Protein AF-0000000075735817 (afdb_homodimer)

Radius of gyration: 25.86 Å; Cα contacts (8 Å, |Δi|>4): 443; chains: 2; bounding box: 89×82×57 Å

Secondary structure (DSSP, 8-state):
--------HHHHHHHHHHHHHHHHHHHHHHHHHH--HHHHHHHHT--HHHHHHH-SSHHHHHHHHHHHHHHHHHTTSPP----SS-HHHHHHHHHHHHHHHHTSHHHHHHHHHHHHHHTT-GGGHHHHHHHHHHHHGGGHHHHHHTT--HHHHHHHHIIIIIHHHHHHHHTTSS-SS--HHHHHHHHHHHHHHHHHH----------/--------HHHHHHHHHHHHHHHHHHHHHHHHHH--HHHHHHHHT--HHHHHHH-SSHHHHHHHHHHHHHHHHHTTSPP----SS-HHHHHHHHHHHHHHHHTSHHHHHHHHHHHHHHTT-GGGHHHHHHHHHHHHGGGHHHHHHTT--HHHHHHHHIIIIIHHHHHHHHTTSS-SS--HHHHHHHHHHHHHHHHHH----------

pLDDT: mean 85.73, std 13.61, range [28.73, 97.06]

Foldseek 3Di:
DPPPPDDDPVRLVVLLVVLLVLLLVVCLVPNLVPDDLVVSCVVSVHDSVSVCVVPVDSLSSLLSSLVVVLCVQLVPDDQQADDDDDLLVSQLVLLQSVQQVLLAPSNLSSVLRCVVCCVVPVSCVVSVVVSVVVSLCSCVNSCVVVPHDSVPLSVQLCVQQRVVVSVCVNVPNDHSHCDPVSSVSSSVSSVVSVVVVPPDPDDPPPD/DPPPPDDDPVRLVVLLVVLLVLLLVVCLVPNLVPDDLVVSCVVSVHDSVSVCVVPVDSLSSLLSSLVVVLCVQLVPDDQQADDDDPLLVSQLVLLQSVQQVLLAPSNLSSVLRCVVCCVVPVSCVVSVVVSVLVNLCSCVNSCVVVPHDSVPLSVQLCVQQRVVVSVCVNVPNDHSHCDPVSSVSSSVSSVVSVVVVPPDPDDPPPD

InterPro domains:
  IPR001647 DNA-binding HTH domain, TetR-type [PF00440] (19-65)
  IPR001647 DNA-binding HTH domain, TetR-type [PR00455] (19-32)
  IPR001647 DNA-binding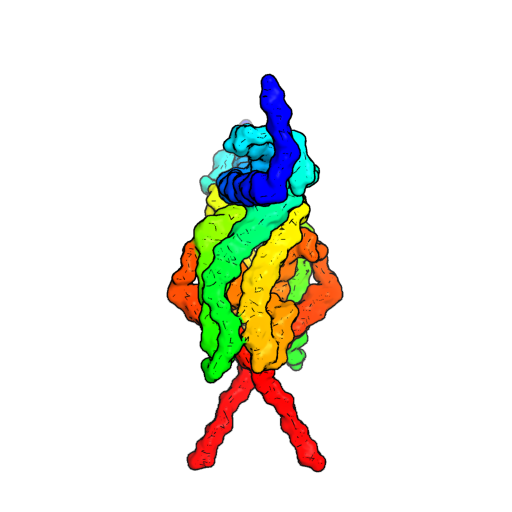 HTH domain, TetR-type [PR00455] (40-63)
  IPR001647 DNA-binding HTH domain, TetR-type [PS50977] (13-73)
  IPR009057 Homedomain-like superfamily [SSF46689] (6-91)
  IPR023772 DNA-binding HTH domain, TetR-type, conserved site [PS01081] (31-61)
  IPR036271 Tetracyclin repressor-like, C-terminal domain superfamily [SSF48498] (82-179)
  IPR050109 HTH-type, TetR-like transcriptional regulator [PTHR30055] (1-193)

Structure (mmCIF, N/CA/C/O backbone):
data_AF-0000000075735817-model_v1
#
loop_
_entity.id
_entity.type
_entity.pdbx_description
1 polymer 'Helix-turn-helix domain containing protein'
#
loop_
_atom_site.group_PDB
_atom_site.id
_atom_site.type_symbol
_atom_site.label_atom_id
_atom_site.label_alt_id
_atom_site.label_comp_id
_atom_site.label_asym_id
_atom_site.label_entity_id
_atom_site.label_seq_id
_atom_site.pdbx_PDB_ins_code
_atom_site.Cartn_x
_atom_site.Cartn_y
_atom_site.Cartn_z
_atom_site.occupancy
_atom_site.B_iso_or_equiv
_atom_site.auth_seq_id
_atom_site.auth_comp_id
_atom_site.auth_asym_id
_atom_site.auth_atom_id
_atom_site.pdbx_PDB_model_num
ATOM 1 N N . MET A 1 1 ? 49.344 31.344 1.354 1 37.69 1 MET A N 1
ATOM 2 C CA . MET A 1 1 ? 48 30.875 1.068 1 37.69 1 MET A CA 1
ATOM 3 C C . MET A 1 1 ? 48.031 29.641 0.171 1 37.69 1 MET A C 1
ATOM 5 O O . MET A 1 1 ? 48.281 29.75 -1.031 1 37.69 1 MET A O 1
ATOM 9 N N . SER A 1 2 ? 48.438 28.438 0.574 1 43.25 2 SER A N 1
ATOM 10 C CA . SER A 1 2 ? 48.625 27.234 -0.229 1 43.25 2 SER A CA 1
ATOM 11 C C . SER A 1 2 ? 47.438 26.953 -1.113 1 43.25 2 SER A C 1
ATOM 13 O O . SER A 1 2 ? 46.281 27 -0.646 1 43.25 2 SER A O 1
ATOM 15 N N . ARG A 1 3 ? 47.438 27.359 -2.334 1 47.19 3 ARG A N 1
ATOM 16 C CA . ARG A 1 3 ? 46.406 27.094 -3.33 1 47.19 3 ARG A CA 1
ATOM 17 C C . ARG A 1 3 ? 45.844 25.688 -3.186 1 47.19 3 ARG A C 1
ATOM 19 O O . ARG A 1 3 ? 46.594 24.703 -3.301 1 47.19 3 ARG A O 1
ATOM 26 N N . ARG A 1 4 ? 44.906 25.406 -2.256 1 54.38 4 ARG A N 1
ATOM 27 C CA . ARG A 1 4 ? 44.375 24.062 -2.111 1 54.38 4 ARG A CA 1
ATOM 28 C C . ARG A 1 4 ? 44.156 23.406 -3.475 1 54.38 4 ARG A C 1
ATOM 30 O O . ARG A 1 4 ? 43.438 23.922 -4.312 1 54.38 4 ARG A O 1
ATOM 37 N N . GLY A 1 5 ? 45.094 22.828 -4.051 1 55.31 5 GLY A N 1
ATOM 38 C CA . GLY A 1 5 ? 45.094 22.141 -5.332 1 55.31 5 GLY A CA 1
ATOM 39 C C . GLY A 1 5 ? 43.812 21.375 -5.598 1 55.31 5 GLY A C 1
ATOM 40 O O . GLY A 1 5 ? 43 21.203 -4.695 1 55.31 5 GLY A O 1
ATOM 41 N N . ARG A 1 6 ? 43.5 21.312 -6.969 1 64.88 6 ARG A N 1
ATOM 42 C CA . ARG A 1 6 ? 42.312 20.547 -7.414 1 64.88 6 ARG A CA 1
ATOM 43 C C . ARG A 1 6 ? 42.25 19.219 -6.691 1 64.88 6 ARG A C 1
ATOM 45 O O . ARG A 1 6 ? 43.25 18.484 -6.602 1 64.88 6 ARG A O 1
ATOM 52 N N . PRO A 1 7 ? 41.219 19.109 -5.852 1 71.19 7 PRO A N 1
ATOM 53 C CA . PRO A 1 7 ? 41.094 17.812 -5.172 1 71.19 7 PRO A CA 1
ATOM 54 C C . PRO A 1 7 ? 41.375 16.625 -6.094 1 71.19 7 PRO A C 1
ATOM 56 O O . PRO A 1 7 ? 41.094 16.688 -7.293 1 71.19 7 PRO A O 1
ATOM 59 N N . THR A 1 8 ? 42.156 15.664 -5.672 1 78.19 8 THR A N 1
ATOM 60 C CA . THR A 1 8 ? 42.406 14.422 -6.391 1 78.19 8 THR A CA 1
ATOM 61 C C . THR A 1 8 ? 41.094 13.641 -6.574 1 78.19 8 THR A C 1
ATOM 63 O O . THR A 1 8 ? 40.094 13.953 -5.938 1 78.19 8 THR A O 1
ATOM 66 N N . LEU A 1 9 ? 41.062 12.828 -7.613 1 78.44 9 LEU A N 1
ATOM 67 C CA . LEU A 1 9 ? 39.875 11.984 -7.863 1 78.44 9 LEU A CA 1
ATOM 68 C C . LEU A 1 9 ? 39.469 11.25 -6.598 1 78.44 9 LEU A C 1
ATOM 70 O O . LEU A 1 9 ? 38.281 11.133 -6.312 1 78.44 9 LEU A O 1
ATOM 74 N N . GLU A 1 10 ? 40.438 10.82 -5.852 1 81.12 10 GLU A N 1
ATOM 75 C CA . GLU A 1 10 ? 40.156 10.102 -4.609 1 81.12 10 GLU A CA 1
ATOM 76 C C . GLU A 1 10 ? 39.5 11.008 -3.578 1 81.12 10 GLU A C 1
ATOM 78 O O . GLU A 1 10 ? 38.562 10.594 -2.891 1 81.12 10 GLU A O 1
ATOM 83 N N . GLN A 1 11 ? 40.031 12.18 -3.457 1 79.19 11 GLN A N 1
ATOM 84 C CA . GLN A 1 11 ? 39.469 13.148 -2.514 1 79.19 11 GLN A CA 1
ATOM 85 C C . GLN A 1 11 ? 38.031 13.523 -2.893 1 79.19 11 GLN A C 1
ATOM 87 O O . GLN A 1 11 ? 37.188 13.695 -2.02 1 79.19 11 GLN A O 1
ATOM 92 N N . SER A 1 12 ? 37.844 13.609 -4.168 1 82.94 12 SER A N 1
ATOM 93 C CA . SER A 1 12 ? 36.531 13.938 -4.676 1 82.94 12 SER A CA 1
ATOM 94 C C . SER A 1 12 ? 35.531 12.828 -4.367 1 82.94 12 SER A C 1
ATOM 96 O O . SER A 1 12 ? 34.406 13.094 -3.938 1 82.94 12 SER A O 1
ATOM 98 N N . GLU A 1 13 ? 36 11.609 -4.57 1 86.31 13 GLU A N 1
ATOM 99 C CA . GLU A 1 13 ? 35.125 10.461 -4.301 1 86.31 13 GLU A CA 1
ATOM 100 C C . GLU A 1 13 ? 34.812 10.344 -2.811 1 86.31 13 GLU A C 1
ATOM 102 O O . GLU A 1 13 ? 33.688 10.023 -2.428 1 86.31 13 GLU A O 1
ATOM 107 N N . GLU A 1 14 ? 35.781 10.586 -2.068 1 88.19 14 GLU A N 1
ATOM 108 C CA . GLU A 1 14 ? 35.594 10.539 -0.622 1 88.19 14 GLU A CA 1
ATOM 109 C C . GLU A 1 14 ? 34.594 11.594 -0.163 1 88.19 14 GLU A C 1
ATOM 111 O O . GLU A 1 14 ? 33.75 11.328 0.72 1 88.19 14 GLU A O 1
ATOM 116 N N . LEU A 1 15 ? 34.75 12.734 -0.727 1 88.75 15 LEU A N 1
ATOM 117 C CA .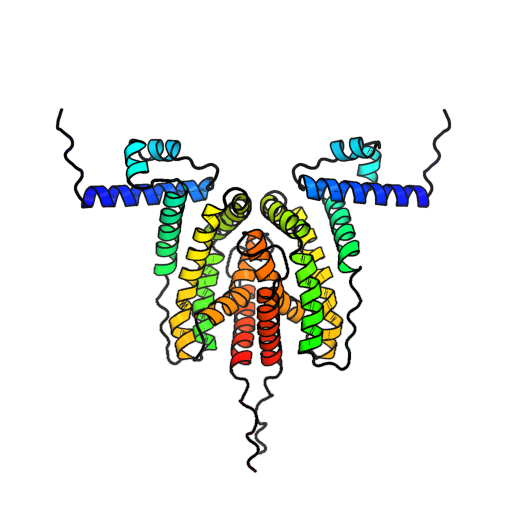 LEU A 1 15 ? 33.812 13.797 -0.377 1 88.75 15 LEU A CA 1
ATOM 118 C C . LEU A 1 15 ? 32.375 13.43 -0.802 1 88.75 15 LEU A C 1
ATOM 120 O O . LEU A 1 15 ? 31.438 13.656 -0.057 1 88.75 15 LEU A O 1
ATOM 124 N N . THR A 1 16 ? 32.281 12.891 -1.985 1 92 16 THR A N 1
ATOM 125 C CA . THR A 1 16 ? 30.984 12.461 -2.471 1 92 16 THR A CA 1
ATOM 126 C C . THR A 1 16 ? 30.359 11.438 -1.518 1 92 16 THR A C 1
ATOM 128 O O . THR A 1 16 ? 29.172 11.539 -1.182 1 92 16 THR A O 1
ATOM 131 N N . GLU A 1 17 ? 31.141 10.531 -1.057 1 92.62 17 GLU A N 1
ATOM 132 C CA . GLU A 1 17 ? 30.656 9.508 -0.133 1 92.62 17 GLU A CA 1
ATOM 133 C C . GLU A 1 17 ? 30.234 10.117 1.2 1 92.62 17 GLU A C 1
ATOM 135 O O . GLU A 1 17 ? 29.234 9.703 1.791 1 92.62 17 GLU A O 1
ATOM 140 N N . ARG A 1 18 ? 30.969 11.016 1.621 1 93.06 18 ARG A N 1
ATOM 141 C CA . ARG A 1 18 ? 30.656 11.695 2.871 1 93.06 18 ARG A CA 1
ATOM 142 C C . ARG A 1 18 ? 29.359 12.477 2.754 1 93.06 18 ARG A C 1
ATOM 144 O O . ARG A 1 18 ? 28.531 12.469 3.676 1 93.06 18 ARG A O 1
ATOM 151 N N . ILE A 1 19 ? 29.203 13.102 1.662 1 94.19 19 ILE A N 1
ATOM 152 C CA . ILE A 1 19 ? 27.984 13.859 1.408 1 94.19 19 ILE A CA 1
ATOM 153 C C . ILE A 1 19 ? 26.781 12.922 1.43 1 94.19 19 ILE A C 1
ATOM 155 O O . ILE A 1 19 ? 25.781 13.203 2.086 1 94.19 19 ILE A O 1
ATOM 159 N N . ILE A 1 20 ? 26.922 11.836 0.76 1 94.12 20 ILE A N 1
ATOM 160 C CA . ILE A 1 20 ? 25.828 10.867 0.66 1 94.12 20 ILE A CA 1
ATOM 161 C C . ILE A 1 20 ? 25.516 10.312 2.045 1 94.12 20 ILE A C 1
ATOM 163 O O . ILE A 1 20 ? 24.344 10.219 2.422 1 94.12 20 ILE A O 1
ATOM 167 N N . ALA A 1 21 ? 26.5 10.023 2.812 1 93.81 21 ALA A N 1
ATOM 168 C CA . ALA A 1 21 ? 26.312 9.461 4.145 1 93.81 21 ALA A CA 1
ATOM 169 C C . ALA A 1 21 ? 25.547 10.438 5.047 1 93.81 21 ALA A C 1
ATOM 171 O O . ALA A 1 21 ? 24.609 10.055 5.73 1 93.81 21 ALA A O 1
ATOM 172 N N . VAL A 1 22 ? 25.938 11.625 4.984 1 94.62 22 VAL A N 1
ATOM 173 C CA . VAL A 1 22 ? 25.297 12.648 5.809 1 94.62 22 VAL A CA 1
ATOM 174 C C . VAL A 1 22 ? 23.875 12.906 5.301 1 94.62 22 VAL A C 1
ATOM 176 O O . VAL A 1 22 ? 22.953 13.094 6.094 1 94.62 22 VAL A O 1
ATOM 179 N N . ALA A 1 23 ? 23.766 12.969 3.986 1 94.06 23 ALA A N 1
ATOM 180 C CA . ALA A 1 23 ? 22.438 13.156 3.391 1 94.06 23 ALA A CA 1
ATOM 181 C C . ALA A 1 23 ? 21.484 12.055 3.828 1 94.06 23 ALA A C 1
ATOM 183 O O . ALA A 1 23 ? 20.328 12.32 4.16 1 94.06 23 ALA A O 1
ATOM 184 N N . ILE A 1 24 ? 21.938 10.805 3.812 1 90.5 24 ILE A N 1
ATOM 185 C CA . ILE A 1 24 ? 21.125 9.664 4.238 1 90.5 24 ILE A CA 1
ATOM 186 C C . ILE A 1 24 ? 20.625 9.891 5.664 1 90.5 24 ILE A C 1
ATOM 188 O O . ILE A 1 24 ? 19.438 9.75 5.938 1 90.5 24 ILE A O 1
ATOM 192 N N . GLU A 1 25 ? 21.469 10.289 6.512 1 91.06 25 GLU A N 1
ATOM 193 C CA . GLU A 1 25 ? 21.125 10.547 7.906 1 91.06 25 GLU A CA 1
ATOM 194 C C . GLU A 1 25 ? 20.062 11.641 8.008 1 91.06 25 GLU A C 1
ATOM 196 O O . GLU A 1 25 ? 19.078 11.5 8.75 1 91.06 25 GLU A O 1
ATOM 201 N N . MET A 1 26 ? 20.281 12.68 7.289 1 91.88 26 MET A N 1
ATOM 202 C CA . MET A 1 26 ? 19.375 13.82 7.352 1 91.88 26 MET A CA 1
ATOM 203 C C . MET A 1 26 ? 18.016 13.469 6.777 1 91.88 26 MET A C 1
ATOM 205 O O . MET A 1 26 ? 16.984 13.797 7.367 1 91.88 26 MET A O 1
ATOM 209 N N . PHE A 1 27 ? 17.969 12.781 5.645 1 88.44 27 PHE A N 1
ATOM 210 C CA . PHE A 1 27 ? 16.719 12.406 5.023 1 88.44 27 PHE A CA 1
ATOM 211 C C . PHE A 1 27 ? 15.945 11.43 5.898 1 88.44 27 PHE A C 1
ATOM 213 O O . PHE A 1 27 ? 14.711 11.469 5.961 1 88.44 27 PHE A O 1
ATOM 220 N N . LEU A 1 28 ? 16.672 10.562 6.562 1 84 28 LEU A N 1
ATOM 221 C CA . LEU A 1 28 ? 16.031 9.617 7.465 1 84 28 LEU A CA 1
ATOM 222 C C . LEU A 1 28 ? 15.484 10.32 8.703 1 84 28 LEU A C 1
ATOM 224 O O . LEU A 1 28 ? 14.422 9.953 9.219 1 84 28 LEU A O 1
ATOM 228 N N . GLU A 1 29 ? 16.156 11.328 9.148 1 84.94 29 GLU A N 1
ATOM 229 C CA . GLU A 1 29 ? 15.812 12.016 10.391 1 84.94 29 GLU A CA 1
ATOM 230 C C . GLU A 1 29 ? 14.672 13.008 10.172 1 84.94 29 GLU A C 1
ATOM 232 O O . GLU A 1 29 ? 13.727 13.055 10.961 1 84.94 29 GLU A O 1
ATOM 237 N N . LYS A 1 30 ? 14.766 13.75 9.008 1 86.5 30 LYS A N 1
ATOM 238 C CA . LYS A 1 30 ? 13.812 14.859 8.938 1 86.5 30 LYS A CA 1
ATOM 239 C C . LYS A 1 30 ? 12.984 14.789 7.66 1 86.5 30 LYS A C 1
ATOM 241 O O . LYS A 1 30 ? 12.023 15.547 7.496 1 86.5 30 LYS A O 1
ATOM 246 N N . GLY A 1 31 ? 13.391 13.875 6.785 1 86.88 31 GLY A N 1
ATOM 247 C CA . GLY A 1 31 ? 12.625 13.758 5.551 1 86.88 31 GLY A CA 1
ATOM 248 C C . GLY A 1 31 ? 13.172 14.625 4.43 1 86.88 31 GLY A C 1
ATOM 249 O O . GLY A 1 31 ? 14.172 15.328 4.609 1 86.88 31 GLY A O 1
ATOM 250 N N . PHE A 1 32 ? 12.586 14.492 3.25 1 89.44 32 PHE A N 1
ATOM 251 C CA . PHE A 1 32 ? 13.008 15.227 2.061 1 89.44 32 PHE A CA 1
ATOM 252 C C . PHE A 1 32 ? 12.656 16.703 2.184 1 89.44 32 PHE A C 1
ATOM 254 O O . PHE A 1 32 ? 13.484 17.562 1.877 1 89.44 32 PHE A O 1
ATOM 261 N N . ALA A 1 33 ? 11.484 16.984 2.6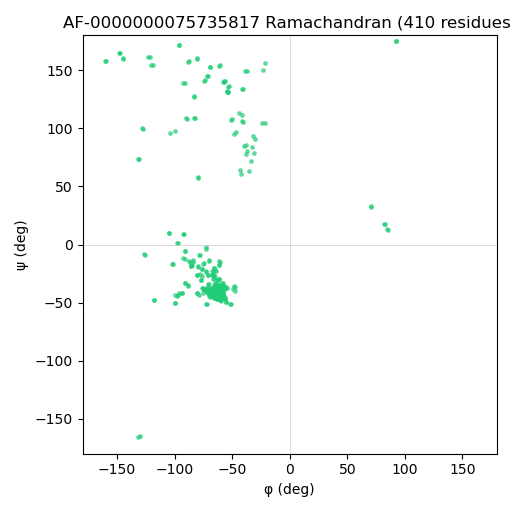33 1 87.69 33 ALA A N 1
ATOM 262 C CA . ALA A 1 33 ? 10.969 18.344 2.678 1 87.69 33 ALA A CA 1
ATOM 263 C C . ALA A 1 33 ? 11.805 19.219 3.619 1 87.69 33 ALA A C 1
ATOM 265 O O . ALA A 1 33 ? 12.203 20.328 3.26 1 87.69 33 ALA A O 1
ATOM 266 N N . GLU A 1 34 ? 12.172 18.703 4.688 1 89.88 34 GLU A N 1
ATOM 267 C CA . GLU A 1 34 ? 12.781 19.516 5.742 1 89.88 34 GLU A CA 1
ATOM 268 C C . GLU A 1 34 ? 14.305 19.531 5.609 1 89.88 34 GLU A C 1
ATOM 270 O O . GLU A 1 34 ? 14.977 20.344 6.258 1 89.88 34 GLU A O 1
ATOM 275 N N . THR A 1 35 ? 14.773 18.656 4.777 1 92.38 35 THR A N 1
ATOM 276 C CA . THR A 1 35 ? 16.203 18.672 4.52 1 92.38 35 THR A CA 1
ATOM 277 C C . THR A 1 35 ? 16.562 19.703 3.459 1 92.38 35 THR A C 1
ATOM 279 O O . THR A 1 35 ? 15.914 19.766 2.408 1 92.38 35 THR A O 1
ATOM 282 N N . THR A 1 36 ? 17.547 20.578 3.82 1 91.81 36 THR A N 1
ATOM 283 C CA . THR A 1 36 ? 17.953 21.578 2.846 1 91.81 36 THR A CA 1
ATOM 284 C C . THR A 1 36 ? 19.438 21.438 2.518 1 91.81 36 THR A C 1
ATOM 286 O O . THR A 1 36 ? 20.219 20.938 3.336 1 91.81 36 THR A O 1
ATOM 289 N N . ILE A 1 37 ? 19.719 21.906 1.338 1 90.69 37 ILE A N 1
ATOM 290 C CA . ILE A 1 37 ? 21.109 21.859 0.887 1 90.69 37 ILE A CA 1
ATOM 291 C C . ILE A 1 37 ? 21.969 22.75 1.78 1 90.69 37 ILE A C 1
ATOM 293 O O . ILE A 1 37 ? 23.109 22.406 2.096 1 90.69 37 ILE A O 1
ATOM 297 N N . ASP A 1 38 ? 21.422 23.828 2.232 1 91.19 38 ASP A N 1
ATOM 298 C CA . ASP A 1 38 ? 22.156 24.734 3.113 1 91.19 38 ASP A CA 1
ATOM 299 C C . ASP A 1 38 ? 22.531 24.062 4.426 1 91.19 38 ASP A C 1
ATOM 301 O O . ASP A 1 38 ? 23.672 24.141 4.871 1 91.19 38 ASP A O 1
ATOM 305 N N . GLU A 1 39 ? 21.625 23.422 4.969 1 92.94 39 GLU A N 1
ATOM 306 C CA . GLU A 1 39 ? 21.875 22.703 6.211 1 92.94 39 GLU A CA 1
ATOM 307 C C . GLU A 1 39 ? 22.922 21.609 6.008 1 92.94 39 GLU A C 1
ATOM 309 O O . GLU A 1 39 ? 23.75 21.359 6.883 1 92.94 39 GLU A O 1
ATOM 314 N N . LEU A 1 40 ? 22.781 20.922 4.91 1 93.5 40 LEU A N 1
ATOM 315 C CA . LEU A 1 40 ? 23.734 19.859 4.586 1 93.5 40 LEU A CA 1
ATOM 316 C C . LEU A 1 40 ? 25.141 20.422 4.441 1 93.5 40 LEU A C 1
ATOM 318 O O . LEU A 1 40 ? 26.109 19.828 4.941 1 93.5 40 LEU A O 1
ATOM 322 N N . ALA A 1 41 ? 25.297 21.547 3.795 1 93.69 41 ALA A N 1
ATOM 323 C CA . ALA A 1 41 ? 26.578 22.203 3.617 1 93.69 41 ALA A CA 1
ATOM 324 C C . ALA A 1 41 ? 27.203 22.578 4.965 1 93.69 41 ALA A C 1
ATOM 326 O O . ALA A 1 41 ? 28.391 22.328 5.195 1 93.69 41 ALA A O 1
ATOM 327 N N . VAL A 1 42 ? 26.422 23.047 5.82 1 93.62 42 VAL A N 1
ATOM 328 C CA . VAL A 1 42 ? 26.859 23.453 7.148 1 93.62 42 VAL A CA 1
ATOM 329 C C . VAL A 1 42 ? 27.328 22.234 7.938 1 93.62 42 VAL A C 1
ATOM 331 O O . VAL A 1 42 ? 28.406 22.266 8.547 1 93.62 42 VAL A O 1
ATOM 334 N N . ARG A 1 43 ? 26.578 21.203 7.852 1 92.56 43 ARG A N 1
ATOM 335 C CA . ARG A 1 43 ? 26.906 19.984 8.586 1 92.56 43 ARG A CA 1
ATOM 336 C C . ARG A 1 43 ? 28.203 19.359 8.078 1 92.56 43 ARG A C 1
ATOM 338 O O . ARG A 1 43 ? 28.969 18.781 8.852 1 92.56 43 ARG A O 1
ATOM 345 N N . LEU A 1 44 ? 28.391 19.469 6.82 1 92 44 LEU A N 1
ATOM 346 C CA . LEU A 1 44 ? 29.562 18.875 6.184 1 92 44 LEU A CA 1
ATOM 347 C C . LEU A 1 44 ? 30.766 19.797 6.262 1 92 44 LEU A C 1
ATOM 349 O O . LEU A 1 44 ? 31.906 19.359 6.047 1 92 44 LEU A O 1
ATOM 353 N N . GLY A 1 45 ? 30.516 21.062 6.535 1 92.12 45 GLY A N 1
ATOM 354 C CA . GLY A 1 45 ? 31.594 22.047 6.535 1 92.12 45 GLY A CA 1
ATOM 355 C C . GLY A 1 45 ? 32.125 22.344 5.148 1 92.12 45 GLY A C 1
ATOM 356 O O . GLY A 1 45 ? 33.344 22.469 4.965 1 92.12 45 GLY A O 1
ATOM 357 N N . VAL A 1 46 ? 31.297 22.281 4.191 1 89.69 46 VAL A N 1
ATOM 358 C CA . VAL A 1 46 ? 31.703 22.547 2.816 1 89.69 46 VAL A CA 1
ATOM 359 C C . VAL A 1 46 ? 30.891 23.703 2.246 1 89.69 46 VAL A C 1
ATOM 361 O O . VAL A 1 46 ? 29.844 24.062 2.799 1 89.69 46 VAL A O 1
ATOM 364 N N . ALA A 1 47 ? 31.453 24.297 1.126 1 88.88 47 ALA A N 1
ATOM 365 C CA . ALA A 1 47 ? 30.719 25.344 0.43 1 88.88 47 ALA A CA 1
ATOM 366 C C . ALA A 1 47 ? 29.516 24.781 -0.317 1 88.88 47 ALA A C 1
ATOM 368 O O . ALA A 1 47 ? 29.562 23.656 -0.826 1 88.88 47 ALA A O 1
ATOM 369 N N . LYS A 1 48 ? 28.422 25.547 -0.381 1 89.31 48 LYS A N 1
ATOM 370 C CA . LYS A 1 48 ? 27.219 25.172 -1.122 1 89.31 48 LYS A CA 1
ATOM 371 C C . LYS A 1 48 ? 27.547 24.859 -2.578 1 89.31 48 LYS A C 1
ATOM 373 O O . LYS A 1 48 ? 26.984 23.922 -3.154 1 89.31 48 LYS A O 1
ATOM 378 N N . ARG A 1 49 ? 28.469 25.594 -3.104 1 87.81 49 ARG A N 1
ATOM 379 C CA . ARG A 1 49 ? 28.859 25.422 -4.5 1 87.81 49 ARG A CA 1
ATOM 380 C C . ARG A 1 49 ? 29.438 24.031 -4.738 1 87.81 49 ARG A C 1
ATOM 382 O O . ARG A 1 49 ? 29.203 23.422 -5.785 1 87.81 49 ARG A O 1
ATOM 389 N N . SER A 1 50 ? 30.188 23.547 -3.752 1 87.31 50 SER A N 1
ATOM 390 C CA . SER A 1 50 ? 30.781 22.219 -3.85 1 87.31 50 SER A CA 1
ATOM 391 C C . SER A 1 50 ? 29.703 21.141 -3.875 1 87.31 50 SER A C 1
ATOM 393 O O . SER A 1 50 ? 29.844 20.125 -4.574 1 87.31 50 SER A O 1
ATOM 395 N N . LEU A 1 51 ? 28.578 21.328 -3.189 1 89.75 51 LEU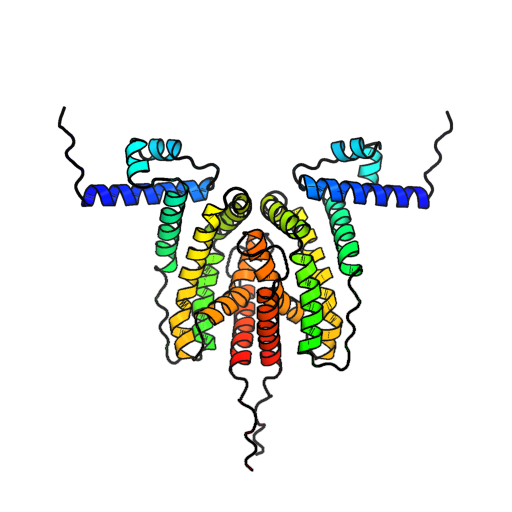 A N 1
ATOM 396 C CA . LEU A 1 51 ? 27.469 20.375 -3.158 1 89.75 51 LEU A CA 1
ATOM 397 C C . LEU A 1 51 ? 26.703 20.391 -4.473 1 89.75 51 LEU A C 1
ATOM 399 O O . LEU A 1 51 ? 26.391 19.344 -5.039 1 89.75 51 LEU A O 1
ATOM 403 N N . TYR A 1 52 ? 26.562 21.609 -4.992 1 88.5 52 TYR A N 1
ATOM 404 C CA . TYR A 1 52 ? 25.734 21.766 -6.191 1 88.5 52 TYR A CA 1
ATOM 405 C C . TYR A 1 52 ? 26.5 21.281 -7.43 1 88.5 52 TYR A C 1
ATOM 407 O O . TYR A 1 52 ? 25.891 20.828 -8.398 1 88.5 52 TYR A O 1
ATOM 415 N N . SER A 1 53 ? 27.812 21.375 -7.328 1 89.12 53 SER A N 1
ATOM 416 C CA . SER A 1 53 ? 28.609 20.859 -8.438 1 89.12 53 SER A CA 1
ATOM 417 C C . SER A 1 53 ? 28.469 19.344 -8.562 1 89.12 53 SER A C 1
ATOM 419 O O . SER A 1 53 ? 28.516 18.797 -9.664 1 89.12 53 SER A O 1
ATOM 421 N N . ARG A 1 54 ? 28.234 18.703 -7.5 1 90.62 54 ARG A N 1
ATOM 422 C CA . ARG A 1 54 ? 28.109 17.25 -7.457 1 90.62 54 ARG A CA 1
ATOM 423 C C . ARG A 1 54 ? 26.656 16.797 -7.598 1 90.62 54 ARG A C 1
ATOM 425 O O . ARG A 1 54 ? 26.375 15.805 -8.258 1 90.62 54 ARG A O 1
ATOM 432 N N . PHE A 1 55 ? 25.781 17.531 -6.902 1 93.94 55 PHE A N 1
ATOM 433 C CA . PHE A 1 55 ? 24.359 17.25 -6.918 1 93.94 55 PHE A CA 1
ATOM 434 C C . PHE A 1 55 ? 23.562 18.5 -7.266 1 93.94 55 PHE A C 1
ATOM 436 O O . PHE A 1 55 ? 23.203 19.281 -6.383 1 93.94 55 PHE A O 1
ATOM 443 N N . PRO A 1 56 ? 23.156 18.609 -8.5 1 91.44 56 PRO A N 1
ATOM 444 C CA . PRO A 1 56 ? 22.562 19.844 -9.023 1 91.44 56 PRO A CA 1
ATOM 445 C C . PRO A 1 56 ? 21.219 20.172 -8.367 1 91.44 56 PRO A C 1
ATOM 447 O O . PRO A 1 56 ? 20.75 21.312 -8.477 1 91.44 56 PRO A O 1
ATOM 450 N N . SER A 1 57 ? 20.625 19.141 -7.781 1 90.81 57 SER A N 1
ATOM 451 C CA . SER A 1 57 ? 19.359 19.391 -7.094 1 90.81 57 SER A CA 1
ATOM 452 C C . SER A 1 57 ? 19.234 18.516 -5.852 1 90.81 57 SER A C 1
ATOM 454 O O . SER A 1 57 ? 19.906 17.484 -5.73 1 90.81 57 SER A O 1
ATOM 456 N N . LYS A 1 58 ? 18.406 18.922 -5.016 1 91.31 58 LYS A N 1
ATOM 457 C CA . LYS A 1 58 ? 18.109 18.125 -3.838 1 91.31 58 LYS A CA 1
ATOM 458 C C . LYS A 1 58 ? 17.562 16.75 -4.234 1 91.31 58 LYS A C 1
ATOM 460 O O . LYS A 1 58 ? 17.891 15.742 -3.594 1 91.31 58 LYS A O 1
ATOM 465 N N . ALA A 1 59 ? 16.797 16.766 -5.293 1 90.12 59 ALA A N 1
ATOM 466 C CA . ALA A 1 59 ? 16.219 15.508 -5.777 1 90.12 59 ALA A CA 1
ATOM 467 C C . ALA A 1 59 ? 17.312 14.539 -6.227 1 90.12 59 ALA A C 1
ATOM 469 O O . ALA A 1 59 ? 17.234 13.336 -5.965 1 90.12 59 ALA A O 1
ATOM 470 N N . GLU A 1 60 ? 18.25 15.086 -6.824 1 92.25 60 GLU A N 1
ATOM 471 C CA . GLU A 1 60 ? 19.359 14.25 -7.273 1 92.25 60 GLU A CA 1
ATOM 472 C C . GLU A 1 60 ? 20.188 13.734 -6.09 1 92.25 60 GLU A C 1
ATOM 474 O O . GLU A 1 60 ? 20.656 12.594 -6.102 1 92.25 60 GLU A O 1
ATOM 479 N N . LEU A 1 61 ? 20.359 14.602 -5.184 1 93.5 61 LEU A N 1
ATOM 480 C CA . LEU A 1 61 ? 21.031 14.164 -3.963 1 93.5 61 LEU A CA 1
ATOM 481 C C . LEU A 1 61 ? 20.219 13.086 -3.252 1 93.5 61 LEU A C 1
ATOM 483 O O . LEU A 1 61 ? 20.781 12.094 -2.777 1 93.5 61 LEU A O 1
ATOM 487 N N . PHE A 1 62 ? 18.984 13.266 -3.217 1 92.44 62 PHE A N 1
ATOM 488 C CA . PHE A 1 62 ? 18.094 12.281 -2.6 1 92.44 62 PHE A CA 1
ATOM 489 C C . PHE A 1 62 ? 18.203 10.938 -3.309 1 92.44 62 PHE A C 1
ATOM 491 O O . PHE A 1 62 ? 18.297 9.891 -2.658 1 92.44 62 PHE A O 1
ATOM 498 N N . ARG A 1 63 ? 18.156 10.984 -4.574 1 91.06 63 ARG A N 1
ATOM 499 C CA . ARG A 1 63 ? 18.281 9.766 -5.367 1 91.06 63 ARG A CA 1
ATOM 500 C C . ARG A 1 63 ? 19.578 9.039 -5.07 1 91.06 63 ARG A C 1
ATOM 502 O O . ARG A 1 63 ? 19.594 7.828 -4.84 1 91.06 63 ARG A O 1
ATOM 509 N N . ALA A 1 64 ? 20.641 9.75 -5.031 1 92.25 64 ALA A N 1
ATOM 510 C CA . ALA A 1 64 ? 21.953 9.164 -4.758 1 92.25 64 ALA A CA 1
ATOM 511 C C . ALA A 1 64 ? 22.016 8.578 -3.35 1 92.25 64 ALA A C 1
ATOM 513 O O . ALA A 1 64 ? 22.516 7.473 -3.15 1 92.25 64 ALA A O 1
ATOM 514 N N . ALA A 1 65 ? 21.5 9.312 -2.428 1 91.94 65 ALA A N 1
ATOM 515 C CA . ALA A 1 65 ? 21.484 8.859 -1.037 1 91.94 65 ALA A CA 1
ATOM 516 C C . ALA A 1 65 ? 20.625 7.605 -0.88 1 91.94 65 ALA A C 1
ATOM 518 O O . ALA A 1 65 ? 21.047 6.633 -0.25 1 91.94 65 ALA A O 1
ATOM 519 N N . ALA A 1 66 ? 19.484 7.578 -1.481 1 88.81 66 ALA A N 1
ATOM 520 C CA . ALA A 1 66 ? 18.562 6.449 -1.401 1 88.81 66 ALA A CA 1
ATOM 521 C C . ALA A 1 66 ? 19.156 5.199 -2.035 1 88.81 66 ALA A C 1
ATOM 523 O O . ALA A 1 66 ? 19.078 4.109 -1.465 1 88.81 66 ALA A O 1
ATOM 524 N N . ASN A 1 67 ? 19.719 5.406 -3.152 1 87.81 67 ASN A N 1
ATOM 525 C CA . ASN A 1 67 ? 20.328 4.285 -3.846 1 87.81 67 ASN A CA 1
ATOM 526 C C . ASN A 1 67 ? 21.5 3.717 -3.053 1 87.81 67 ASN A C 1
ATOM 528 O O . ASN A 1 67 ? 21.672 2.498 -2.971 1 87.81 67 ASN A O 1
ATOM 532 N N . SER A 1 68 ? 22.25 4.621 -2.545 1 89.5 68 SER A N 1
ATOM 533 C CA . SER A 1 68 ? 23.391 4.18 -1.739 1 89.5 68 SER A CA 1
ATOM 534 C C . SER A 1 68 ? 22.922 3.428 -0.496 1 89.5 68 SER A C 1
ATOM 536 O O . SER A 1 68 ? 23.484 2.385 -0.151 1 89.5 68 SER A O 1
ATOM 538 N N . TYR A 1 69 ? 21.938 3.936 0.101 1 86.56 69 TYR A N 1
ATOM 539 C CA . TYR A 1 69 ? 21.375 3.293 1.283 1 86.56 69 TYR A CA 1
ATOM 540 C C . TYR A 1 69 ? 20.844 1.907 0.947 1 86.56 69 TYR A C 1
ATOM 542 O O . TYR A 1 69 ? 21.141 0.933 1.64 1 86.56 69 TYR A O 1
ATOM 550 N N . ALA A 1 70 ? 20.109 1.823 -0.115 1 83.69 70 ALA A N 1
ATOM 551 C CA . ALA A 1 70 ? 19.516 0.561 -0.555 1 83.69 70 ALA A CA 1
ATOM 552 C C . ALA A 1 70 ? 20.609 -0.446 -0.935 1 83.69 70 ALA A C 1
ATOM 554 O O . ALA A 1 70 ? 20.516 -1.626 -0.588 1 83.69 70 ALA A O 1
ATOM 555 N N . ALA A 1 71 ? 21.578 0.058 -1.605 1 82.5 71 ALA A N 1
ATOM 556 C CA . ALA A 1 71 ? 22.656 -0.815 -2.043 1 82.5 71 ALA A CA 1
ATOM 557 C C . ALA A 1 71 ? 23.391 -1.42 -0.85 1 82.5 71 ALA A C 1
ATOM 559 O O . ALA A 1 71 ? 23.688 -2.617 -0.836 1 82.5 71 ALA A O 1
ATOM 560 N N . SER A 1 72 ? 23.625 -0.593 0.083 1 82.38 72 SER A N 1
ATOM 561 C CA . SER A 1 72 ? 24.359 -1.061 1.258 1 82.38 72 SER A CA 1
ATOM 562 C C . SER A 1 72 ? 23.562 -2.109 2.023 1 82.38 72 SER A C 1
ATOM 564 O O . SER A 1 72 ? 24.125 -3.029 2.609 1 82.38 72 SER A O 1
ATOM 566 N N . ARG A 1 73 ? 22.328 -2.094 1.96 1 81.25 73 ARG A N 1
ATOM 567 C CA . ARG A 1 73 ? 21.484 -3.016 2.715 1 81.25 73 ARG A CA 1
ATOM 568 C C . ARG A 1 73 ? 21.094 -4.219 1.864 1 81.25 73 ARG A C 1
ATOM 570 O O . ARG A 1 73 ? 21.172 -5.359 2.326 1 81.25 73 ARG A O 1
ATOM 577 N N . ILE A 1 74 ? 20.766 -3.941 0.635 1 80.5 74 ILE A N 1
ATOM 578 C CA . ILE A 1 74 ? 20.297 -4.996 -0.259 1 80.5 74 ILE A CA 1
ATOM 579 C C . ILE A 1 74 ? 21.469 -5.848 -0.714 1 80.5 74 ILE A C 1
ATOM 581 O O . ILE A 1 74 ? 21.375 -7.078 -0.776 1 80.5 74 ILE A O 1
ATOM 585 N N . ASP A 1 75 ? 22.516 -5.145 -0.997 1 74.25 75 ASP A N 1
ATOM 586 C CA . ASP A 1 75 ? 23.672 -5.867 -1.521 1 74.25 75 ASP A CA 1
ATOM 587 C C . ASP A 1 75 ? 24.391 -6.641 -0.416 1 74.25 75 ASP A C 1
ATOM 589 O O . ASP A 1 75 ? 25.188 -7.535 -0.694 1 74.25 75 ASP A O 1
ATOM 593 N N . ALA A 1 76 ? 24.062 -6.254 0.791 1 73.31 76 ALA A N 1
ATOM 594 C CA . ALA A 1 76 ? 24.656 -6.965 1.922 1 73.31 76 ALA A CA 1
ATOM 595 C C . ALA A 1 76 ? 23.938 -8.289 2.17 1 73.31 76 ALA A C 1
ATOM 597 O O . ALA A 1 76 ? 24.438 -9.133 2.92 1 73.31 76 ALA A O 1
ATOM 598 N N . LEU A 1 77 ? 22.859 -8.43 1.465 1 72.56 77 LEU A N 1
ATOM 599 C CA . LEU A 1 77 ? 22.109 -9.672 1.61 1 72.56 77 LEU A CA 1
ATOM 600 C C . LEU A 1 77 ? 22.828 -10.82 0.907 1 72.56 77 LEU A C 1
ATOM 602 O O . LEU A 1 77 ? 23.5 -10.617 -0.109 1 72.56 77 LEU A O 1
ATOM 606 N N . PRO A 1 78 ? 22.797 -11.961 1.546 1 70.69 78 PRO A N 1
ATOM 607 C CA . PRO A 1 78 ? 23.438 -13.102 0.889 1 70.69 78 PRO A CA 1
ATOM 608 C C . PRO A 1 78 ? 22.906 -13.352 -0.52 1 70.69 78 PRO A C 1
ATOM 610 O O . PRO A 1 78 ? 21.703 -13.18 -0.77 1 70.69 78 PRO A O 1
ATOM 613 N N . PRO A 1 79 ? 23.891 -13.516 -1.414 1 69.44 79 PRO A N 1
ATOM 614 C CA . PRO A 1 79 ? 23.438 -13.875 -2.762 1 69.44 79 PRO A CA 1
ATOM 615 C C . PRO A 1 79 ? 22.531 -15.094 -2.775 1 69.44 79 PRO A C 1
ATOM 617 O O . PRO A 1 79 ? 22.734 -16.031 -1.994 1 69.44 79 PRO A O 1
ATOM 620 N N . VAL A 1 80 ? 21.391 -14.961 -3.479 1 72.94 80 VAL A N 1
ATOM 621 C CA . VAL A 1 80 ? 20.5 -16.109 -3.631 1 72.94 80 VAL A CA 1
ATOM 622 C C . VAL A 1 80 ? 20.641 -16.703 -5.035 1 72.94 80 VAL A C 1
ATOM 624 O O . VAL A 1 80 ? 20.328 -16.031 -6.023 1 72.94 80 VAL A O 1
ATOM 627 N N . GLU A 1 81 ? 21.438 -17.703 -5.156 1 78.88 81 GLU A N 1
ATOM 628 C CA . GLU A 1 81 ? 21.562 -18.438 -6.414 1 78.88 81 GLU A CA 1
ATOM 629 C C . GLU A 1 81 ? 20.625 -19.625 -6.461 1 78.88 81 GLU A C 1
ATOM 631 O O . GLU A 1 81 ? 20.375 -20.281 -5.438 1 78.88 81 GLU A O 1
ATOM 636 N N . PRO A 1 82 ? 20.047 -19.75 -7.707 1 88.44 82 PRO A N 1
ATOM 637 C CA . PRO A 1 82 ? 19.219 -20.953 -7.82 1 88.44 82 PRO A CA 1
ATOM 638 C C . PRO A 1 82 ? 19.953 -22.234 -7.414 1 88.44 82 PRO A C 1
ATOM 640 O O . PRO A 1 82 ? 21.156 -22.344 -7.645 1 88.44 82 PRO A O 1
ATOM 643 N N . ASP A 1 83 ? 19.328 -23.016 -6.707 1 88.44 83 ASP A N 1
ATOM 644 C CA . ASP A 1 83 ? 19.922 -24.281 -6.281 1 88.44 83 ASP A CA 1
ATOM 645 C C . ASP A 1 83 ? 18.953 -25.438 -6.531 1 88.44 83 ASP A C 1
ATOM 647 O O . ASP A 1 83 ? 18.062 -25.344 -7.367 1 88.44 83 ASP A O 1
ATOM 651 N N . ASP A 1 84 ? 19.234 -26.625 -5.914 1 90.62 84 ASP A N 1
ATOM 652 C CA . ASP A 1 84 ? 18.5 -27.828 -6.25 1 90.62 84 ASP A CA 1
ATOM 653 C C . ASP A 1 84 ? 17.297 -28.016 -5.328 1 90.62 84 ASP A C 1
ATOM 655 O O . ASP A 1 84 ? 16.594 -29.031 -5.395 1 90.62 84 ASP A O 1
ATOM 659 N N . ARG A 1 85 ? 17.016 -27.047 -4.559 1 91.69 85 ARG A N 1
ATOM 660 C CA . ARG A 1 85 ? 15.852 -27.125 -3.678 1 91.69 85 ARG A CA 1
ATOM 661 C C . ARG A 1 85 ? 14.57 -26.797 -4.434 1 91.69 85 ARG A C 1
ATOM 663 O O . ARG A 1 85 ? 14.617 -26.203 -5.516 1 91.69 85 ARG A O 1
ATOM 670 N N . PRO A 1 86 ? 13.461 -27.219 -3.865 1 94 86 PRO A N 1
ATOM 671 C CA . PRO A 1 86 ? 12.195 -26.859 -4.496 1 94 86 PRO A CA 1
ATOM 672 C C . PRO A 1 86 ? 12.031 -25.344 -4.641 1 94 86 PRO A C 1
ATOM 674 O O . PRO A 1 86 ? 12.445 -24.594 -3.76 1 94 86 PRO A O 1
ATOM 677 N N . PRO A 1 87 ? 11.484 -24.906 -5.727 1 93.56 87 PRO A N 1
ATOM 678 C CA . PRO A 1 87 ? 11.281 -23.484 -5.973 1 93.56 87 PRO A CA 1
ATOM 679 C C . PRO A 1 87 ? 10.633 -22.766 -4.793 1 93.56 87 PRO A C 1
ATOM 681 O O . PRO A 1 87 ? 10.977 -21.609 -4.5 1 93.56 87 PRO A O 1
ATOM 684 N N . ALA A 1 88 ? 9.711 -23.484 -4.113 1 94.81 88 ALA A N 1
ATOM 685 C CA . ALA A 1 88 ? 9.016 -22.875 -2.98 1 94.81 88 ALA A CA 1
ATOM 686 C C . ALA A 1 88 ? 10 -22.469 -1.888 1 94.81 88 ALA A C 1
ATOM 688 O O . ALA A 1 88 ? 9.883 -21.391 -1.306 1 94.81 88 ALA A O 1
ATOM 689 N N . GLU A 1 89 ? 10.93 -23.312 -1.665 1 95 89 GLU A N 1
ATOM 690 C CA . GLU A 1 89 ? 11.922 -23.047 -0.624 1 95 89 GLU A CA 1
ATOM 691 C C . GLU A 1 89 ? 12.867 -21.922 -1.032 1 95 89 GLU A C 1
ATOM 693 O O . GLU A 1 89 ? 13.227 -21.078 -0.208 1 95 89 GLU A O 1
ATOM 698 N N . GLN A 1 90 ? 13.258 -21.891 -2.277 1 94.19 90 GLN A N 1
ATOM 699 C CA . GLN A 1 90 ? 14.156 -20.859 -2.775 1 94.19 90 GLN A CA 1
ATOM 700 C C . GLN A 1 90 ? 13.484 -19.484 -2.721 1 94.19 90 GLN A C 1
ATOM 702 O O . GLN A 1 90 ? 14.078 -18.516 -2.236 1 94.19 90 GLN A O 1
ATOM 707 N N . LEU A 1 91 ? 12.266 -19.484 -3.18 1 95.12 91 LEU A N 1
ATOM 708 C CA . LEU A 1 91 ? 11.516 -18.219 -3.164 1 95.12 91 LEU A CA 1
ATOM 709 C C . LEU A 1 91 ? 11.266 -17.766 -1.735 1 95.12 91 LEU A C 1
ATOM 711 O O . LEU A 1 91 ? 11.336 -16.562 -1.444 1 95.12 91 LEU A O 1
ATOM 715 N N . PHE A 1 92 ? 10.969 -18.719 -0.878 1 95.31 92 PHE A N 1
ATOM 716 C CA . PHE A 1 92 ? 10.719 -18.391 0.518 1 95.31 92 PHE A CA 1
ATOM 717 C C . PHE A 1 92 ? 11.938 -17.719 1.146 1 95.31 92 PHE A C 1
ATOM 719 O O . PHE A 1 92 ? 11.812 -16.672 1.792 1 95.31 92 PHE A O 1
ATOM 726 N N . ASP A 1 93 ? 13.062 -18.25 0.943 1 92.81 93 ASP A N 1
ATOM 727 C CA . ASP A 1 93 ? 14.289 -17.703 1.523 1 92.81 93 ASP A CA 1
ATOM 728 C C . ASP A 1 93 ? 14.531 -16.281 1.052 1 92.81 93 ASP A C 1
ATOM 730 O O . ASP A 1 93 ? 14.891 -15.406 1.85 1 92.81 93 ASP A O 1
ATOM 734 N N . ILE A 1 94 ? 14.375 -16.047 -0.199 1 92.62 94 ILE A N 1
ATOM 735 C CA . ILE A 1 94 ? 14.594 -14.719 -0.752 1 92.62 94 ILE A CA 1
ATOM 736 C C . ILE A 1 94 ? 13.539 -13.758 -0.217 1 92.62 94 ILE A C 1
ATOM 738 O O . ILE A 1 94 ? 13.852 -12.625 0.156 1 92.62 94 ILE A O 1
ATOM 742 N N . CYS A 1 95 ? 12.273 -14.203 -0.115 1 94.56 95 CYS A N 1
ATOM 743 C CA . CYS A 1 95 ? 11.195 -13.359 0.384 1 94.56 95 CYS A CA 1
ATOM 744 C C . CYS A 1 95 ? 11.422 -12.992 1.848 1 94.56 95 CYS A C 1
ATOM 746 O O . CYS A 1 95 ? 11.094 -11.891 2.275 1 94.56 95 CYS A O 1
ATOM 748 N N . VAL A 1 96 ? 11.969 -13.914 2.6 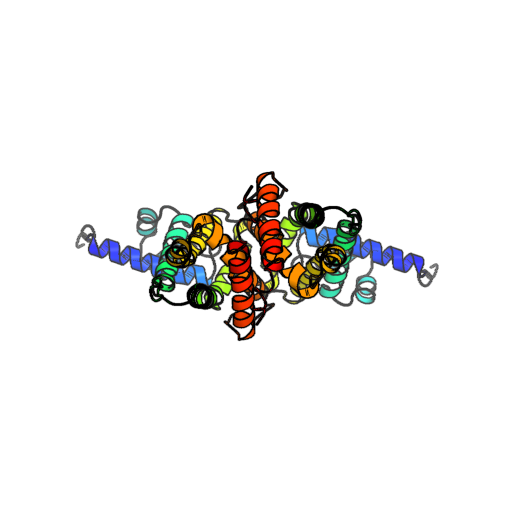1 92.94 96 VAL A N 1
ATOM 749 C CA . VAL A 1 96 ? 12.273 -13.641 4 1 92.94 96 VAL A CA 1
ATOM 750 C C . VAL A 1 96 ? 13.312 -12.531 4.094 1 92.94 96 VAL A C 1
ATOM 752 O O . VAL A 1 96 ? 13.195 -11.625 4.926 1 92.94 96 VAL A O 1
ATOM 755 N N . VAL A 1 97 ? 14.273 -12.57 3.232 1 90.81 97 VAL A N 1
ATOM 756 C CA . VAL A 1 97 ? 15.305 -11.539 3.178 1 90.81 97 VAL A CA 1
ATOM 757 C C . VAL A 1 97 ? 14.664 -10.195 2.846 1 90.81 97 VAL A C 1
ATOM 759 O O . VAL A 1 97 ? 14.961 -9.18 3.48 1 90.81 97 VAL A O 1
ATOM 762 N N . LEU A 1 98 ? 13.828 -10.203 1.917 1 92.88 98 LEU A N 1
ATOM 763 C CA . LEU A 1 98 ? 13.156 -8.984 1.49 1 92.88 98 LEU A CA 1
ATOM 764 C C . LEU A 1 98 ? 12.242 -8.453 2.59 1 92.88 98 LEU A C 1
ATOM 766 O O . LEU A 1 98 ? 12.203 -7.246 2.838 1 92.88 98 LEU A O 1
ATOM 770 N N . LEU A 1 99 ? 11.539 -9.352 3.227 1 94.75 99 LEU A N 1
ATOM 771 C CA . LEU A 1 99 ? 10.688 -8.961 4.34 1 94.75 99 LEU A CA 1
ATOM 772 C C . LEU A 1 99 ? 11.508 -8.32 5.461 1 94.75 99 LEU A C 1
ATOM 774 O O . LEU A 1 99 ? 11.109 -7.293 6.012 1 94.75 99 LEU A O 1
ATOM 778 N N . ASN A 1 100 ? 12.625 -8.914 5.777 1 92 100 ASN A N 1
ATOM 779 C CA . ASN A 1 100 ? 13.477 -8.359 6.824 1 92 100 ASN A CA 1
ATOM 780 C C . ASN A 1 100 ? 13.969 -6.961 6.469 1 92 100 ASN A C 1
ATOM 782 O O . ASN A 1 100 ? 14.094 -6.102 7.344 1 92 100 ASN A O 1
ATOM 786 N N . TYR A 1 101 ? 14.195 -6.785 5.27 1 89.81 101 TYR A N 1
ATOM 787 C CA . TYR A 1 101 ? 14.641 -5.473 4.816 1 89.81 101 TYR A CA 1
ATOM 788 C C . TYR A 1 101 ? 13.508 -4.457 4.863 1 89.81 101 TYR A C 1
ATOM 790 O O . TYR A 1 101 ? 13.633 -3.398 5.48 1 89.81 101 TYR A O 1
ATOM 798 N N . PHE A 1 102 ? 12.391 -4.762 4.297 1 93.19 102 PHE A N 1
ATOM 799 C CA . PHE A 1 102 ? 11.328 -3.787 4.074 1 93.19 102 PHE A CA 1
ATOM 800 C C . PHE A 1 102 ? 10.523 -3.561 5.348 1 93.19 102 PHE A C 1
ATOM 802 O O . PHE A 1 102 ? 9.844 -2.541 5.484 1 93.19 102 PHE A O 1
ATOM 809 N N . LEU A 1 103 ? 10.641 -4.504 6.262 1 94.12 103 LEU A N 1
ATOM 810 C CA . LEU A 1 103 ? 9.898 -4.336 7.508 1 94.12 103 LEU A CA 1
ATOM 811 C C . LEU A 1 103 ? 10.797 -3.768 8.602 1 94.12 103 LEU A C 1
ATOM 813 O O . LEU A 1 103 ? 10.352 -3.568 9.734 1 94.12 103 LEU A O 1
ATOM 817 N N . HIS A 1 104 ? 11.992 -3.523 8.219 1 89.75 104 HIS A N 1
ATOM 818 C CA . HIS A 1 104 ? 12.859 -2.857 9.18 1 89.75 104 HIS A CA 1
ATOM 819 C C . HIS A 1 104 ? 12.266 -1.525 9.633 1 89.75 104 HIS A C 1
ATOM 821 O O . HIS A 1 104 ? 11.75 -0.765 8.805 1 89.75 104 HIS A O 1
ATOM 827 N N . PRO A 1 105 ? 12.391 -1.223 10.898 1 88.25 105 PRO A N 1
ATOM 828 C CA . PRO A 1 105 ? 11.766 -0.007 11.43 1 88.25 105 PRO A CA 1
ATOM 829 C C . PRO A 1 105 ? 12.227 1.256 10.703 1 88.25 105 PRO A C 1
ATOM 831 O O . PRO A 1 105 ? 11.422 2.156 10.453 1 88.25 105 PRO A O 1
ATOM 834 N N . ASP A 1 106 ? 13.477 1.299 10.305 1 83.06 106 ASP A N 1
ATOM 835 C CA . ASP A 1 106 ? 13.992 2.475 9.617 1 83.06 106 ASP A CA 1
ATOM 836 C C . ASP A 1 106 ? 13.359 2.629 8.234 1 83.06 106 ASP A C 1
ATOM 838 O O . ASP A 1 106 ? 13.109 3.746 7.785 1 83.06 106 ASP A O 1
ATOM 842 N N . ILE A 1 107 ? 13.164 1.494 7.629 1 86.56 107 ILE A N 1
ATOM 843 C CA . ILE A 1 107 ? 12.586 1.515 6.289 1 86.56 107 ILE A CA 1
ATOM 844 C C . ILE A 1 107 ? 11.109 1.892 6.371 1 86.56 107 ILE A C 1
ATOM 846 O O . ILE A 1 107 ? 10.617 2.668 5.547 1 86.56 107 ILE A O 1
ATOM 850 N N . ILE A 1 108 ? 10.43 1.365 7.34 1 88.44 108 ILE A N 1
ATOM 851 C CA . ILE A 1 108 ? 9.016 1.693 7.535 1 88.44 108 ILE A CA 1
ATOM 852 C C . ILE A 1 108 ? 8.875 3.178 7.867 1 88.44 108 ILE A C 1
ATOM 854 O O . ILE A 1 108 ? 7.973 3.848 7.363 1 88.44 108 ILE A O 1
ATOM 858 N N . ALA A 1 109 ? 9.742 3.686 8.695 1 82.88 109 ALA A N 1
ATOM 859 C CA . ALA A 1 109 ? 9.719 5.113 9.008 1 82.88 109 ALA A CA 1
ATOM 860 C C . ALA A 1 109 ? 9.906 5.953 7.746 1 82.88 109 ALA A C 1
ATOM 862 O O . ALA A 1 109 ? 9.234 6.965 7.562 1 82.88 109 ALA A O 1
ATOM 863 N N . MET A 1 110 ? 10.828 5.48 6.926 1 82.19 110 MET A N 1
ATOM 864 C CA . MET A 1 110 ? 11.062 6.168 5.66 1 82.19 110 MET A CA 1
ATOM 865 C C . MET A 1 110 ? 9.828 6.094 4.766 1 82.19 110 MET A C 1
ATOM 867 O O . MET A 1 110 ? 9.43 7.09 4.16 1 82.19 110 MET A O 1
ATOM 871 N N . GLU A 1 111 ? 9.258 4.91 4.695 1 83.06 111 GLU A N 1
ATOM 872 C CA . GLU A 1 111 ? 8.047 4.711 3.91 1 83.06 111 GLU A CA 1
ATOM 873 C C . GLU A 1 111 ? 6.938 5.656 4.359 1 83.06 111 GLU A C 1
ATOM 875 O O . GLU A 1 111 ? 6.285 6.293 3.527 1 83.06 111 GLU A O 1
ATOM 880 N N . ARG A 1 112 ? 6.707 5.801 5.605 1 81.25 112 ARG A N 1
ATOM 881 C CA . ARG A 1 112 ? 5.695 6.688 6.172 1 81.25 112 ARG A CA 1
ATOM 882 C C . ARG A 1 112 ? 5.957 8.133 5.777 1 81.25 112 ARG A C 1
ATOM 884 O O . ARG A 1 112 ? 5.047 8.844 5.336 1 81.25 112 ARG A O 1
ATOM 891 N N . ARG A 1 113 ? 7.121 8.484 5.953 1 79.19 113 ARG A N 1
ATOM 892 C CA . ARG A 1 113 ? 7.492 9.867 5.668 1 79.19 113 ARG A CA 1
ATOM 893 C C . ARG A 1 113 ? 7.363 10.164 4.18 1 79.19 113 ARG A C 1
ATOM 895 O O . ARG A 1 113 ? 6.832 11.211 3.797 1 79.19 113 ARG A O 1
ATOM 902 N N . PHE A 1 114 ? 7.746 9.273 3.404 1 78.31 114 PHE A N 1
ATOM 903 C CA . PHE A 1 114 ? 7.789 9.531 1.969 1 78.31 114 PHE A CA 1
ATOM 904 C C . PHE A 1 114 ? 6.387 9.492 1.373 1 78.31 114 PHE A C 1
ATOM 906 O O . PHE A 1 114 ? 6.074 10.258 0.455 1 78.31 114 PHE A O 1
ATOM 913 N N . LEU A 1 115 ? 5.586 8.609 1.853 1 77.19 115 LEU A N 1
ATOM 914 C CA . LEU A 1 115 ? 4.199 8.594 1.4 1 77.19 115 LEU A CA 1
ATOM 915 C C . LEU A 1 115 ? 3.523 9.93 1.672 1 77.19 115 LEU A C 1
ATOM 917 O O . LEU A 1 115 ? 2.775 10.438 0.831 1 77.19 115 LEU A O 1
ATOM 921 N N . ALA A 1 116 ? 3.848 10.516 2.717 1 74.25 116 ALA A N 1
ATOM 922 C CA . ALA A 1 116 ? 3.281 11.805 3.104 1 74.25 116 ALA A CA 1
ATOM 923 C C . ALA A 1 116 ? 3.803 12.922 2.207 1 74.25 116 ALA A C 1
ATOM 925 O O . ALA A 1 116 ? 3.105 13.914 1.97 1 74.25 116 ALA A O 1
ATOM 926 N N . GLU A 1 117 ? 4.965 12.727 1.669 1 81.19 117 GLU A N 1
ATOM 927 C CA . GLU A 1 117 ? 5.633 13.797 0.931 1 81.19 117 GLU A CA 1
ATOM 928 C C . GLU A 1 117 ? 5.496 13.594 -0.576 1 81.19 117 GLU A C 1
ATOM 930 O O . GLU A 1 117 ? 5.715 14.523 -1.354 1 81.19 117 GLU A O 1
ATOM 935 N N . ALA A 1 118 ? 5.148 12.438 -0.978 1 80 118 ALA A N 1
ATOM 936 C CA . ALA A 1 118 ? 5.176 12.062 -2.389 1 80 118 ALA A CA 1
ATOM 937 C C . ALA A 1 118 ? 4.285 12.984 -3.221 1 80 118 ALA A C 1
ATOM 939 O O . ALA A 1 118 ? 4.621 13.32 -4.355 1 80 118 ALA A O 1
ATOM 940 N N . VAL A 1 119 ? 3.209 13.398 -2.707 1 73.88 119 VAL A N 1
ATOM 941 C CA . VAL A 1 119 ? 2.27 14.25 -3.438 1 73.88 119 VAL A CA 1
ATOM 942 C C . VAL A 1 119 ? 2.879 15.633 -3.652 1 73.88 119 VAL A C 1
ATOM 944 O O . VAL A 1 119 ? 2.758 16.203 -4.734 1 73.88 119 VAL A O 1
ATOM 947 N N . ARG A 1 120 ? 3.535 16.078 -2.629 1 80.31 120 ARG A N 1
ATOM 948 C CA . ARG A 1 120 ? 4.133 17.406 -2.682 1 80.31 120 ARG A CA 1
ATOM 949 C C . ARG A 1 120 ? 5.457 17.391 -3.434 1 80.31 120 ARG A C 1
ATOM 951 O O . ARG A 1 120 ? 5.855 18.391 -4.035 1 80.31 120 ARG A O 1
ATOM 958 N N . PHE A 1 121 ? 6.094 16.234 -3.418 1 87.25 121 PHE A N 1
ATOM 959 C CA . PHE A 1 121 ? 7.402 16.094 -4.047 1 87.25 121 PHE A CA 1
ATOM 960 C C . PHE A 1 121 ? 7.441 14.852 -4.938 1 87.25 121 PHE A C 1
ATOM 962 O O . PHE A 1 121 ? 8.156 13.891 -4.645 1 87.25 121 PHE A O 1
ATOM 969 N N . PRO A 1 122 ? 6.809 14.93 -6.031 1 86.19 122 PRO A N 1
ATOM 970 C CA . PRO A 1 122 ? 6.684 13.758 -6.898 1 86.19 122 PRO A CA 1
ATOM 971 C C . PRO A 1 122 ? 8.031 13.242 -7.395 1 86.19 122 PRO A C 1
ATOM 973 O O . PRO A 1 122 ? 8.141 12.086 -7.801 1 86.19 122 PRO A O 1
ATOM 976 N N . GLN A 1 123 ? 9.016 14.023 -7.32 1 87.31 123 GLN A N 1
ATOM 977 C CA . GLN A 1 123 ? 10.328 13.641 -7.832 1 87.31 123 GLN A CA 1
ATOM 978 C C . GLN A 1 123 ? 10.961 12.547 -6.973 1 87.31 123 GLN A C 1
ATOM 980 O O . GLN A 1 123 ? 11.945 11.93 -7.375 1 87.31 123 GLN A O 1
ATOM 985 N N . ILE A 1 124 ? 10.438 12.289 -5.805 1 87.5 124 ILE A N 1
ATOM 986 C CA . ILE A 1 124 ? 11.023 11.281 -4.93 1 87.5 124 ILE A CA 1
ATOM 987 C C . ILE A 1 124 ? 10.469 9.898 -5.277 1 87.5 124 ILE A C 1
ATOM 989 O O . ILE A 1 124 ? 11.055 8.875 -4.926 1 87.5 124 ILE A O 1
ATOM 993 N N . VAL A 1 125 ? 9.359 9.844 -5.961 1 88.38 125 VAL A N 1
ATOM 994 C CA . VAL A 1 125 ? 8.602 8.617 -6.18 1 88.38 125 VAL A CA 1
ATOM 995 C C . VAL A 1 125 ? 9.414 7.656 -7.039 1 88.38 125 VAL A C 1
ATOM 997 O O . VAL A 1 125 ? 9.57 6.484 -6.695 1 88.38 125 VAL A O 1
ATOM 1000 N N . PRO A 1 126 ? 10.055 8.156 -8.078 1 86.88 126 PRO A N 1
ATOM 1001 C CA . PRO A 1 126 ? 10.867 7.23 -8.883 1 86.88 126 PRO A CA 1
ATOM 1002 C C . PRO A 1 126 ? 12.016 6.617 -8.086 1 86.88 126 PRO A C 1
ATOM 1004 O O . PRO A 1 126 ? 12.414 5.477 -8.352 1 86.88 126 PRO A O 1
ATOM 1007 N N . VAL A 1 127 ? 12.477 7.359 -7.168 1 84.75 127 VAL A N 1
ATOM 1008 C CA . VAL A 1 127 ? 13.594 6.879 -6.352 1 84.75 127 VAL A CA 1
ATOM 1009 C C . VAL A 1 127 ? 13.133 5.707 -5.488 1 84.75 127 VAL A C 1
ATOM 1011 O O . VAL A 1 127 ? 13.82 4.691 -5.387 1 84.75 127 VAL A O 1
ATOM 1014 N N . LEU A 1 128 ? 11.992 5.82 -4.91 1 85.06 128 LEU A N 1
ATOM 1015 C CA . LEU A 1 128 ? 11.422 4.754 -4.094 1 85.06 128 LEU A CA 1
ATOM 1016 C C . LEU A 1 128 ? 11.148 3.51 -4.934 1 85.06 128 LEU A C 1
ATOM 1018 O O . LEU A 1 128 ? 11.398 2.387 -4.488 1 85.06 128 LEU A O 1
ATOM 1022 N N . GLU A 1 129 ? 10.719 3.73 -6.098 1 88.5 129 GLU A N 1
ATOM 1023 C CA . GLU A 1 129 ? 10.445 2.625 -7.008 1 88.5 129 GLU A CA 1
ATOM 1024 C C . GLU A 1 129 ? 11.734 1.931 -7.438 1 88.5 129 GLU A C 1
ATOM 1026 O O . GLU A 1 129 ? 11.773 0.706 -7.562 1 88.5 129 GLU A O 1
ATOM 1031 N N . ASP A 1 130 ? 12.719 2.727 -7.637 1 86.88 130 ASP A N 1
ATOM 1032 C CA . ASP A 1 130 ? 14.016 2.162 -8.008 1 86.88 130 ASP A CA 1
ATOM 1033 C C . ASP A 1 130 ? 14.547 1.237 -6.914 1 86.88 130 ASP A C 1
ATOM 1035 O O . ASP A 1 130 ? 15.102 0.175 -7.207 1 86.88 130 ASP A O 1
ATOM 1039 N N . VAL A 1 131 ? 14.375 1.681 -5.734 1 86.19 131 VAL A N 1
ATOM 1040 C CA . VAL A 1 131 ? 14.828 0.886 -4.598 1 86.19 131 VAL A CA 1
ATOM 1041 C C . VAL A 1 131 ? 14.047 -0.426 -4.543 1 86.19 131 VAL A C 1
ATOM 1043 O O . VAL A 1 131 ? 14.633 -1.494 -4.352 1 86.19 131 VAL A O 1
ATOM 1046 N N . ARG A 1 132 ? 12.789 -0.377 -4.695 1 89.56 132 ARG A N 1
ATOM 1047 C CA . ARG A 1 132 ? 11.945 -1.565 -4.695 1 89.56 132 ARG A CA 1
ATOM 1048 C C . ARG A 1 132 ? 12.367 -2.535 -5.797 1 89.56 132 ARG A C 1
ATOM 1050 O O . ARG A 1 132 ? 12.523 -3.732 -5.551 1 89.56 132 ARG A O 1
ATOM 1057 N N . LEU A 1 133 ? 12.578 -2 -6.977 1 89.19 133 LEU A N 1
ATOM 1058 C CA . LEU A 1 133 ? 12.953 -2.828 -8.117 1 89.19 133 LEU A CA 1
ATOM 1059 C C . LEU A 1 133 ? 14.312 -3.473 -7.902 1 89.19 133 LEU A C 1
ATOM 1061 O O . LEU A 1 133 ? 14.516 -4.637 -8.25 1 89.19 133 LEU A O 1
ATOM 1065 N N . ARG A 1 134 ? 15.164 -2.705 -7.352 1 87.88 134 ARG A N 1
ATOM 1066 C CA . ARG A 1 134 ? 16.484 -3.24 -7.043 1 87.88 134 ARG A CA 1
ATOM 1067 C C . ARG A 1 134 ? 16.391 -4.406 -6.062 1 87.88 134 ARG A C 1
ATOM 1069 O O . ARG A 1 134 ? 17.047 -5.43 -6.246 1 87.88 134 ARG A O 1
ATOM 1076 N N . ALA A 1 135 ? 15.609 -4.262 -5.066 1 90 135 ALA A N 1
ATOM 1077 C CA . ALA A 1 135 ? 15.445 -5.324 -4.078 1 90 135 ALA A CA 1
ATOM 1078 C C . ALA A 1 135 ? 14.812 -6.562 -4.711 1 90 135 ALA A C 1
ATOM 1080 O O . ALA A 1 135 ? 15.281 -7.684 -4.496 1 90 135 ALA A O 1
ATOM 1081 N N . MET A 1 136 ? 13.883 -6.352 -5.559 1 90.94 136 MET A N 1
ATOM 1082 C CA . MET A 1 136 ? 13.125 -7.465 -6.129 1 90.94 136 MET A CA 1
ATOM 1083 C C . MET A 1 136 ? 13.953 -8.188 -7.188 1 90.94 136 MET A C 1
ATOM 1085 O O . MET A 1 136 ? 13.672 -9.344 -7.52 1 90.94 136 MET A O 1
ATOM 1089 N N . SER A 1 137 ? 14.93 -7.516 -7.719 1 90.69 137 SER A N 1
ATOM 1090 C CA . SER A 1 137 ? 15.797 -8.148 -8.711 1 90.69 137 SER A CA 1
ATOM 1091 C C . SER A 1 137 ? 16.516 -9.359 -8.125 1 90.69 137 SER A C 1
ATOM 1093 O O . SER A 1 137 ? 17.047 -10.188 -8.859 1 90.69 137 SER A O 1
ATOM 1095 N N . ARG A 1 138 ? 16.516 -9.477 -6.828 1 89.62 138 ARG A N 1
ATOM 1096 C CA . ARG A 1 138 ? 17.094 -10.625 -6.152 1 89.62 138 ARG A CA 1
ATOM 1097 C C . ARG A 1 138 ? 16.328 -11.906 -6.504 1 89.62 138 ARG A C 1
ATOM 1099 O O . ARG A 1 138 ? 16.875 -13.008 -6.367 1 89.62 138 ARG A O 1
ATOM 1106 N N . LEU A 1 139 ? 15.172 -11.766 -6.895 1 92.38 139 LEU A N 1
ATOM 1107 C CA . LEU A 1 139 ? 14.336 -12.914 -7.234 1 92.38 139 LEU A CA 1
ATOM 1108 C C . LEU A 1 139 ? 14.602 -13.375 -8.664 1 92.38 139 LEU A C 1
ATOM 1110 O O . LEU A 1 139 ? 14.211 -14.484 -9.047 1 92.38 139 LEU A O 1
ATOM 1114 N N . ASP A 1 140 ? 15.289 -12.57 -9.477 1 92.62 140 ASP A N 1
ATOM 1115 C CA . ASP A 1 140 ? 15.312 -12.742 -10.93 1 92.62 140 ASP A CA 1
ATOM 1116 C C . ASP A 1 140 ? 15.906 -14.102 -11.312 1 92.62 140 ASP A C 1
ATOM 1118 O O . ASP A 1 140 ? 15.336 -14.82 -12.141 1 92.62 140 ASP A O 1
ATOM 1122 N N . ALA A 1 141 ? 16.984 -14.43 -10.719 1 91.62 141 ALA A N 1
ATOM 1123 C CA . ALA A 1 141 ? 17.672 -15.672 -11.086 1 91.62 141 ALA A CA 1
ATOM 1124 C C . ALA A 1 141 ? 16.797 -16.875 -10.766 1 91.62 141 ALA A C 1
ATOM 1126 O O . ALA A 1 141 ? 16.688 -17.812 -11.578 1 91.62 141 ALA A O 1
ATOM 1127 N N . VAL A 1 142 ? 16.203 -16.891 -9.625 1 92.5 142 VAL A N 1
ATOM 1128 C CA . VAL A 1 142 ? 15.367 -18.016 -9.211 1 92.5 142 VAL A CA 1
ATOM 1129 C C . VAL A 1 142 ? 14.109 -18.078 -10.078 1 92.5 142 VAL A C 1
ATOM 1131 O O . VAL A 1 142 ? 13.719 -19.141 -10.547 1 92.5 142 VAL A O 1
ATOM 1134 N N . LEU A 1 143 ? 13.5 -16.938 -10.328 1 94.5 143 LEU A N 1
ATOM 1135 C CA . LEU A 1 143 ? 12.312 -16.891 -11.172 1 94.5 143 LEU A CA 1
ATOM 1136 C C . LEU A 1 143 ? 12.617 -17.391 -12.578 1 94.5 143 LEU A C 1
ATOM 1138 O O . LEU A 1 143 ? 11.852 -18.188 -13.141 1 94.5 143 LEU A O 1
ATOM 1142 N N . SER A 1 144 ? 13.742 -17.016 -13.078 1 94.19 144 SER A N 1
ATOM 1143 C CA . SER A 1 144 ? 14.148 -17.469 -14.398 1 94.19 144 SER A CA 1
ATOM 1144 C C . SER A 1 144 ? 14.383 -18.969 -14.422 1 94.19 144 SER A C 1
ATOM 1146 O O . SER A 1 144 ? 14.016 -19.656 -15.383 1 94.19 144 SER A O 1
ATOM 1148 N N . SER A 1 145 ? 14.93 -19.469 -13.391 1 92.56 145 SER A N 1
ATOM 1149 C CA . SER A 1 145 ? 15.266 -20.891 -13.32 1 92.56 145 SER A CA 1
ATOM 1150 C C . SER A 1 145 ? 14.016 -21.75 -13.305 1 92.56 145 SER A C 1
ATOM 1152 O O . SER A 1 145 ? 14.062 -22.922 -13.672 1 92.56 145 SER A O 1
ATOM 1154 N N . ILE A 1 146 ? 12.914 -21.203 -12.898 1 90.5 146 ILE A N 1
ATOM 1155 C CA . ILE A 1 146 ? 11.695 -22 -12.828 1 90.5 146 ILE A CA 1
ATOM 1156 C C . ILE A 1 146 ? 10.773 -21.641 -13.992 1 90.5 146 ILE A C 1
ATOM 1158 O O . ILE A 1 146 ? 9.578 -21.953 -13.969 1 90.5 146 ILE A O 1
ATOM 1162 N N . GLY A 1 147 ? 11.312 -20.875 -14.898 1 92.12 147 GLY A N 1
ATOM 1163 C CA . GLY A 1 147 ? 10.586 -20.562 -16.125 1 92.12 147 GLY A CA 1
ATOM 1164 C C . GLY A 1 147 ? 9.633 -19.391 -15.969 1 92.12 147 GLY A C 1
ATOM 1165 O O . GLY A 1 147 ? 8.75 -19.188 -16.812 1 92.12 147 GLY A O 1
ATOM 1166 N N . ALA A 1 148 ? 9.781 -18.672 -14.906 1 92.19 148 ALA A N 1
ATOM 1167 C CA . ALA A 1 148 ? 8.953 -17.484 -14.688 1 92.19 148 ALA A CA 1
ATOM 1168 C C . ALA A 1 148 ? 9.586 -16.25 -15.32 1 92.19 148 ALA A C 1
ATOM 1170 O O . ALA A 1 148 ? 10.781 -16.25 -15.633 1 92.19 148 ALA A O 1
ATOM 1171 N N . ASP A 1 149 ? 8.742 -15.336 -15.57 1 93.25 149 ASP A N 1
ATOM 1172 C CA . ASP A 1 149 ? 9.188 -14.039 -16.078 1 93.25 149 ASP A CA 1
ATOM 1173 C C . ASP A 1 149 ? 9.492 -13.078 -14.93 1 93.25 149 ASP A C 1
ATOM 1175 O O . ASP A 1 149 ? 8.57 -12.555 -14.297 1 93.25 149 ASP A O 1
ATOM 1179 N N . PRO A 1 150 ? 10.742 -12.82 -14.719 1 93.94 150 PRO A N 1
ATOM 1180 C CA . PRO A 1 150 ? 11.086 -11.969 -13.578 1 93.94 150 PRO A CA 1
ATOM 1181 C C . PRO A 1 150 ? 10.391 -10.609 -13.625 1 93.94 150 PRO A C 1
ATOM 1183 O O . PRO A 1 150 ? 10.016 -10.07 -12.578 1 93.94 150 PRO A O 1
ATOM 1186 N N . GLU A 1 151 ? 10.219 -9.969 -14.75 1 88.44 151 GLU A N 1
ATOM 1187 C CA . GLU A 1 151 ? 9.602 -8.656 -14.883 1 88.44 151 GLU A CA 1
ATOM 1188 C C . GLU A 1 151 ? 8.172 -8.656 -14.352 1 88.44 151 GLU A C 1
ATOM 1190 O O . GLU A 1 151 ? 7.762 -7.715 -13.664 1 88.44 151 GLU A O 1
ATOM 1195 N N . VAL A 1 152 ? 7.508 -9.727 -14.578 1 89.12 152 VAL A N 1
ATOM 1196 C CA . VAL A 1 152 ? 6.102 -9.805 -14.195 1 89.12 152 VAL A CA 1
ATOM 1197 C C . VAL A 1 152 ? 5.973 -10.516 -12.852 1 89.12 152 VAL A C 1
ATOM 1199 O O . VAL A 1 152 ? 5.273 -10.039 -11.961 1 89.12 152 VAL A O 1
ATOM 1202 N N . ASP A 1 153 ? 6.688 -11.57 -12.711 1 94.12 153 ASP A N 1
ATOM 1203 C CA . ASP A 1 153 ? 6.465 -12.461 -11.586 1 94.12 153 ASP A CA 1
ATOM 1204 C C . ASP A 1 153 ? 7.062 -11.883 -10.305 1 94.12 153 ASP A C 1
ATOM 1206 O O . ASP A 1 153 ? 6.551 -12.133 -9.203 1 94.12 153 ASP A O 1
ATOM 1210 N N . ALA A 1 154 ? 8.148 -11.109 -10.445 1 95 154 ALA A N 1
ATOM 1211 C CA . ALA A 1 154 ? 8.68 -10.438 -9.266 1 95 154 ALA A CA 1
ATOM 1212 C C . ALA A 1 154 ? 7.66 -9.461 -8.688 1 95 154 ALA A C 1
ATOM 1214 O O . ALA A 1 154 ? 7.535 -9.336 -7.465 1 95 154 ALA A O 1
ATOM 1215 N N . GLN A 1 155 ? 6.922 -8.773 -9.562 1 92.75 155 GLN A N 1
ATOM 1216 C CA . GLN A 1 155 ? 5.891 -7.844 -9.117 1 92.75 155 GLN A CA 1
ATOM 1217 C C . GLN A 1 155 ? 4.746 -8.578 -8.422 1 92.75 155 GLN A C 1
ATOM 1219 O O . GLN A 1 155 ? 4.223 -8.109 -7.414 1 92.75 155 GLN A O 1
ATOM 1224 N N . ILE A 1 156 ? 4.398 -9.656 -8.961 1 93.19 156 ILE A N 1
ATOM 1225 C CA . ILE A 1 156 ? 3.338 -10.453 -8.359 1 93.19 156 ILE A CA 1
ATOM 1226 C C . ILE A 1 156 ? 3.748 -10.883 -6.953 1 93.19 156 ILE A C 1
ATOM 1228 O O . ILE A 1 156 ? 2.967 -10.766 -6.008 1 93.19 156 ILE A O 1
ATOM 1232 N N . LEU A 1 157 ? 4.949 -11.336 -6.805 1 95 157 LEU A N 1
ATOM 1233 C CA . LEU A 1 157 ? 5.422 -11.781 -5.5 1 95 157 LEU A CA 1
ATOM 1234 C C . LEU A 1 157 ? 5.52 -10.609 -4.531 1 95 157 LEU A C 1
ATOM 1236 O O . LEU A 1 157 ? 5.234 -10.758 -3.34 1 95 157 LEU A O 1
ATOM 1240 N N . TRP A 1 158 ? 5.945 -9.461 -5.02 1 94.94 158 TRP A N 1
ATOM 1241 C CA . TRP A 1 158 ? 5.91 -8.25 -4.195 1 94.94 158 TRP A CA 1
ATOM 1242 C C . TRP A 1 158 ? 4.5 -7.992 -3.674 1 94.94 158 TRP A C 1
ATOM 1244 O O . TRP A 1 158 ? 4.305 -7.805 -2.471 1 94.94 158 TRP A O 1
ATOM 1254 N N . ASP A 1 159 ? 3.564 -8.023 -4.543 1 93.44 159 ASP A N 1
ATOM 1255 C CA . ASP A 1 159 ? 2.182 -7.684 -4.223 1 93.44 159 ASP A CA 1
ATOM 1256 C C . ASP A 1 159 ? 1.568 -8.711 -3.275 1 93.44 159 ASP A C 1
ATOM 1258 O O . ASP A 1 159 ? 0.697 -8.383 -2.469 1 93.44 159 ASP A O 1
ATOM 1262 N N . LEU A 1 160 ? 2.072 -9.914 -3.312 1 93.44 160 LEU A N 1
ATOM 1263 C CA . LEU A 1 160 ? 1.501 -10.992 -2.514 1 93.44 160 LEU A CA 1
ATOM 1264 C C . LEU A 1 160 ? 2.184 -11.078 -1.153 1 93.44 160 LEU A C 1
ATOM 1266 O O . LEU A 1 160 ? 1.548 -11.43 -0.156 1 93.44 160 LEU A O 1
ATOM 1270 N N . VAL A 1 161 ? 3.426 -10.773 -1.122 1 95.88 161 VAL A N 1
ATOM 1271 C CA . VAL A 1 161 ? 4.188 -11.227 0.037 1 95.88 161 VAL A CA 1
ATOM 1272 C C . VAL A 1 161 ? 4.723 -10.023 0.808 1 95.88 161 VAL A C 1
ATOM 1274 O O . VAL A 1 161 ? 4.535 -9.922 2.023 1 95.88 161 VAL A O 1
ATOM 1277 N N . VAL A 1 162 ? 5.312 -9.086 0.118 1 95.69 162 VAL A N 1
ATOM 1278 C CA . VAL A 1 162 ? 6.07 -8.047 0.805 1 95.69 162 VAL A CA 1
ATOM 1279 C C . VAL A 1 162 ? 5.219 -6.781 0.917 1 95.69 162 VAL A C 1
ATOM 1281 O O . VAL A 1 162 ? 5.078 -6.215 2.004 1 95.69 162 VAL A O 1
ATOM 1284 N N . GLY A 1 163 ? 4.676 -6.375 -0.168 1 94.06 163 GLY A N 1
ATOM 1285 C CA . GLY A 1 163 ? 3.939 -5.125 -0.267 1 94.06 163 GLY A CA 1
ATOM 1286 C C . GLY A 1 163 ? 2.871 -4.977 0.8 1 94.06 163 GLY A C 1
ATOM 1287 O O . GLY A 1 163 ? 2.848 -3.979 1.525 1 94.06 163 GLY A O 1
ATOM 1288 N N . PRO A 1 164 ? 2.033 -6.016 0.904 1 92.69 164 PRO A N 1
ATOM 1289 C CA . PRO A 1 164 ? 0.955 -5.918 1.891 1 92.69 164 PRO A CA 1
ATOM 1290 C C . PRO A 1 164 ? 1.475 -5.797 3.322 1 92.69 164 PRO A C 1
ATOM 1292 O O . PRO A 1 164 ? 0.894 -5.074 4.137 1 92.69 164 PRO A O 1
ATOM 1295 N N . ARG A 1 165 ? 2.523 -6.457 3.664 1 94.5 165 ARG A N 1
ATOM 1296 C CA . ARG A 1 165 ? 3.088 -6.391 5.008 1 94.5 165 ARG A CA 1
ATOM 1297 C C . ARG A 1 165 ? 3.709 -5.023 5.273 1 94.5 165 ARG A C 1
ATOM 1299 O O . ARG A 1 165 ? 3.604 -4.492 6.383 1 94.5 165 ARG A O 1
ATOM 1306 N N . MET A 1 166 ? 4.336 -4.551 4.258 1 92.94 166 MET A N 1
ATOM 1307 C CA . MET A 1 166 ? 4.938 -3.227 4.391 1 92.94 166 MET A CA 1
ATOM 1308 C C . MET A 1 166 ? 3.865 -2.168 4.633 1 92.94 166 MET A C 1
ATOM 1310 O O . MET A 1 166 ? 4.023 -1.305 5.496 1 92.94 166 MET A O 1
ATOM 1314 N N . ARG A 1 167 ? 2.834 -2.211 3.871 1 88.38 167 ARG A N 1
ATOM 1315 C CA . ARG A 1 167 ? 1.73 -1.272 4.055 1 88.38 167 ARG A CA 1
ATOM 1316 C C . ARG A 1 167 ? 1.126 -1.403 5.449 1 88.38 167 ARG A C 1
ATOM 1318 O O . ARG A 1 167 ? 0.868 -0.399 6.117 1 88.38 167 ARG A O 1
ATOM 1325 N N . ALA A 1 168 ? 0.877 -2.643 5.883 1 89.69 168 ALA A N 1
ATOM 1326 C CA . ALA A 1 168 ? 0.307 -2.883 7.207 1 89.69 168 ALA A CA 1
ATOM 1327 C C . ALA A 1 168 ? 1.206 -2.318 8.305 1 89.69 168 ALA A C 1
ATOM 1329 O O . ALA A 1 168 ? 0.724 -1.701 9.258 1 89.69 168 ALA A O 1
ATOM 1330 N N . ALA A 1 169 ? 2.477 -2.494 8.172 1 91.94 169 ALA A N 1
ATOM 1331 C CA . ALA A 1 169 ? 3.426 -1.976 9.156 1 91.94 169 ALA A CA 1
ATOM 1332 C C . ALA A 1 169 ? 3.447 -0.45 9.148 1 91.94 169 ALA A C 1
ATOM 1334 O O . ALA A 1 169 ? 3.496 0.183 10.203 1 91.94 169 ALA A O 1
ATOM 1335 N N . ALA A 1 170 ? 3.412 0.123 7.945 1 87.62 170 ALA A N 1
ATOM 1336 C CA . ALA A 1 170 ? 3.406 1.578 7.816 1 87.62 170 ALA A CA 1
ATOM 1337 C C . ALA A 1 170 ? 2.174 2.182 8.484 1 87.62 170 ALA A C 1
ATOM 1339 O O . ALA A 1 170 ? 2.23 3.293 9.016 1 87.62 170 ALA A O 1
ATOM 1340 N N . LEU A 1 171 ? 1.112 1.404 8.492 1 85.69 171 LEU A N 1
ATOM 1341 C CA . LEU A 1 171 ? -0.129 1.867 9.102 1 85.69 171 LEU A CA 1
ATOM 1342 C C . LEU A 1 171 ? -0.192 1.476 10.57 1 85.69 171 LEU A C 1
ATOM 1344 O O . LEU A 1 171 ? -1.173 1.773 11.258 1 85.69 171 LEU A O 1
ATOM 1348 N N . GLY A 1 172 ? 0.772 0.721 10.984 1 86.94 172 GLY A N 1
ATOM 1349 C CA . GLY A 1 172 ? 0.803 0.306 12.375 1 86.94 172 GLY A CA 1
ATOM 1350 C C . GLY A 1 172 ? -0.079 -0.896 12.656 1 86.94 172 GLY A C 1
ATOM 1351 O O . GLY A 1 172 ? -0.435 -1.152 13.812 1 86.94 172 GLY A O 1
ATOM 1352 N N . LEU A 1 173 ? -0.462 -1.626 11.625 1 88.19 173 LEU A N 1
ATOM 1353 C CA . LEU A 1 173 ? -1.375 -2.754 11.773 1 88.19 173 LEU A CA 1
ATOM 1354 C C . LEU A 1 173 ? -0.61 -4.031 12.102 1 88.19 173 LEU A C 1
ATOM 1356 O O . LEU A 1 173 ? -1.208 -5.031 12.516 1 88.19 173 LEU A O 1
ATOM 1360 N N . CYS A 1 174 ? 0.63 -4.035 11.938 1 90.5 174 CYS A N 1
ATOM 1361 C CA . CYS A 1 174 ? 1.503 -5.141 12.312 1 90.5 174 CYS A CA 1
ATOM 1362 C C . CYS A 1 174 ? 2.879 -4.633 12.734 1 90.5 174 CYS A C 1
ATOM 1364 O O . CYS A 1 174 ? 3.215 -3.473 12.492 1 90.5 174 CYS A O 1
ATOM 1366 N N . PRO A 1 175 ? 3.635 -5.445 13.359 1 93.56 175 PRO A N 1
ATOM 1367 C CA . PRO A 1 175 ? 4.957 -5.004 13.805 1 93.56 175 PRO A CA 1
ATOM 1368 C C . PRO A 1 175 ? 5.93 -4.781 12.648 1 93.56 175 PRO A C 1
ATOM 1370 O O . PRO A 1 175 ? 5.766 -5.375 11.578 1 93.56 175 PRO A O 1
ATOM 1373 N N . CYS A 1 176 ? 6.84 -3.902 12.93 1 93.62 176 CYS A N 1
ATOM 1374 C CA . CYS A 1 176 ? 7.945 -3.695 12 1 93.62 176 CYS A CA 1
ATOM 1375 C C . CYS A 1 176 ? 9 -4.781 12.156 1 93.62 176 CYS A C 1
ATOM 1377 O O . CYS A 1 176 ? 10.148 -4.492 12.508 1 93.62 176 CYS A O 1
ATOM 1379 N N . ALA A 1 177 ? 8.641 -5.957 12 1 95.31 177 ALA A N 1
ATOM 1380 C CA . ALA A 1 177 ? 9.492 -7.137 12.141 1 95.31 177 ALA A CA 1
ATOM 1381 C C . ALA A 1 177 ? 8.883 -8.336 11.422 1 95.31 177 ALA A C 1
ATOM 1383 O O . ALA A 1 177 ? 7.684 -8.359 11.148 1 95.31 177 ALA A O 1
ATOM 1384 N N . VAL A 1 178 ? 9.734 -9.227 11.125 1 95.88 178 VAL A N 1
ATOM 1385 C CA . VAL A 1 178 ? 9.25 -10.477 10.539 1 95.88 178 VAL A CA 1
ATOM 1386 C C . VAL A 1 178 ? 8.781 -11.414 11.648 1 95.88 178 VAL A C 1
ATOM 1388 O O . VAL A 1 178 ? 9.602 -11.953 12.398 1 95.88 178 VAL A O 1
ATOM 1391 N N . THR A 1 179 ? 7.527 -11.609 11.75 1 96.75 179 THR A N 1
ATOM 1392 C CA . THR A 1 179 ? 6.93 -12.484 12.75 1 96.75 179 THR A CA 1
ATOM 1393 C C . THR A 1 179 ? 6.656 -13.867 12.164 1 96.75 179 THR A C 1
ATOM 1395 O O . THR A 1 179 ? 6.781 -14.07 10.961 1 96.75 179 THR A O 1
ATOM 1398 N N . ASP A 1 180 ? 6.285 -14.75 13.023 1 96.56 180 ASP A N 1
ATOM 1399 C CA . ASP A 1 180 ? 5.887 -16.078 12.57 1 96.56 180 ASP A CA 1
ATOM 1400 C C . ASP A 1 180 ? 4.664 -16 11.656 1 96.56 180 ASP A C 1
ATOM 1402 O O . ASP A 1 180 ? 4.555 -16.766 10.688 1 96.56 180 ASP A O 1
ATOM 1406 N N . GLU A 1 181 ? 3.85 -15.102 11.969 1 94.38 181 GLU A N 1
ATOM 1407 C CA . GLU A 1 181 ? 2.666 -14.898 11.133 1 94.38 181 GLU A CA 1
ATOM 1408 C C . GLU A 1 181 ? 3.051 -14.438 9.734 1 94.38 181 GLU A C 1
ATOM 1410 O O . GLU A 1 181 ? 2.498 -14.922 8.742 1 94.38 181 GLU A O 1
ATOM 1415 N N . ALA A 1 182 ? 3.979 -13.508 9.695 1 96.06 182 ALA A N 1
ATOM 1416 C CA . ALA A 1 182 ? 4.441 -13.008 8.398 1 96.06 182 ALA A CA 1
ATOM 1417 C C . ALA A 1 182 ? 5.055 -14.133 7.57 1 96.06 182 ALA A C 1
ATOM 1419 O O . ALA A 1 182 ? 4.836 -14.211 6.359 1 96.06 182 ALA A O 1
ATOM 1420 N N . LEU A 1 183 ? 5.777 -15.008 8.25 1 97 183 LEU A N 1
ATOM 1421 C CA . LEU A 1 183 ? 6.422 -16.125 7.566 1 97 183 LEU A CA 1
ATOM 1422 C C . LEU A 1 183 ? 5.387 -17.109 7.059 1 97 183 LEU A C 1
ATOM 1424 O O . LEU A 1 183 ? 5.5 -17.625 5.938 1 97 183 LEU A O 1
ATOM 1428 N N . ALA A 1 184 ? 4.391 -17.375 7.887 1 96 184 ALA A N 1
ATOM 1429 C CA . ALA A 1 184 ? 3.326 -18.297 7.48 1 96 184 ALA A CA 1
ATOM 1430 C C . ALA A 1 184 ? 2.562 -17.75 6.277 1 96 184 ALA A C 1
ATOM 1432 O O . ALA A 1 184 ? 2.24 -18.5 5.352 1 96 184 ALA A O 1
ATOM 1433 N N . LEU A 1 185 ? 2.311 -16.516 6.289 1 94.12 185 LEU A N 1
ATOM 1434 C CA . LEU A 1 185 ? 1.611 -15.875 5.18 1 94.12 185 LEU A CA 1
ATOM 1435 C C . LEU A 1 185 ? 2.459 -15.906 3.914 1 94.12 185 LEU A C 1
ATOM 1437 O O . LEU A 1 185 ? 1.941 -16.156 2.822 1 94.12 185 LEU A O 1
ATOM 1441 N N . ALA A 1 186 ? 3.73 -15.641 4.09 1 96.75 186 ALA A N 1
ATOM 1442 C CA . ALA A 1 186 ? 4.629 -15.695 2.938 1 96.75 186 ALA A CA 1
ATOM 1443 C C . ALA A 1 186 ? 4.602 -17.078 2.291 1 96.75 186 ALA A C 1
ATOM 1445 O O . ALA A 1 186 ? 4.523 -17.203 1.066 1 96.75 186 ALA A O 1
ATOM 1446 N N . ARG A 1 187 ? 4.664 -18.109 3.084 1 96.5 187 ARG A N 1
ATOM 1447 C CA . ARG A 1 187 ? 4.621 -19.484 2.568 1 96.5 187 ARG A CA 1
ATOM 1448 C C . ARG A 1 187 ? 3.324 -19.734 1.806 1 96.5 187 ARG A C 1
ATOM 1450 O O . ARG A 1 187 ? 3.342 -20.312 0.718 1 96.5 187 ARG A O 1
ATOM 1457 N N . GLN A 1 188 ? 2.293 -19.312 2.408 1 92.69 188 GLN A N 1
ATOM 1458 C CA . GLN A 1 188 ? 0.987 -19.5 1.784 1 92.69 188 GLN A CA 1
ATOM 1459 C C . GLN A 1 188 ? 0.917 -18.797 0.434 1 92.69 188 GLN A C 1
ATOM 1461 O O . GLN A 1 188 ? 0.418 -19.359 -0.542 1 92.69 188 GLN A O 1
ATOM 1466 N N . ARG A 1 189 ? 1.383 -17.594 0.372 1 94.19 189 ARG A N 1
ATOM 1467 C CA . ARG A 1 189 ? 1.293 -16.781 -0.838 1 94.19 189 ARG A CA 1
ATOM 1468 C C . ARG A 1 189 ? 2.24 -17.297 -1.916 1 94.19 189 ARG A C 1
ATOM 1470 O O . ARG A 1 189 ? 1.917 -17.25 -3.105 1 94.19 189 ARG A O 1
ATOM 1477 N N . ILE A 1 190 ? 3.357 -17.734 -1.498 1 95.12 190 ILE A N 1
ATOM 1478 C CA . ILE A 1 190 ? 4.289 -18.328 -2.453 1 95.12 190 ILE A CA 1
ATOM 1479 C C . ILE A 1 190 ? 3.682 -19.594 -3.051 1 95.12 190 ILE A C 1
ATOM 1481 O O . ILE A 1 190 ? 3.783 -19.828 -4.258 1 95.12 190 ILE A O 1
ATOM 1485 N N . ALA A 1 191 ? 3.055 -20.422 -2.217 1 92.5 191 ALA A N 1
ATOM 1486 C CA . ALA A 1 191 ? 2.375 -21.609 -2.707 1 92.5 191 ALA A CA 1
ATOM 1487 C C . ALA A 1 191 ? 1.295 -21.25 -3.723 1 92.5 191 ALA A C 1
ATOM 1489 O O . ALA A 1 191 ? 1.149 -21.922 -4.746 1 92.5 191 ALA A O 1
ATOM 1490 N N . LEU A 1 192 ? 0.623 -20.219 -3.436 1 90.12 192 LEU A N 1
ATOM 1491 C CA . LEU A 1 192 ? -0.406 -19.734 -4.352 1 90.12 192 LEU A CA 1
ATOM 1492 C C . LEU A 1 192 ? 0.206 -19.312 -5.68 1 90.12 192 LEU A C 1
ATOM 1494 O O . LEU A 1 192 ? -0.305 -19.672 -6.746 1 90.12 192 LEU A O 1
ATOM 1498 N N . PHE A 1 193 ? 1.259 -18.594 -5.66 1 93.12 193 PHE A N 1
ATOM 1499 C CA . PHE A 1 193 ? 1.973 -18.125 -6.84 1 93.12 193 PHE A CA 1
ATOM 1500 C C . PHE A 1 193 ? 2.432 -19.297 -7.699 1 93.12 193 PHE A C 1
ATOM 1502 O O . PHE A 1 193 ? 2.236 -19.297 -8.914 1 93.12 193 PHE A O 1
ATOM 1509 N N . LEU A 1 194 ? 2.955 -20.297 -7.004 1 93.19 194 LEU A N 1
ATOM 1510 C CA . LEU A 1 194 ? 3.504 -21.438 -7.73 1 93.19 194 LEU A CA 1
ATOM 1511 C C . LEU A 1 194 ? 2.387 -22.312 -8.289 1 93.19 194 LEU A C 1
ATOM 1513 O O . LEU A 1 194 ? 2.525 -22.891 -9.367 1 93.19 194 LEU A O 1
ATOM 1517 N N . ALA A 1 195 ? 1.314 -22.5 -7.535 1 87.44 195 ALA A N 1
ATOM 1518 C CA . ALA A 1 195 ? 0.175 -23.281 -7.996 1 87.44 195 ALA A CA 1
ATOM 1519 C C . ALA A 1 195 ? -0.404 -22.719 -9.289 1 87.44 195 ALA A C 1
ATOM 1521 O O . ALA A 1 195 ? -0.856 -23.453 -10.156 1 87.44 195 ALA A O 1
ATOM 1522 N N . ALA A 1 196 ? -0.336 -21.453 -9.414 1 83.62 196 ALA A N 1
ATOM 1523 C CA . ALA A 1 196 ? -0.873 -20.781 -10.594 1 83.62 196 ALA A CA 1
ATOM 1524 C C . ALA A 1 196 ? 0.016 -21.031 -11.812 1 83.62 196 ALA A C 1
ATOM 1526 O O . ALA A 1 196 ? -0.418 -20.844 -12.953 1 83.62 196 ALA A O 1
ATOM 1527 N N . ARG A 1 197 ? 1.158 -21.312 -11.633 1 79.38 197 ARG A N 1
ATOM 1528 C CA . ARG A 1 197 ? 2.092 -21.531 -12.734 1 79.38 197 ARG A CA 1
ATOM 1529 C C . ARG A 1 197 ? 2.076 -22.984 -13.195 1 79.38 197 ARG A C 1
ATOM 1531 O O . ARG A 1 197 ? 2.43 -23.281 -14.344 1 79.38 197 ARG A O 1
ATOM 1538 N N . HIS A 1 198 ? 1.887 -24.031 -12.258 1 66.56 198 HIS A N 1
ATOM 1539 C CA . HIS A 1 198 ? 1.871 -25.438 -12.617 1 66.56 198 HIS A CA 1
ATOM 1540 C C . HIS A 1 198 ? 0.584 -25.812 -13.352 1 66.56 198 HIS A C 1
ATOM 1542 O O . HIS A 1 198 ? 0.347 -26.984 -13.641 1 66.56 198 HIS A O 1
ATOM 1548 N N . GLU A 1 199 ? -0.408 -25.047 -13.609 1 53.44 199 GLU A N 1
ATOM 1549 C CA . GLU A 1 199 ? -1.574 -25.625 -14.273 1 53.44 199 GLU A CA 1
ATOM 1550 C C . GLU A 1 199 ? -1.167 -26.422 -15.516 1 53.44 199 GLU A C 1
ATOM 1552 O O . GLU A 1 199 ? -0.468 -25.906 -16.391 1 53.44 199 GLU A O 1
ATOM 1557 N N . PRO A 1 200 ? -1.248 -27.672 -15.445 1 44.25 200 PRO A N 1
ATOM 1558 C CA . PRO A 1 200 ? -1.11 -28.641 -16.531 1 44.25 200 PRO A CA 1
ATOM 1559 C C . PRO A 1 200 ? -1.81 -28.203 -17.812 1 44.25 200 PRO A C 1
ATOM 1561 O O . PRO A 1 200 ? -2.805 -27.469 -17.766 1 44.25 200 PRO A O 1
ATOM 1564 N N . SER A 1 201 ? -1.073 -27.781 -18.844 1 39.16 201 SER A N 1
ATOM 1565 C CA . SER A 1 201 ? -1.649 -27.906 -20.172 1 39.16 201 SER A CA 1
ATOM 1566 C C . SER A 1 201 ? -2.707 -29.016 -20.203 1 39.16 201 SER A C 1
ATOM 1568 O O . SER A 1 201 ? -2.469 -30.125 -19.75 1 39.16 201 SER A O 1
ATOM 1570 N N . SER A 1 202 ? -4.027 -28.781 -20.219 1 38.75 202 SER A N 1
ATOM 1571 C CA . SER A 1 202 ? -5.027 -29.781 -20.594 1 38.75 202 SER A CA 1
ATOM 1572 C C . SER A 1 202 ? -4.418 -30.875 -21.469 1 38.75 202 SER A C 1
ATOM 1574 O O . SER A 1 202 ? -3.412 -30.656 -22.141 1 38.75 202 SER A O 1
ATOM 1576 N N . CYS A 1 203 ? -4.98 -32.188 -21.391 1 36.84 203 CYS A N 1
ATOM 1577 C CA . CYS A 1 203 ? -5.18 -33.469 -22.078 1 36.84 203 CYS A CA 1
ATOM 1578 C C . CYS A 1 203 ? -5.34 -33.25 -23.578 1 36.84 203 CYS A C 1
ATOM 1580 O O . CYS A 1 203 ? -6.352 -32.719 -24.031 1 36.84 203 CYS A O 1
ATOM 1582 N N . SER A 1 204 ? -4.285 -32.906 -24.328 1 34.34 204 SER A N 1
ATOM 1583 C CA . SER A 1 204 ? -4.375 -33.25 -25.734 1 34.34 204 SER A CA 1
ATOM 1584 C C . SER A 1 204 ? -5.203 -34.5 -25.953 1 34.34 204 SER A C 1
ATOM 1586 O O . SER A 1 204 ? -4.922 -35.562 -25.359 1 34.34 204 SER A O 1
ATOM 1588 N N . ASN A 1 205 ? -6.551 -34.438 -26.172 1 31.66 205 ASN A N 1
ATOM 1589 C CA . ASN A 1 205 ? -7.312 -35.469 -26.875 1 31.66 205 ASN A CA 1
ATOM 1590 C C . ASN A 1 205 ? -6.473 -36.125 -27.953 1 31.66 205 ASN A C 1
ATOM 1592 O O . ASN A 1 205 ? -6.078 -35.5 -28.938 1 31.66 205 ASN A O 1
ATOM 1596 N N . SER A 1 206 ? -5.688 -37.094 -27.609 1 29.5 206 SER A N 1
ATOM 1597 C CA . SER A 1 206 ? -5.402 -38.188 -28.547 1 29.5 206 SER A CA 1
ATOM 1598 C C . SER A 1 206 ? -6.664 -38.625 -29.281 1 29.5 206 SER A C 1
ATOM 1600 O O . SER A 1 206 ? -7.578 -39.188 -28.656 1 29.5 206 SER A O 1
ATOM 1602 N N . ARG A 1 207 ? -7.41 -37.719 -30.125 1 29.45 207 ARG A N 1
ATOM 1603 C CA . ARG A 1 207 ? -7.727 -38.469 -31.328 1 29.45 207 ARG A CA 1
ATOM 1604 C C . ARG A 1 207 ? -6.504 -38.594 -32.25 1 29.45 207 ARG A C 1
ATOM 1606 O O . ARG A 1 207 ? -5.703 -37.656 -32.344 1 29.45 207 ARG A O 1
ATOM 1613 N N . MET B 1 1 ? -39.656 33.031 25.672 1 38 1 MET B N 1
ATOM 1614 C CA . MET B 1 1 ? -38.5 32.156 25.422 1 38 1 MET B CA 1
ATOM 1615 C C . MET B 1 1 ? -38.906 30.719 25.188 1 38 1 MET B C 1
ATOM 1617 O O . MET B 1 1 ? -39.25 30.016 26.125 1 38 1 MET B O 1
ATOM 1621 N N . SER B 1 2 ? -39.594 30.312 24.141 1 44 2 SER B N 1
ATOM 1622 C CA . SER B 1 2 ? -40.188 29 23.875 1 44 2 SER B CA 1
ATOM 1623 C C . SER B 1 2 ? -39.188 27.875 24.172 1 44 2 SER B C 1
ATOM 1625 O O . SER B 1 2 ? -38.031 27.953 23.781 1 44 2 SER B O 1
ATOM 1627 N N . ARG B 1 3 ? -39.25 27.297 25.312 1 48.53 3 ARG B N 1
ATOM 1628 C CA . ARG B 1 3 ? -38.438 26.156 25.734 1 48.53 3 ARG B CA 1
ATOM 1629 C C . ARG B 1 3 ? -38.219 25.172 24.594 1 48.53 3 ARG B C 1
ATOM 1631 O O . ARG B 1 3 ? -39.188 24.578 24.094 1 48.53 3 ARG B O 1
ATOM 1638 N N . ARG B 1 4 ? -37.312 25.422 23.641 1 55.16 4 ARG B N 1
ATOM 1639 C CA . ARG B 1 4 ? -37.094 24.484 22.547 1 55.16 4 ARG B CA 1
ATOM 1640 C C . ARG B 1 4 ? -37.188 23.047 23.031 1 55.16 4 ARG B C 1
ATOM 1642 O O . ARG B 1 4 ? -36.406 22.641 23.906 1 55.16 4 ARG B O 1
ATOM 1649 N N . GLY B 1 5 ? -38.281 22.453 23.109 1 56.25 5 GLY B N 1
ATOM 1650 C CA . GLY B 1 5 ? -38.531 21.078 23.547 1 56.25 5 GLY B CA 1
ATOM 1651 C C . GLY B 1 5 ? -37.5 20.094 23.078 1 56.25 5 GLY B C 1
ATOM 1652 O O . GLY B 1 5 ? -36.656 20.406 22.219 1 56.25 5 GLY B O 1
ATOM 1653 N N . ARG B 1 6 ? -37.312 19.016 23.984 1 65.5 6 ARG B N 1
ATOM 1654 C CA . ARG B 1 6 ? -36.406 17.922 23.641 1 65.5 6 ARG B CA 1
ATOM 1655 C C . ARG B 1 6 ? -36.562 17.516 22.188 1 65.5 6 ARG B C 1
ATOM 1657 O O . ARG B 1 6 ? -37.688 17.297 21.719 1 65.5 6 ARG B O 1
ATOM 1664 N N . PRO B 1 7 ? -35.531 17.797 21.391 1 70.75 7 PRO B N 1
ATOM 1665 C CA . PRO B 1 7 ? -35.656 17.375 20 1 70.75 7 PRO B CA 1
ATOM 1666 C C . PRO B 1 7 ? -36.281 15.992 19.859 1 70.75 7 PRO B C 1
ATOM 1668 O O . PRO B 1 7 ? -36.094 15.133 20.719 1 70.75 7 PRO B O 1
ATOM 1671 N N . THR B 1 8 ? -37.219 15.812 18.984 1 78.69 8 THR B N 1
ATOM 1672 C CA . THR B 1 8 ? -37.812 14.523 18.641 1 78.69 8 THR B CA 1
ATOM 1673 C C . THR B 1 8 ? -36.719 13.578 18.094 1 78.69 8 THR B C 1
ATOM 1675 O O . THR B 1 8 ? -35.625 14.008 17.75 1 78.69 8 THR B O 1
ATOM 1678 N N . LEU B 1 9 ? -36.938 12.289 18.234 1 78.81 9 LEU B N 1
ATOM 1679 C CA . LEU B 1 9 ? -36.031 11.281 17.703 1 78.81 9 LEU B CA 1
ATOM 1680 C C . LEU B 1 9 ? -35.656 11.586 16.25 1 78.81 9 LEU B C 1
ATOM 1682 O O . LEU B 1 9 ? -34.5 11.438 15.852 1 78.81 9 LEU B O 1
ATOM 1686 N N . GLU B 1 10 ? -36.656 12.039 15.523 1 81.19 10 GLU B N 1
ATOM 1687 C CA . GLU B 1 10 ? -36.438 12.367 14.117 1 81.19 10 GLU B CA 1
ATOM 1688 C C . GLU B 1 10 ? -35.5 13.555 13.953 1 81.19 10 GLU B C 1
ATOM 1690 O O . GLU B 1 10 ? -34.625 13.555 13.086 1 81.19 10 GLU B O 1
ATOM 1695 N N . GLN B 1 11 ? -35.719 14.547 14.75 1 79.25 11 GLN B N 1
ATOM 1696 C CA . GLN B 1 11 ? -34.875 15.734 14.703 1 79.25 11 GLN B CA 1
ATOM 1697 C C . GLN B 1 11 ? -33.438 15.406 15.094 1 79.25 11 GLN B C 1
ATOM 1699 O O . GLN B 1 11 ? -32.5 15.953 14.516 1 79.25 11 GLN B O 1
ATOM 1704 N N . SER B 1 12 ? -33.375 14.531 16.031 1 83 12 SER B N 1
ATOM 1705 C CA . SER B 1 12 ? -32.062 14.109 16.5 1 83 12 SER B CA 1
ATOM 1706 C C . SER B 1 12 ? -31.312 13.352 15.398 1 83 12 SER B C 1
ATOM 1708 O O . SER B 1 12 ? -30.125 13.586 15.172 1 83 12 SER B O 1
ATOM 1710 N N . GLU B 1 13 ? -32.062 12.484 14.734 1 86.38 13 GLU B N 1
ATOM 1711 C CA . GLU B 1 13 ? -31.453 11.711 13.656 1 86.38 13 GLU B CA 1
ATOM 1712 C C . GLU B 1 13 ? -31.047 12.602 12.484 1 86.38 13 GLU B C 1
ATOM 1714 O O . GLU B 1 13 ? -30 12.406 11.883 1 86.38 13 GLU B O 1
ATOM 1719 N N . GLU B 1 14 ? -31.859 13.508 12.227 1 88.25 14 GLU B N 1
ATOM 1720 C CA . GLU B 1 14 ? -31.547 14.453 11.148 1 88.25 14 GLU B CA 1
ATOM 1721 C C . GLU B 1 14 ? -30.297 15.258 11.461 1 88.25 14 GLU B C 1
ATOM 1723 O O . GLU B 1 14 ? -29.484 15.523 10.57 1 88.25 14 GLU B O 1
ATOM 1728 N N . LEU B 1 15 ? -30.25 15.672 12.68 1 88.69 15 LEU B N 1
ATOM 1729 C CA . LEU B 1 15 ? -29.062 16.422 13.086 1 88.69 15 LEU B CA 1
ATOM 1730 C C . LEU B 1 15 ? -27.812 15.562 12.984 1 88.69 15 LEU B C 1
ATOM 1732 O O . LEU B 1 15 ? -26.766 16.031 12.523 1 88.69 15 LEU B O 1
ATOM 1736 N N . THR B 1 16 ? -27.953 14.344 13.43 1 92 16 THR B N 1
ATOM 1737 C CA . THR B 1 16 ? -26.812 13.43 13.336 1 92 16 THR B CA 1
ATOM 1738 C C . THR B 1 16 ? -26.359 13.273 11.891 1 92 16 THR B C 1
ATOM 1740 O O . THR B 1 16 ? -25.172 13.32 11.602 1 92 16 THR B O 1
ATOM 1743 N N . GLU B 1 17 ? -27.281 13.156 11 1 92.56 17 GLU B N 1
ATOM 1744 C CA . GLU B 1 17 ? -26.969 13.008 9.586 1 92.56 17 GLU B CA 1
ATOM 1745 C C . GLU B 1 17 ? -26.297 14.266 9.031 1 92.56 17 GLU B C 1
ATOM 1747 O O . GLU B 1 17 ? -25.375 14.188 8.219 1 92.56 17 GLU B O 1
ATOM 1752 N N . ARG B 1 18 ? -26.781 15.32 9.445 1 92.88 18 ARG B N 1
ATOM 1753 C CA . ARG B 1 18 ? -26.219 16.594 9.008 1 92.88 18 ARG B CA 1
ATOM 1754 C C . ARG B 1 18 ? -24.781 16.75 9.508 1 92.88 18 ARG B C 1
ATOM 1756 O O . ARG B 1 18 ? -23.906 17.219 8.773 1 92.88 18 ARG B O 1
ATOM 1763 N N . ILE B 1 19 ? -24.594 16.375 10.695 1 94.12 19 ILE B N 1
ATOM 1764 C CA . ILE B 1 19 ? -23.266 16.453 11.281 1 94.12 19 ILE B CA 1
ATOM 1765 C C . ILE B 1 19 ? -22.297 15.562 10.492 1 94.12 19 ILE B C 1
ATOM 1767 O O . ILE B 1 19 ? -21.203 16 10.125 1 94.12 19 ILE B O 1
ATOM 1771 N N . ILE B 1 20 ? -22.75 14.383 10.219 1 94.12 20 ILE B N 1
ATOM 1772 C CA . ILE B 1 20 ? -21.922 13.422 9.5 1 94.12 20 ILE B CA 1
ATOM 1773 C C . ILE B 1 20 ? -21.609 13.945 8.102 1 94.12 20 ILE B C 1
ATOM 1775 O O . ILE B 1 20 ? -20.453 13.891 7.648 1 94.12 20 ILE B O 1
ATOM 1779 N N . ALA B 1 21 ? -22.578 14.516 7.465 1 93.69 21 ALA B N 1
ATOM 1780 C CA . ALA B 1 21 ? -22.391 15.031 6.109 1 93.69 21 ALA B CA 1
ATOM 1781 C C . ALA B 1 21 ? -21.359 16.156 6.082 1 93.69 21 ALA B C 1
ATOM 1783 O O . ALA B 1 21 ? -20.469 16.172 5.23 1 93.69 21 ALA B O 1
ATOM 1784 N N . VAL B 1 22 ? -21.453 17 7 1 94.5 22 VAL B N 1
ATOM 1785 C CA . VAL B 1 22 ? -20.531 18.125 7.07 1 94.5 22 VAL B CA 1
ATOM 1786 C C . VAL B 1 22 ? -19.141 17.641 7.465 1 94.5 22 VAL B C 1
ATOM 1788 O O . VAL B 1 22 ? -18.141 18.109 6.941 1 94.5 22 VAL B O 1
ATOM 1791 N N . ALA B 1 23 ? -19.141 16.719 8.422 1 94.06 23 ALA B N 1
ATOM 1792 C CA . ALA B 1 23 ? -17.859 16.141 8.836 1 94.06 23 ALA B CA 1
ATOM 1793 C C . ALA B 1 23 ? -17.141 15.492 7.656 1 94.06 23 ALA B C 1
ATOM 1795 O O . ALA B 1 23 ? -15.93 15.656 7.492 1 94.06 23 ALA B O 1
ATOM 1796 N N . ILE B 1 24 ? -17.875 14.742 6.84 1 90.5 24 ILE B N 1
ATOM 1797 C CA . ILE B 1 24 ? -17.312 14.094 5.66 1 90.5 24 ILE B CA 1
ATOM 1798 C C . ILE B 1 24 ? -16.656 15.133 4.762 1 90.5 24 ILE B C 1
ATOM 1800 O O . ILE B 1 24 ? -15.5 14.969 4.348 1 90.5 24 ILE B O 1
ATOM 1804 N N . GLU B 1 25 ? -17.312 16.188 4.531 1 91 25 GLU B N 1
ATOM 1805 C CA . GLU B 1 25 ? -16.797 17.266 3.691 1 91 25 GLU B CA 1
ATOM 1806 C C . GLU B 1 25 ? -15.516 17.844 4.277 1 91 25 GLU B C 1
ATOM 1808 O O . GLU B 1 25 ? -14.531 18.047 3.559 1 91 25 GLU B O 1
ATOM 1813 N N . MET B 1 26 ? -15.555 18.094 5.531 1 91.81 26 MET B N 1
ATOM 1814 C CA . MET B 1 26 ? -14.414 18.703 6.191 1 91.81 26 MET B CA 1
ATOM 1815 C C . MET B 1 26 ? -13.219 17.766 6.207 1 91.81 26 MET B C 1
ATOM 1817 O O . MET B 1 26 ? -12.094 18.172 5.918 1 91.81 26 MET B O 1
ATOM 1821 N N . PHE B 1 27 ? -13.43 16.5 6.539 1 88.62 27 PHE B N 1
ATOM 1822 C CA . PHE B 1 27 ? -12.344 15.523 6.586 1 88.62 27 PHE B CA 1
ATOM 1823 C C . PHE B 1 27 ? -11.75 15.312 5.203 1 88.62 27 PHE B C 1
ATOM 1825 O O . PHE B 1 27 ? -10.539 15.109 5.066 1 88.62 27 PHE B O 1
ATOM 1832 N N . LEU B 1 28 ? -12.586 15.359 4.203 1 84.12 28 LEU B N 1
ATOM 1833 C CA . LEU B 1 28 ? -12.102 15.211 2.832 1 84.12 28 LEU B CA 1
ATOM 1834 C C . LEU B 1 28 ? -11.312 16.438 2.395 1 84.12 28 LEU B C 1
ATOM 1836 O O . LEU B 1 28 ? -10.328 16.312 1.659 1 84.12 28 LEU B O 1
ATOM 1840 N N . GLU B 1 29 ? -11.695 17.578 2.854 1 85.12 29 GLU B N 1
ATOM 1841 C CA . GLU B 1 29 ? -11.094 18.844 2.428 1 85.12 29 GLU B CA 1
ATOM 1842 C C . GLU B 1 29 ? -9.781 19.109 3.154 1 85.12 29 GLU B C 1
ATOM 1844 O O . GLU B 1 29 ? -8.789 19.484 2.531 1 85.12 29 GLU B O 1
ATOM 1849 N N . LYS B 1 30 ? -9.789 18.812 4.5 1 86.81 30 LYS B N 1
ATOM 1850 C CA . LYS B 1 30 ? -8.617 19.297 5.219 1 86.81 30 LYS B CA 1
ATOM 1851 C C . LYS B 1 30 ? -7.949 18.172 6.004 1 86.81 30 LYS B C 1
ATOM 1853 O O . LYS B 1 30 ? -6.859 18.359 6.551 1 86.81 30 LYS B O 1
ATOM 1858 N N . GLY B 1 31 ? -8.633 17.031 6.039 1 87.19 31 GLY B N 1
ATOM 1859 C CA . GLY B 1 31 ? -8.023 15.914 6.75 1 87.19 31 GLY B CA 1
ATOM 1860 C C . GLY B 1 31 ? -8.453 15.836 8.203 1 87.19 31 GLY B C 1
ATOM 1861 O O . GLY B 1 31 ? -9.234 16.672 8.672 1 87.19 31 GLY B O 1
ATOM 1862 N N . PHE B 1 32 ? -8.031 14.789 8.898 1 89.75 32 PHE B N 1
ATOM 1863 C CA . PHE B 1 32 ? -8.375 14.539 10.289 1 89.75 32 PHE B CA 1
ATOM 1864 C C . PHE B 1 32 ? -7.703 15.555 11.203 1 89.75 32 PHE B C 1
ATOM 1866 O O . PHE B 1 32 ? -8.344 16.109 12.102 1 89.75 32 PHE B O 1
ATOM 1873 N N . ALA B 1 33 ? -6.465 15.812 10.977 1 87.88 33 ALA B N 1
ATOM 1874 C CA . ALA B 1 33 ? -5.664 16.656 11.859 1 87.88 33 ALA B CA 1
ATOM 1875 C C . ALA B 1 33 ? -6.195 18.078 11.875 1 87.88 33 ALA B C 1
ATOM 1877 O O . ALA B 1 33 ? -6.367 18.672 12.945 1 87.88 33 ALA B O 1
ATOM 1878 N N . GLU B 1 34 ? -6.562 18.578 10.797 1 90 34 GLU B N 1
ATOM 1879 C CA . GLU B 1 34 ? -6.883 19.984 10.672 1 90 34 GLU B CA 1
ATOM 1880 C C . GLU B 1 34 ? -8.367 20.25 10.93 1 90 34 GLU B C 1
ATOM 1882 O O . GLU B 1 34 ? -8.781 21.406 11.102 1 90 34 GLU B O 1
ATOM 1887 N N . THR B 1 35 ? -9.086 19.172 10.953 1 92.44 35 THR B N 1
ATOM 1888 C CA . THR B 1 35 ? -10.5 19.312 11.289 1 92.44 35 THR B CA 1
ATOM 1889 C C . THR B 1 35 ? -10.695 19.359 12.797 1 92.44 35 THR B C 1
ATOM 1891 O O . THR B 1 35 ? -10.156 18.516 13.523 1 92.44 35 THR B O 1
ATOM 1894 N N . THR B 1 36 ? -11.406 20.422 13.242 1 91.81 36 THR B N 1
ATOM 1895 C CA . THR B 1 36 ? -11.672 20.516 14.672 1 91.81 36 THR B CA 1
ATOM 1896 C C . THR B 1 36 ? -13.172 20.5 14.945 1 91.81 36 THR B C 1
ATOM 1898 O O . THR B 1 36 ? -13.969 20.906 14.102 1 91.81 36 THR B O 1
ATOM 1901 N N . ILE B 1 37 ? -13.43 20.047 16.141 1 90.44 37 ILE B N 1
ATOM 1902 C CA . ILE B 1 37 ? -14.82 20 16.562 1 90.44 37 ILE B CA 1
ATOM 1903 C C . ILE B 1 37 ? -15.383 21.422 16.641 1 90.44 37 ILE B C 1
ATOM 1905 O O . ILE B 1 37 ? -16.547 21.656 16.297 1 90.44 37 ILE B O 1
ATOM 1909 N N . ASP B 1 38 ? -14.578 22.344 17.031 1 91 38 ASP B N 1
ATOM 1910 C CA . ASP B 1 38 ? -15.008 23.734 17.125 1 91 38 ASP B CA 1
ATOM 1911 C C . ASP B 1 38 ? -15.414 24.281 15.75 1 91 38 ASP B C 1
ATOM 1913 O O . ASP B 1 38 ? -16.469 24.891 15.609 1 91 38 ASP B O 1
ATOM 1917 N N . GLU B 1 39 ? -14.641 24.047 14.828 1 92.81 39 GLU B N 1
ATOM 1918 C CA . GLU B 1 39 ? -14.945 24.484 13.469 1 92.81 39 GLU B CA 1
ATOM 1919 C C . GLU B 1 39 ? -16.219 23.828 12.945 1 92.81 39 GLU B C 1
ATOM 1921 O O . GLU B 1 39 ? -17 24.453 12.242 1 92.81 39 GLU B O 1
ATOM 1926 N N . LEU B 1 40 ? -16.328 22.562 13.234 1 93.44 40 LEU B N 1
ATOM 1927 C CA . LEU B 1 40 ? -17.516 21.812 12.812 1 93.44 40 LEU B CA 1
ATOM 1928 C C . LEU B 1 40 ? -18.766 22.391 13.453 1 93.44 40 LEU B C 1
ATOM 1930 O O . LEU B 1 40 ? -19.797 22.547 12.781 1 93.44 40 LEU B O 1
ATOM 1934 N N . ALA B 1 41 ? -18.719 22.734 14.703 1 93.5 41 ALA B N 1
ATOM 1935 C CA . ALA B 1 41 ? -19.844 23.328 15.422 1 93.5 41 ALA B CA 1
ATOM 1936 C C . ALA B 1 41 ? -20.25 24.672 14.789 1 93.5 41 ALA B C 1
ATOM 1938 O O . ALA B 1 41 ? -21.438 24.922 14.578 1 93.5 41 ALA B O 1
ATOM 1939 N N . VAL B 1 42 ? -19.297 25.422 14.438 1 93.44 42 VAL B N 1
ATOM 1940 C CA . VAL B 1 42 ? -19.531 26.734 13.836 1 93.44 42 VAL B CA 1
ATOM 1941 C C . VAL B 1 42 ? -20.203 26.562 12.469 1 93.44 42 VAL B C 1
ATOM 1943 O O . VAL B 1 42 ? -21.188 27.234 12.164 1 93.44 42 VAL B O 1
ATOM 1946 N N . ARG B 1 43 ? -19.719 25.641 11.727 1 92.38 43 ARG B N 1
ATOM 1947 C CA . ARG B 1 43 ? -20.234 25.391 10.383 1 92.38 43 ARG B CA 1
ATOM 1948 C C . ARG B 1 43 ? -21.672 24.891 10.438 1 92.38 43 ARG B C 1
ATOM 1950 O O . ARG B 1 43 ? -22.484 25.219 9.562 1 92.38 43 ARG B O 1
ATOM 1957 N N . LEU B 1 44 ? -21.938 24.125 11.43 1 91.69 44 LEU B N 1
ATOM 1958 C CA . LEU B 1 44 ? -23.266 23.516 11.578 1 91.69 44 LEU B CA 1
ATOM 1959 C C . LEU B 1 44 ? -24.219 24.469 12.289 1 91.69 44 LEU B C 1
ATOM 1961 O O . LEU B 1 44 ? -25.438 24.266 12.258 1 91.69 44 LEU B O 1
ATOM 1965 N N . GLY B 1 45 ? -23.672 25.469 12.961 1 91.94 45 GLY B N 1
ATOM 1966 C CA . GLY B 1 45 ? -24.5 26.375 13.75 1 91.94 45 GLY B CA 1
ATOM 1967 C C . GLY B 1 45 ? -25.078 25.719 14.992 1 91.94 45 GLY B C 1
ATOM 1968 O O . GLY B 1 45 ? -26.234 25.922 15.336 1 91.94 45 GLY B O 1
ATOM 1969 N N . VAL B 1 46 ? -24.344 24.828 15.555 1 89.44 46 VAL B N 1
ATOM 1970 C CA . VAL B 1 46 ? -24.797 24.125 16.75 1 89.44 46 VAL B CA 1
ATOM 1971 C C . VAL B 1 46 ? -23.781 24.328 17.875 1 89.44 46 VAL B C 1
ATOM 1973 O O . VAL B 1 46 ? -22.641 24.734 17.641 1 89.44 46 VAL B O 1
ATOM 1976 N N . ALA B 1 47 ? -24.281 24.062 19.141 1 88.69 47 ALA B N 1
ATOM 1977 C CA . ALA B 1 47 ? -23.391 24.125 20.297 1 88.69 47 ALA B CA 1
ATOM 1978 C C . ALA B 1 47 ? -22.422 22.953 20.297 1 88.69 47 ALA B C 1
ATOM 1980 O O . ALA B 1 47 ? -22.766 21.844 19.875 1 88.69 47 ALA B O 1
ATOM 1981 N N . LYS B 1 48 ? -21.188 23.188 20.766 1 89.12 48 LYS B N 1
ATOM 1982 C CA . LYS B 1 48 ? -20.172 22.156 20.906 1 89.12 48 LYS B CA 1
ATOM 1983 C C . LYS B 1 48 ? -20.688 20.984 21.75 1 89.12 48 LYS B C 1
ATOM 1985 O O . LYS B 1 48 ? -20.406 19.828 21.438 1 89.12 48 LYS B O 1
ATOM 1990 N N . ARG B 1 49 ? -21.453 21.328 22.734 1 87.56 49 ARG B N 1
ATOM 1991 C CA . ARG B 1 49 ? -21.984 20.312 23.641 1 87.56 49 ARG B CA 1
ATOM 1992 C C . ARG B 1 49 ? -22.891 19.328 22.891 1 87.56 49 ARG B C 1
ATOM 1994 O O . ARG B 1 49 ? -22.891 18.125 23.188 1 87.56 49 ARG B O 1
ATOM 2001 N N . SER B 1 50 ? -23.641 19.859 21.953 1 87.06 50 SER B N 1
ATOM 2002 C CA . SER B 1 50 ? -24.531 19.031 21.156 1 87.06 50 SER B CA 1
ATOM 2003 C C . SER B 1 50 ? -23.734 18.031 20.297 1 87.06 50 SER B C 1
ATOM 2005 O O . SER B 1 50 ? -24.172 16.891 20.109 1 87.06 50 SER B O 1
ATOM 2007 N N . LEU B 1 51 ? -22.547 18.391 19.812 1 89.44 51 LEU B N 1
ATOM 2008 C CA . LEU B 1 51 ? -21.688 17.516 19.016 1 89.44 51 LEU B CA 1
ATOM 2009 C C . LEU B 1 51 ? -21.047 16.438 19.875 1 89.44 51 LEU B C 1
ATOM 2011 O O . LEU B 1 51 ? -21.031 15.266 19.516 1 89.44 51 LEU B O 1
ATOM 2015 N N . TYR B 1 52 ? -20.672 16.875 21.094 1 88.19 52 TYR B N 1
ATOM 2016 C CA . TYR B 1 52 ? -19.953 15.953 21.953 1 88.19 52 TYR B CA 1
ATOM 2017 C C . TYR B 1 52 ? -20.906 14.938 22.594 1 88.19 52 TYR B C 1
ATOM 2019 O O . TYR B 1 52 ? -20.5 13.82 22.906 1 88.19 52 TYR B O 1
ATOM 2027 N N . SER B 1 53 ? -22.141 15.367 22.703 1 88.88 53 SER B N 1
ATOM 2028 C CA . SER B 1 53 ? -23.125 14.414 23.203 1 88.88 53 SER B CA 1
ATOM 2029 C C . SER B 1 53 ? -23.344 13.266 22.219 1 88.88 53 SER B C 1
ATOM 2031 O O . SER B 1 53 ? -23.609 12.133 22.625 1 88.88 53 SER B O 1
ATOM 2033 N N . ARG B 1 54 ? -23.172 13.516 21 1 90.56 54 ARG B N 1
ATOM 2034 C CA . ARG B 1 54 ? -23.391 12.531 19.938 1 90.56 54 ARG B CA 1
ATOM 2035 C C . ARG B 1 54 ? -22.094 11.812 19.578 1 90.56 54 ARG B C 1
ATOM 2037 O O . ARG B 1 54 ? -22.109 10.609 19.328 1 90.56 54 ARG B O 1
ATOM 2044 N N . PHE B 1 55 ? -21.016 12.594 19.516 1 93.81 55 PHE B N 1
ATOM 2045 C CA . PHE B 1 55 ? -19.688 12.07 19.188 1 93.81 55 PHE B CA 1
ATOM 2046 C C . PHE B 1 55 ? -18.672 12.5 20.234 1 93.81 55 PHE B C 1
ATOM 2048 O O . PHE B 1 55 ? -18.062 13.562 20.109 1 93.81 55 PHE B O 1
ATOM 2055 N N . PRO B 1 56 ? -18.359 11.625 21.141 1 91.31 56 PRO B N 1
ATOM 2056 C CA . PRO B 1 56 ? -17.547 11.961 22.312 1 91.31 56 PRO B CA 1
ATOM 2057 C C . PRO B 1 56 ? -16.109 12.352 21.953 1 91.31 56 PRO B C 1
ATOM 2059 O O . PRO B 1 56 ? -15.406 12.938 22.766 1 91.31 56 PRO B O 1
ATOM 2062 N N . SER B 1 57 ? -15.727 11.922 20.75 1 90.75 57 SER B N 1
ATOM 2063 C CA . SER B 1 57 ? -14.391 12.297 20.297 1 90.75 57 SER B CA 1
ATOM 2064 C C . SER B 1 57 ? -14.352 12.547 18.797 1 90.75 57 SER B C 1
ATOM 2066 O O . SER B 1 57 ? -15.234 12.086 18.062 1 90.75 57 SER B O 1
ATOM 2068 N N . LYS B 1 58 ? -13.391 13.242 18.406 1 91.25 58 LYS B N 1
ATOM 2069 C CA . LYS B 1 58 ? -13.18 13.453 16.984 1 91.25 58 LYS B CA 1
ATOM 2070 C C . LYS B 1 58 ? -13 12.133 16.25 1 91.25 58 LYS B C 1
ATOM 2072 O O . LYS B 1 58 ? -13.484 11.969 15.125 1 91.25 58 LYS B O 1
ATOM 2077 N N . ALA B 1 59 ? -12.344 11.227 16.938 1 90.25 59 ALA B N 1
ATOM 2078 C CA . ALA B 1 59 ? -12.109 9.914 16.344 1 90.25 59 ALA B CA 1
ATOM 2079 C C . ALA B 1 59 ? -13.422 9.188 16.094 1 90.25 59 ALA B C 1
ATOM 2081 O O . ALA B 1 59 ? -13.594 8.531 15.055 1 90.25 59 ALA B O 1
ATOM 2082 N N . GLU B 1 60 ? -14.266 9.344 16.984 1 92.25 60 GLU B N 1
ATOM 2083 C CA . GLU B 1 60 ? -15.57 8.711 16.828 1 92.25 60 GLU B CA 1
ATOM 2084 C C . GLU B 1 60 ? -16.375 9.367 15.711 1 92.25 60 GLU B C 1
ATOM 2086 O O . GLU B 1 60 ? -17.094 8.688 14.969 1 92.25 60 GLU B O 1
ATOM 2091 N N . LEU B 1 61 ? -16.281 10.625 15.688 1 93.44 61 LEU B N 1
ATOM 2092 C CA . LEU B 1 61 ? -16.922 11.336 14.594 1 93.44 61 LEU B CA 1
ATOM 2093 C C . LEU B 1 61 ? -16.328 10.922 13.25 1 93.44 61 LEU B C 1
ATOM 2095 O O . LEU B 1 61 ? -17.047 10.711 12.273 1 93.44 61 LEU B O 1
ATOM 2099 N N . PHE B 1 62 ? -15.07 10.789 13.234 1 92.44 62 PHE B N 1
ATOM 2100 C CA . PHE B 1 62 ? -14.383 10.359 12.023 1 92.44 62 PHE B CA 1
ATOM 2101 C C . PHE B 1 62 ? -14.859 8.977 11.586 1 92.44 62 PHE B C 1
ATOM 2103 O O . PHE B 1 62 ? -15.133 8.75 10.406 1 92.44 62 PHE B O 1
ATOM 2110 N N . ARG B 1 63 ? -14.922 8.117 12.5 1 91.19 63 ARG B N 1
ATOM 2111 C CA . ARG B 1 63 ? -15.375 6.758 12.219 1 91.19 63 ARG B CA 1
ATOM 2112 C C . ARG B 1 63 ? -16.781 6.762 11.633 1 91.19 63 ARG B C 1
ATOM 2114 O O . ARG B 1 63 ? -17.047 6.105 10.625 1 91.19 63 ARG B O 1
ATOM 2121 N N . ALA B 1 64 ? -17.641 7.508 12.203 1 92.31 64 ALA B N 1
ATOM 2122 C CA . ALA B 1 64 ? -19.016 7.598 11.734 1 92.31 64 ALA B CA 1
ATOM 2123 C C . ALA B 1 64 ? -19.094 8.203 10.336 1 92.31 64 ALA B C 1
ATOM 2125 O O . ALA B 1 64 ? -19.812 7.707 9.469 1 92.31 64 ALA B O 1
ATOM 2126 N N . ALA B 1 65 ? -18.359 9.234 10.148 1 92.06 65 ALA B N 1
ATOM 2127 C CA . ALA B 1 65 ? -18.312 9.906 8.852 1 92.06 65 ALA B CA 1
ATOM 2128 C C . ALA B 1 65 ? -17.766 8.977 7.77 1 92.06 65 ALA B C 1
ATOM 2130 O O . ALA B 1 65 ? -18.344 8.859 6.688 1 92.06 65 ALA B O 1
ATOM 2131 N N . ALA B 1 66 ? -16.719 8.281 8.07 1 88.88 66 ALA B N 1
ATOM 2132 C CA . ALA B 1 66 ? -16.062 7.371 7.133 1 88.88 66 ALA B CA 1
ATOM 2133 C C . ALA B 1 66 ? -17 6.219 6.758 1 88.88 66 ALA B C 1
ATOM 2135 O O . ALA B 1 66 ? -17.109 5.863 5.586 1 88.88 66 ALA B O 1
ATOM 2136 N N . ASN B 1 67 ? -17.578 5.699 7.742 1 87.81 67 ASN B N 1
ATOM 2137 C CA . ASN B 1 67 ? -18.5 4.594 7.5 1 87.81 67 ASN B CA 1
ATOM 2138 C C . ASN B 1 67 ? -19.688 5.031 6.66 1 87.81 67 ASN B C 1
ATOM 2140 O O . ASN B 1 67 ? -20.125 4.305 5.762 1 87.81 67 ASN B O 1
ATOM 2144 N N . SER B 1 68 ? -20.172 6.172 7.004 1 89.44 68 SER B N 1
ATOM 2145 C CA . SER B 1 68 ? -21.297 6.699 6.234 1 89.44 68 SER B CA 1
ATOM 2146 C C . SER B 1 68 ? -20.906 6.961 4.785 1 89.44 68 SER B C 1
ATOM 2148 O O . SER B 1 68 ? -21.656 6.629 3.865 1 89.44 68 SER B O 1
ATOM 2150 N N . TYR B 1 69 ? -19.781 7.492 4.621 1 86.31 69 TYR B N 1
ATOM 2151 C CA . TYR B 1 69 ? -19.281 7.762 3.281 1 86.31 69 TYR B CA 1
ATOM 2152 C C . TYR B 1 69 ? -19.109 6.469 2.494 1 86.31 69 TYR B C 1
ATOM 2154 O O . TYR B 1 69 ? -19.547 6.371 1.347 1 86.31 69 TYR B O 1
ATOM 2162 N N . ALA B 1 70 ? -18.531 5.492 3.107 1 83.62 70 ALA B N 1
ATOM 2163 C CA . ALA B 1 70 ? -18.297 4.195 2.475 1 83.62 70 ALA B CA 1
ATOM 2164 C C . ALA B 1 70 ? -19.625 3.512 2.131 1 83.62 70 ALA B C 1
ATOM 2166 O O . ALA B 1 70 ? -19.766 2.939 1.049 1 83.62 70 ALA B O 1
ATOM 2167 N N . ALA B 1 71 ? -20.5 3.621 3.037 1 82.44 71 ALA B N 1
ATOM 2168 C CA . ALA B 1 71 ? -21.812 2.992 2.828 1 82.44 71 ALA B CA 1
ATOM 2169 C C . ALA B 1 71 ? -22.531 3.605 1.631 1 82.44 71 ALA B C 1
ATOM 2171 O O . ALA B 1 71 ? -23.094 2.885 0.805 1 82.44 71 ALA B O 1
ATOM 2172 N N . SER B 1 72 ? -22.453 4.867 1.568 1 82.25 72 SER B N 1
ATOM 2173 C CA . SER B 1 72 ? -23.141 5.559 0.482 1 82.25 72 SER B CA 1
ATOM 2174 C C . SER B 1 72 ? -22.516 5.223 -0.869 1 82.25 72 SER B C 1
ATOM 2176 O O . SER B 1 72 ? -23.219 5.184 -1.886 1 82.25 72 SER B O 1
ATOM 2178 N N . ARG B 1 73 ? -21.344 4.891 -0.931 1 81.75 73 ARG B N 1
ATOM 2179 C CA . ARG B 1 73 ? -20.656 4.645 -2.193 1 81.75 73 ARG B CA 1
ATOM 2180 C C . ARG B 1 73 ? -20.578 3.152 -2.492 1 81.75 73 ARG B C 1
ATOM 2182 O O . ARG B 1 73 ? -20.875 2.721 -3.611 1 81.75 73 ARG B O 1
ATOM 2189 N N . ILE B 1 74 ? -20.266 2.385 -1.489 1 81.06 74 ILE B N 1
ATOM 2190 C CA . ILE B 1 74 ? -20.062 0.95 -1.668 1 81.06 74 ILE B CA 1
ATOM 2191 C C . ILE B 1 74 ? -21.422 0.246 -1.759 1 81.06 74 ILE B C 1
ATOM 2193 O O . ILE B 1 74 ? -21.609 -0.624 -2.611 1 81.06 74 ILE B O 1
ATOM 2197 N N . ASP B 1 75 ? -22.234 0.667 -0.896 1 75 75 ASP B N 1
ATOM 2198 C CA . ASP B 1 75 ? -23.516 -0.025 -0.836 1 75 75 ASP B CA 1
ATOM 2199 C C . ASP B 1 75 ? -24.406 0.38 -2.004 1 75 75 ASP B C 1
ATOM 2201 O O . ASP B 1 75 ? -25.391 -0.303 -2.305 1 75 75 ASP B O 1
ATOM 2205 N N . ALA B 1 76 ? -24.016 1.476 -2.604 1 74.38 76 ALA B N 1
ATOM 2206 C CA . ALA B 1 76 ? -24.781 1.935 -3.754 1 74.38 76 ALA B CA 1
ATOM 2207 C C . ALA B 1 76 ? -24.438 1.137 -5.008 1 74.38 76 ALA B C 1
ATOM 2209 O O . ALA B 1 76 ? -25.141 1.213 -6.016 1 74.38 76 ALA B O 1
ATOM 2210 N N . LEU B 1 77 ? -23.422 0.358 -4.855 1 73.31 77 LEU B N 1
ATOM 2211 C CA . LE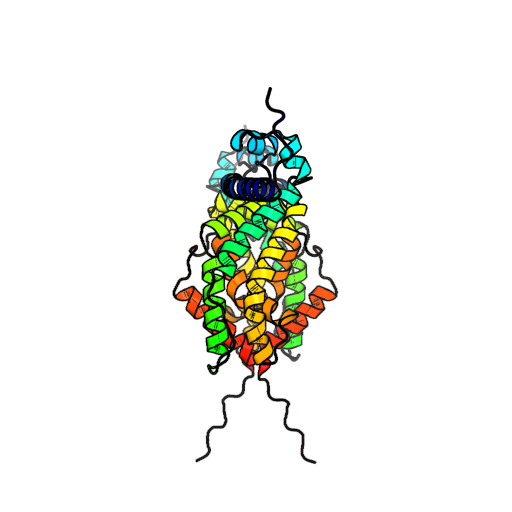U B 1 77 ? -23.031 -0.48 -5.984 1 73.31 77 LEU B CA 1
ATOM 2212 C C . LEU B 1 77 ? -24.016 -1.627 -6.176 1 73.31 77 LEU B C 1
ATOM 2214 O O . LEU B 1 77 ? -24.594 -2.119 -5.207 1 73.31 77 LEU B O 1
ATOM 2218 N N . PRO B 1 78 ? -24.281 -1.915 -7.426 1 71.12 78 PRO B N 1
ATOM 2219 C CA . PRO B 1 78 ? -25.203 -3.033 -7.656 1 71.12 78 PRO B CA 1
ATOM 2220 C C . PRO B 1 78 ? -24.75 -4.32 -6.969 1 71.12 78 PRO B C 1
ATOM 2222 O O . PRO B 1 78 ? -23.547 -4.602 -6.906 1 71.12 78 PRO B O 1
ATOM 2225 N N . PRO B 1 79 ? -25.75 -4.902 -6.262 1 69.44 79 PRO B N 1
ATOM 2226 C CA . PRO B 1 79 ? -25.391 -6.199 -5.672 1 69.44 79 PRO B CA 1
ATOM 2227 C C . PRO B 1 79 ? -24.844 -7.184 -6.695 1 69.44 79 PRO B C 1
ATOM 2229 O O . PRO B 1 79 ? -25.281 -7.195 -7.848 1 69.44 79 PRO B O 1
ATOM 2232 N N . VAL B 1 80 ? -23.703 -7.797 -6.34 1 73.12 80 VAL B N 1
ATOM 2233 C CA . VAL B 1 80 ? -23.156 -8.852 -7.199 1 73.12 80 VAL B CA 1
ATOM 2234 C C . VAL B 1 80 ? -23.531 -10.219 -6.629 1 73.12 80 VAL B C 1
ATOM 2236 O O . VAL B 1 80 ? -23.109 -10.57 -5.531 1 73.12 80 VAL B O 1
ATOM 2239 N N . GLU B 1 81 ? -24.547 -10.789 -7.152 1 79.38 81 GLU B N 1
ATOM 2240 C CA . GLU B 1 81 ? -24.938 -12.148 -6.785 1 79.38 81 GLU B CA 1
ATOM 2241 C C . GLU B 1 81 ? -24.281 -13.18 -7.703 1 79.38 81 GLU B C 1
ATOM 2243 O O . GLU B 1 81 ? -24.109 -12.93 -8.898 1 79.38 81 GLU B O 1
ATOM 2248 N N . PRO B 1 82 ? -23.859 -14.281 -6.98 1 88.88 82 PRO B N 1
ATOM 2249 C CA . PRO B 1 82 ? -23.312 -15.336 -7.844 1 88.88 82 PRO B CA 1
ATOM 2250 C C . PRO B 1 82 ? -24.281 -15.734 -8.961 1 88.88 82 PRO B C 1
ATOM 2252 O O . PRO B 1 82 ? -25.5 -15.719 -8.766 1 88.88 82 PRO B O 1
ATOM 2255 N N . ASP B 1 83 ? -23.781 -15.867 -10.07 1 88.88 83 ASP B N 1
ATOM 2256 C CA . ASP B 1 83 ? -24.594 -16.297 -11.211 1 88.88 83 ASP B CA 1
ATOM 2257 C C . ASP B 1 83 ? -23.938 -17.453 -11.953 1 88.88 83 ASP B C 1
ATOM 2259 O O . ASP B 1 83 ? -23.109 -18.172 -11.391 1 88.88 83 ASP B O 1
ATOM 2263 N N . ASP B 1 84 ? -24.422 -17.734 -13.195 1 90.81 84 ASP B N 1
ATOM 2264 C CA . ASP B 1 84 ? -24 -18.938 -13.898 1 90.81 84 ASP B CA 1
ATOM 2265 C C . ASP B 1 84 ? -22.797 -18.656 -14.781 1 90.81 84 ASP B C 1
ATOM 2267 O O . ASP B 1 84 ? -22.344 -19.547 -15.516 1 90.81 84 ASP B O 1
ATOM 2271 N N . ARG B 1 85 ? -22.25 -17.547 -14.664 1 92.19 85 ARG B N 1
ATOM 2272 C CA . ARG B 1 85 ? -21.062 -17.219 -15.438 1 92.19 85 ARG B CA 1
ATOM 2273 C C . ARG B 1 85 ? -19.812 -17.812 -14.797 1 92.19 85 ARG B C 1
ATOM 2275 O O . ARG B 1 85 ? -19.812 -18.172 -13.617 1 92.19 85 ARG B O 1
ATOM 2282 N N . PRO B 1 86 ? -18.766 -17.938 -15.625 1 94.12 86 PRO B N 1
ATOM 2283 C CA . PRO B 1 86 ? -17.5 -18.422 -15.039 1 94.12 86 PRO B CA 1
ATOM 2284 C C . PRO B 1 86 ? -17.031 -17.547 -13.883 1 94.12 86 PRO B C 1
ATOM 2286 O O . PRO B 1 86 ? -17.172 -16.328 -13.922 1 94.12 86 PRO B O 1
ATOM 2289 N N . PRO B 1 87 ? -16.516 -18.141 -12.867 1 93.69 87 PRO B N 1
ATOM 2290 C CA . PRO B 1 87 ? -16.016 -17.406 -11.703 1 93.69 87 PRO B CA 1
ATOM 2291 C C . PRO B 1 87 ? -15.125 -16.234 -12.078 1 93.69 87 PRO B C 1
ATOM 2293 O O . PRO B 1 87 ? -15.172 -15.18 -11.438 1 93.69 87 PRO B O 1
ATOM 2296 N N . ALA B 1 88 ? -14.328 -16.438 -13.148 1 94.94 88 ALA B N 1
ATOM 2297 C CA . ALA B 1 88 ? -13.414 -15.391 -13.578 1 94.94 88 ALA B CA 1
ATOM 2298 C C . ALA B 1 88 ? -14.172 -14.125 -13.953 1 94.94 88 ALA B C 1
ATOM 2300 O O . ALA B 1 88 ? -13.758 -13.016 -13.609 1 94.94 88 ALA B O 1
ATOM 2301 N N . GLU B 1 89 ? -15.25 -14.305 -14.617 1 95.19 89 GLU B N 1
ATOM 2302 C CA . GLU B 1 89 ? -16.047 -13.172 -15.062 1 95.19 89 GLU B CA 1
ATOM 2303 C C . GLU B 1 89 ? -16.75 -12.5 -13.891 1 95.19 89 GLU B C 1
ATOM 2305 O O . GLU B 1 89 ? -16.844 -11.273 -13.836 1 95.19 89 GLU B O 1
ATOM 2310 N N . GLN B 1 90 ? -17.25 -13.281 -12.969 1 94.38 90 GLN B N 1
ATOM 2311 C CA . GLN B 1 90 ? -17.938 -12.742 -11.797 1 94.38 90 GLN B CA 1
ATOM 2312 C C . GLN B 1 90 ? -16.969 -11.938 -10.93 1 94.38 90 GLN B C 1
ATOM 2314 O O . GLN B 1 90 ? -17.297 -10.812 -10.523 1 94.38 90 GLN B O 1
ATOM 2319 N N . LEU B 1 91 ? -15.828 -12.523 -10.719 1 95.25 91 LEU B N 1
ATOM 2320 C CA . LEU B 1 91 ? -14.828 -11.836 -9.914 1 95.25 91 LEU B CA 1
ATOM 2321 C C . LEU B 1 91 ? -14.344 -10.57 -10.609 1 95.25 91 LEU B C 1
ATOM 2323 O O . LEU B 1 91 ? -14.117 -9.547 -9.961 1 95.25 91 LEU B O 1
ATOM 2327 N N . PHE B 1 92 ? -14.195 -10.672 -11.914 1 95.44 92 PHE B N 1
ATOM 2328 C CA . PHE B 1 92 ? -13.742 -9.516 -12.68 1 95.44 92 PHE B CA 1
ATOM 2329 C C . PHE B 1 92 ? -14.719 -8.359 -12.531 1 95.44 92 PHE B C 1
ATOM 2331 O O . PHE B 1 92 ? -14.312 -7.227 -12.258 1 95.44 92 PHE B O 1
ATOM 2338 N N . ASP B 1 93 ? -15.953 -8.602 -12.656 1 93.06 93 ASP B N 1
ATOM 2339 C CA . ASP B 1 93 ? -16.969 -7.555 -12.562 1 93.06 93 ASP B CA 1
ATOM 2340 C C . ASP B 1 93 ? -16.938 -6.875 -11.195 1 93.06 93 ASP B C 1
ATOM 2342 O O . ASP B 1 93 ? -17.016 -5.645 -11.109 1 93.06 93 ASP B O 1
ATOM 2346 N N . ILE B 1 94 ? -16.844 -7.637 -10.172 1 92.81 94 ILE B N 1
ATOM 2347 C CA . ILE B 1 94 ? -16.812 -7.086 -8.82 1 92.81 94 ILE B CA 1
ATOM 2348 C C . ILE B 1 94 ? -15.516 -6.297 -8.617 1 92.81 94 ILE B C 1
ATOM 2350 O O . ILE B 1 94 ? -15.531 -5.203 -8.047 1 92.81 94 ILE B O 1
ATOM 2354 N N . CYS B 1 95 ? -14.383 -6.809 -9.125 1 94.69 95 CYS B N 1
ATOM 2355 C CA . CYS B 1 95 ? -13.102 -6.129 -8.984 1 94.69 95 CYS B CA 1
ATOM 2356 C C . CYS B 1 95 ? -13.102 -4.801 -9.734 1 94.69 95 CYS B C 1
ATOM 2358 O O . CYS B 1 95 ? -12.492 -3.828 -9.281 1 94.69 95 CYS B O 1
ATOM 2360 N N . VAL B 1 96 ? -13.781 -4.762 -10.852 1 93.06 96 VAL B N 1
ATOM 2361 C CA . VAL B 1 96 ? -13.883 -3.518 -11.602 1 93.06 96 VAL B CA 1
ATOM 2362 C C . VAL B 1 96 ? -14.641 -2.475 -10.781 1 93.06 96 VAL B C 1
ATOM 2364 O O . VAL B 1 96 ? -14.242 -1.307 -10.734 1 93.06 96 VAL B O 1
ATOM 2367 N N . VAL B 1 97 ? -15.656 -2.904 -10.117 1 91 97 VAL B N 1
ATOM 2368 C CA . VAL B 1 97 ? -16.422 -2.02 -9.25 1 91 97 VAL B CA 1
ATOM 2369 C C . VAL B 1 97 ? -15.523 -1.497 -8.125 1 91 97 VAL B C 1
ATOM 2371 O O . VAL B 1 97 ? -15.531 -0.301 -7.824 1 91 97 VAL B O 1
ATOM 2374 N N . LEU B 1 98 ? -14.82 -2.355 -7.562 1 93 98 LEU B N 1
ATOM 2375 C CA . LEU B 1 98 ? -13.938 -1.989 -6.465 1 93 98 LEU B CA 1
ATOM 2376 C C . LEU B 1 98 ? -12.828 -1.059 -6.945 1 93 98 LEU B C 1
ATOM 2378 O O . LEU B 1 98 ? -12.492 -0.085 -6.266 1 93 98 LEU B O 1
ATOM 2382 N N . LEU B 1 99 ? -12.281 -1.363 -8.102 1 95 99 LEU B N 1
ATOM 2383 C CA . LEU B 1 99 ? -11.258 -0.503 -8.688 1 95 99 LEU B CA 1
ATOM 2384 C C . LEU B 1 99 ? -11.805 0.897 -8.938 1 95 99 LEU B C 1
ATOM 2386 O O . LEU B 1 99 ? -11.148 1.893 -8.633 1 95 99 LEU B O 1
ATOM 2390 N N . ASN B 1 100 ? -13 0.986 -9.477 1 92.25 100 ASN B N 1
ATOM 2391 C CA . ASN B 1 100 ? -13.609 2.287 -9.734 1 92.25 100 ASN B CA 1
ATOM 2392 C C . ASN B 1 100 ? -13.805 3.082 -8.445 1 92.25 100 ASN B C 1
ATOM 2394 O O . ASN B 1 100 ? -13.656 4.305 -8.438 1 92.25 100 ASN B O 1
ATOM 2398 N N . TYR B 1 101 ? -14.094 2.4 -7.465 1 89.88 101 TYR B N 1
ATOM 2399 C CA . TYR B 1 101 ? -14.281 3.057 -6.176 1 89.88 101 TYR B CA 1
ATOM 2400 C C . TYR B 1 101 ? -12.945 3.514 -5.598 1 89.88 101 TYR B C 1
ATOM 2402 O O . TYR B 1 101 ? -12.773 4.688 -5.262 1 89.88 101 TYR B O 1
ATOM 2410 N N . PHE B 1 102 ? -11.977 2.666 -5.52 1 93.25 102 PHE B N 1
ATOM 2411 C CA . PHE B 1 102 ? -10.75 2.92 -4.773 1 93.25 102 PHE B CA 1
ATOM 2412 C C . PHE B 1 102 ? -9.805 3.801 -5.578 1 93.25 102 PHE B C 1
ATOM 2414 O O . PHE B 1 102 ? -8.898 4.426 -5.02 1 93.25 102 PHE B O 1
ATOM 2421 N N . LEU B 1 103 ? -10.039 3.834 -6.879 1 94.38 103 LEU B N 1
ATOM 2422 C CA . LEU B 1 103 ? -9.172 4.664 -7.703 1 94.38 103 LEU B CA 1
ATOM 2423 C C . LEU B 1 103 ? -9.812 6.02 -7.98 1 94.38 103 LEU B C 1
ATOM 2425 O O . LEU B 1 103 ? -9.227 6.855 -8.672 1 94.38 103 LEU B O 1
ATOM 2429 N N . HIS B 1 104 ? -10.945 6.188 -7.43 1 90 104 HIS B N 1
ATOM 2430 C CA . HIS B 1 104 ? -11.547 7.508 -7.551 1 90 104 HIS B CA 1
ATOM 2431 C C . HIS B 1 104 ? -10.641 8.586 -6.977 1 90 104 HIS B C 1
ATOM 2433 O O . HIS B 1 104 ? -10.047 8.398 -5.91 1 90 104 HIS B O 1
ATOM 2439 N N . PRO B 1 105 ? -10.57 9.719 -7.645 1 88.12 105 PRO B N 1
ATOM 2440 C CA . PRO B 1 105 ? -9.648 10.773 -7.215 1 88.12 105 PRO B CA 1
ATOM 2441 C C . PRO B 1 105 ? -9.883 11.211 -5.77 1 88.12 105 PRO B C 1
ATOM 2443 O O . PRO B 1 105 ? -8.922 11.461 -5.031 1 88.12 105 PRO B O 1
ATOM 2446 N N . ASP B 1 106 ? -11.125 11.234 -5.348 1 83.06 106 ASP B N 1
ATOM 2447 C CA . ASP B 1 106 ? -11.438 11.648 -3.984 1 83.06 106 ASP B CA 1
ATOM 2448 C C . ASP B 1 106 ? -10.914 10.633 -2.969 1 83.06 106 ASP B C 1
ATOM 2450 O O . ASP B 1 106 ? -10.469 11.008 -1.884 1 83.06 106 ASP B O 1
ATOM 2454 N N . ILE B 1 107 ? -11.039 9.398 -3.357 1 86.62 107 ILE B N 1
ATOM 2455 C CA . ILE B 1 107 ? -10.602 8.336 -2.459 1 86.62 107 ILE B CA 1
ATOM 2456 C C . ILE B 1 107 ? -9.078 8.32 -2.383 1 86.62 107 ILE B C 1
ATOM 2458 O O . ILE B 1 107 ? -8.5 8.148 -1.305 1 86.62 107 ILE B O 1
ATOM 2462 N N . ILE B 1 108 ? -8.438 8.5 -3.506 1 88.5 108 ILE B N 1
ATOM 2463 C CA . ILE B 1 108 ? -6.977 8.539 -3.537 1 88.5 108 ILE B CA 1
ATOM 2464 C C . ILE B 1 108 ? -6.48 9.734 -2.73 1 88.5 108 ILE B C 1
ATOM 2466 O O . ILE B 1 108 ? -5.504 9.625 -1.983 1 88.5 108 ILE B O 1
ATOM 2470 N N . ALA B 1 109 ? -7.113 10.859 -2.875 1 83.06 109 ALA B N 1
ATOM 2471 C CA . ALA B 1 109 ? -6.75 12.031 -2.082 1 83.06 109 ALA B CA 1
ATOM 2472 C C . ALA B 1 109 ? -6.871 11.75 -0.589 1 83.06 109 ALA B C 1
ATOM 2474 O O . ALA B 1 109 ? -6.008 12.148 0.198 1 83.06 109 ALA B O 1
ATOM 2475 N N . MET B 1 110 ? -7.957 11.055 -0.256 1 82.44 110 MET B N 1
ATOM 2476 C CA . MET B 1 110 ? -8.156 10.664 1.138 1 82.44 110 MET B CA 1
ATOM 2477 C C . MET B 1 110 ? -7.066 9.703 1.597 1 82.44 110 MET B C 1
ATOM 2479 O O . MET B 1 110 ? -6.523 9.859 2.693 1 82.44 110 MET B O 1
ATOM 2483 N N . GLU B 1 111 ? -6.773 8.75 0.755 1 83.06 111 GLU B N 1
ATOM 2484 C CA . GLU B 1 111 ? -5.715 7.789 1.053 1 83.06 111 GLU B CA 1
ATOM 2485 C C . GLU B 1 111 ? -4.387 8.492 1.313 1 83.06 111 GLU B C 1
ATOM 2487 O O . GLU B 1 111 ? -3.699 8.18 2.291 1 83.06 111 GLU B O 1
ATOM 2492 N N . ARG B 1 112 ? -4.016 9.414 0.516 1 81.44 112 ARG B N 1
ATOM 2493 C CA . ARG B 1 112 ? -2.779 10.172 0.662 1 81.44 112 ARG B CA 1
ATOM 2494 C C . ARG B 1 112 ? -2.754 10.93 1.987 1 81.44 112 ARG B C 1
ATOM 2496 O O . ARG B 1 112 ? -1.763 10.883 2.717 1 81.44 112 ARG B O 1
ATOM 2503 N N . ARG B 1 113 ? -3.785 11.555 2.221 1 79.62 113 ARG B N 1
ATOM 2504 C CA . ARG B 1 113 ? -3.867 12.359 3.436 1 79.62 113 ARG B CA 1
ATOM 2505 C C . ARG B 1 113 ? -3.824 11.484 4.68 1 79.62 113 ARG B C 1
ATOM 2507 O O . ARG B 1 113 ? -3.115 11.789 5.641 1 79.62 113 ARG B O 1
ATOM 2514 N N . PHE B 1 114 ? -4.484 10.414 4.625 1 78.62 114 PHE B N 1
ATOM 2515 C CA . PHE B 1 114 ? -4.609 9.578 5.812 1 78.62 114 PHE B CA 1
ATOM 2516 C C . PHE B 1 114 ? -3.316 8.82 6.078 1 78.62 114 PHE B C 1
ATOM 2518 O O . PHE B 1 114 ? -2.936 8.609 7.23 1 78.62 114 PHE B O 1
ATOM 2525 N N . LEU B 1 115 ? -2.684 8.406 5.043 1 77.5 115 LEU B N 1
ATOM 2526 C CA . LEU B 1 115 ? -1.39 7.754 5.223 1 77.5 115 LEU B CA 1
ATOM 2527 C C . LEU B 1 115 ? -0.403 8.688 5.91 1 77.5 115 LEU B C 1
ATOM 2529 O O . LEU B 1 115 ? 0.357 8.266 6.785 1 77.5 115 LEU B O 1
ATOM 2533 N N . ALA B 1 116 ? -0.489 9.898 5.613 1 74.38 116 ALA B N 1
ATOM 2534 C CA . ALA B 1 116 ? 0.388 10.906 6.199 1 74.38 116 ALA B CA 1
ATOM 2535 C C . ALA B 1 116 ? 0.048 11.141 7.672 1 74.38 116 ALA B C 1
ATOM 2537 O O . ALA B 1 116 ? 0.923 11.477 8.469 1 74.38 116 ALA B O 1
ATOM 2538 N N . GLU B 1 117 ? -1.181 10.883 8.008 1 81.5 117 GLU B N 1
ATOM 2539 C CA . GLU B 1 117 ? -1.664 11.219 9.344 1 81.5 117 GLU B CA 1
ATOM 2540 C C . GLU B 1 117 ? -1.705 9.984 10.242 1 81.5 117 GLU B C 1
ATOM 2542 O O . GLU B 1 117 ? -1.779 10.102 11.469 1 81.5 117 GLU B O 1
ATOM 2547 N N . ALA B 1 118 ? -1.659 8.852 9.672 1 80.31 118 ALA B N 1
ATOM 2548 C CA . ALA B 1 118 ? -1.89 7.605 10.398 1 80.31 118 ALA B CA 1
ATOM 2549 C C . ALA B 1 118 ? -0.883 7.434 11.531 1 80.31 118 ALA B C 1
ATOM 2551 O O . ALA B 1 118 ? -1.222 6.914 12.594 1 80.31 118 ALA B O 1
ATOM 2552 N N . VAL B 1 119 ? 0.297 7.855 11.352 1 73.75 119 VAL B N 1
ATOM 2553 C CA . VAL B 1 119 ? 1.34 7.699 12.359 1 73.75 119 VAL B CA 1
ATOM 2554 C C . VAL B 1 119 ? 1.038 8.594 13.555 1 73.75 119 VAL B C 1
ATOM 2556 O O . VAL B 1 119 ? 1.197 8.18 14.703 1 73.75 119 VAL B O 1
ATOM 2559 N N . ARG B 1 120 ? 0.59 9.766 13.227 1 80.31 120 ARG B N 1
ATOM 2560 C CA . ARG B 1 120 ? 0.308 10.742 14.273 1 80.31 120 ARG B CA 1
ATOM 2561 C C . ARG B 1 120 ? -1.044 10.477 14.93 1 80.31 120 ARG B C 1
ATOM 2563 O O . ARG B 1 120 ? -1.249 10.797 16.094 1 80.31 120 ARG B O 1
ATOM 2570 N N . PHE B 1 121 ? -1.926 9.852 14.156 1 87.38 121 PHE B N 1
ATOM 2571 C CA . PHE B 1 121 ? -3.277 9.586 14.633 1 87.38 121 PHE B CA 1
ATOM 2572 C C . PHE B 1 121 ? -3.666 8.133 14.383 1 87.38 121 PHE B C 1
ATOM 2574 O O . PHE B 1 121 ? -4.555 7.852 13.57 1 87.38 121 PHE B O 1
ATOM 2581 N N . PRO B 1 122 ? -3.131 7.273 15.133 1 86.38 122 PRO B N 1
ATOM 2582 C CA . PRO B 1 122 ? -3.346 5.844 14.898 1 86.38 122 PRO B CA 1
ATOM 2583 C C . PRO B 1 122 ? -4.812 5.438 15.016 1 86.38 122 PRO B C 1
ATOM 2585 O O . PRO B 1 122 ? -5.215 4.398 14.484 1 86.38 122 PRO B O 1
ATOM 2588 N N . GLN B 1 123 ? -5.59 6.223 15.609 1 87.31 123 GLN B N 1
ATOM 2589 C CA . GLN B 1 123 ? -6.992 5.891 15.828 1 87.31 123 GLN B CA 1
ATOM 2590 C C . GLN B 1 123 ? -7.77 5.906 14.516 1 87.31 123 GLN B C 1
ATOM 2592 O O . GLN B 1 123 ? -8.898 5.422 14.445 1 87.31 123 GLN B O 1
ATOM 2597 N N . ILE B 1 124 ? -7.223 6.461 13.453 1 87.75 124 ILE B N 1
ATOM 2598 C CA . ILE B 1 124 ? -7.934 6.539 12.18 1 87.75 124 ILE B CA 1
ATOM 2599 C C . ILE B 1 124 ? -7.73 5.246 11.391 1 87.75 124 ILE B C 1
ATOM 2601 O O . ILE B 1 124 ? -8.5 4.934 10.484 1 87.75 124 ILE B O 1
ATOM 2605 N N . VAL B 1 125 ? -6.727 4.48 11.727 1 88.5 125 VAL B N 1
ATOM 2606 C CA . VAL B 1 125 ? -6.285 3.336 10.938 1 88.5 125 VAL B CA 1
ATOM 2607 C C . VAL B 1 125 ? -7.367 2.258 10.938 1 88.5 125 VAL B C 1
ATOM 2609 O O . VAL B 1 125 ? -7.75 1.758 9.875 1 88.5 125 VAL B O 1
ATOM 2612 N N . PRO B 1 126 ? -7.961 1.978 12.078 1 86.81 126 PRO B N 1
ATOM 2613 C CA . PRO B 1 126 ? -9.023 0.969 12.062 1 86.81 126 PRO B CA 1
ATOM 2614 C C . PRO B 1 126 ? -10.211 1.373 11.188 1 86.81 126 PRO B C 1
ATOM 2616 O O . PRO B 1 126 ? -10.867 0.513 10.602 1 86.81 126 PRO B O 1
ATOM 2619 N N . VAL B 1 127 ? -10.414 2.621 11.117 1 84.75 127 VAL B N 1
ATOM 2620 C CA . VAL B 1 127 ? -11.531 3.121 10.32 1 84.75 127 VAL B CA 1
ATOM 2621 C C . VAL B 1 127 ? -11.273 2.861 8.844 1 84.75 127 VAL B C 1
ATOM 2623 O O . VAL B 1 127 ? -12.164 2.408 8.117 1 84.75 127 VAL B O 1
ATOM 2626 N N . LEU B 1 128 ? -10.086 3.113 8.406 1 84.94 128 LEU B N 1
ATOM 2627 C CA . LEU B 1 128 ? -9.711 2.869 7.023 1 84.94 128 LEU B CA 1
ATOM 2628 C C . LEU B 1 128 ? -9.789 1.382 6.691 1 84.94 128 LEU B C 1
ATOM 2630 O O . LEU B 1 128 ? -10.242 1.005 5.609 1 84.94 128 LEU B O 1
ATOM 2634 N N . GLU B 1 129 ? -9.422 0.599 7.613 1 88.44 129 GLU B N 1
ATOM 2635 C CA . GLU B 1 129 ? -9.477 -0.849 7.434 1 88.44 129 GLU B CA 1
ATOM 2636 C C . GLU B 1 129 ? -10.922 -1.342 7.371 1 88.44 129 GLU B C 1
ATOM 2638 O O . GLU B 1 129 ? -11.242 -2.24 6.59 1 88.44 129 GLU B O 1
ATOM 2643 N N . ASP B 1 130 ? -11.719 -0.743 8.172 1 86.75 130 ASP B N 1
ATOM 2644 C CA . ASP B 1 130 ? -13.133 -1.105 8.164 1 86.75 130 ASP B CA 1
ATOM 2645 C C . ASP B 1 130 ? -13.758 -0.828 6.797 1 86.75 130 ASP B C 1
ATOM 2647 O O . ASP B 1 130 ? -14.562 -1.626 6.301 1 86.75 130 ASP B O 1
ATOM 2651 N N . VAL B 1 131 ? -13.391 0.278 6.277 1 86.25 131 VAL B N 1
ATOM 2652 C CA . VAL B 1 131 ? -13.914 0.657 4.969 1 86.25 131 VAL B CA 1
ATOM 2653 C C . VAL B 1 131 ? -13.445 -0.343 3.916 1 86.25 131 VAL B C 1
ATOM 2655 O O . VAL B 1 131 ? -14.227 -0.788 3.078 1 86.25 131 VAL B O 1
ATOM 2658 N N . ARG B 1 132 ? -12.219 -0.696 3.932 1 89.62 132 ARG B N 1
ATOM 2659 C CA . ARG B 1 132 ? -11.664 -1.675 3.004 1 89.62 132 ARG B CA 1
ATOM 2660 C C . ARG B 1 132 ? -12.383 -3.014 3.121 1 89.62 132 ARG B C 1
ATOM 2662 O O . ARG B 1 132 ? -12.781 -3.6 2.113 1 89.62 132 ARG B O 1
ATOM 2669 N N . LEU B 1 133 ? -12.578 -3.457 4.348 1 89.38 133 LEU B N 1
ATOM 2670 C CA . LEU B 1 133 ? -13.219 -4.742 4.59 1 89.38 133 LEU B CA 1
ATOM 2671 C C . LEU B 1 133 ? -14.672 -4.723 4.113 1 89.38 133 LEU B C 1
ATOM 2673 O O . LEU B 1 133 ? -15.156 -5.703 3.543 1 89.38 133 LEU B O 1
ATOM 2677 N N . ARG B 1 134 ? -15.273 -3.635 4.371 1 88.19 134 ARG B N 1
ATOM 2678 C CA . ARG B 1 134 ? -16.656 -3.482 3.908 1 88.19 134 ARG B CA 1
ATOM 2679 C C . ARG B 1 134 ? -16.734 -3.58 2.389 1 88.19 134 ARG B C 1
ATOM 2681 O O . ARG B 1 134 ? -17.609 -4.246 1.849 1 88.19 134 ARG B O 1
ATOM 2688 N N . ALA B 1 135 ? -15.852 -2.939 1.707 1 90.31 135 ALA B N 1
ATOM 2689 C CA . ALA B 1 135 ? -15.828 -2.984 0.247 1 90.31 135 ALA B CA 1
ATOM 2690 C C . ALA B 1 135 ? -15.555 -4.398 -0.256 1 90.31 135 ALA B C 1
ATOM 2692 O O . ALA B 1 135 ? -16.25 -4.891 -1.153 1 90.31 135 ALA B O 1
ATOM 2693 N N . MET B 1 136 ? -14.68 -5.07 0.391 1 91.12 136 MET B N 1
ATOM 2694 C CA . MET B 1 136 ? -14.25 -6.383 -0.073 1 91.12 136 MET B CA 1
ATOM 2695 C C . MET B 1 136 ? -15.305 -7.441 0.228 1 91.12 136 MET B C 1
ATOM 2697 O O . MET B 1 136 ? -15.312 -8.508 -0.387 1 91.12 136 MET B O 1
ATOM 2701 N N . SER B 1 137 ? -16.156 -7.148 1.172 1 90.88 137 SER B N 1
ATOM 2702 C CA . SER B 1 137 ? -17.219 -8.086 1.497 1 90.88 137 SER B CA 1
ATOM 2703 C C . SER B 1 137 ? -18.141 -8.32 0.303 1 90.88 137 SER B C 1
ATOM 2705 O O . SER B 1 137 ? -18.906 -9.281 0.279 1 90.88 137 SER B O 1
ATOM 2707 N N . ARG B 1 138 ? -18.031 -7.477 -0.688 1 89.88 138 ARG B N 1
ATOM 2708 C CA . ARG B 1 138 ? -18.797 -7.641 -1.922 1 89.88 138 ARG B CA 1
ATOM 2709 C C . ARG B 1 138 ? -18.375 -8.914 -2.654 1 89.88 138 ARG B C 1
ATOM 2711 O O . ARG B 1 138 ? -19.141 -9.43 -3.48 1 89.88 138 ARG B O 1
ATOM 2718 N N . LEU B 1 139 ? -17.266 -9.359 -2.395 1 92.44 139 LEU B N 1
ATOM 2719 C CA . LEU B 1 139 ? -16.734 -10.555 -3.053 1 92.44 139 LEU B CA 1
ATOM 2720 C C . LEU B 1 139 ? -17.234 -11.812 -2.357 1 92.44 139 LEU B C 1
ATOM 2722 O O . LEU B 1 139 ? -17.141 -12.914 -2.91 1 92.44 139 LEU B O 1
ATOM 2726 N N . ASP B 1 140 ? -17.781 -11.711 -1.147 1 92.5 140 ASP B N 1
ATOM 2727 C CA . ASP B 1 140 ? -17.984 -12.852 -0.254 1 92.5 140 ASP B CA 1
ATOM 2728 C C . ASP B 1 140 ? -18.891 -13.898 -0.887 1 92.5 140 ASP B C 1
ATOM 2730 O O . ASP B 1 140 ? -18.594 -15.086 -0.871 1 92.5 140 ASP B O 1
ATOM 2734 N N . ALA B 1 141 ? -19.969 -13.453 -1.426 1 91.69 141 ALA B N 1
ATOM 2735 C CA . ALA B 1 141 ? -20.938 -14.391 -1.982 1 91.69 141 ALA B CA 1
ATOM 2736 C C . ALA B 1 141 ? -20.344 -15.172 -3.152 1 91.69 141 ALA B C 1
ATOM 2738 O O . ALA B 1 141 ? -20.516 -16.391 -3.248 1 91.69 141 ALA B O 1
ATOM 2739 N N . VAL B 1 142 ? -19.672 -14.508 -4.02 1 92.56 142 VAL B N 1
ATOM 2740 C CA . VAL B 1 142 ? -19.062 -15.156 -5.184 1 92.56 142 VAL B CA 1
ATOM 2741 C C . VAL B 1 142 ? -17.938 -16.078 -4.734 1 92.56 142 VAL B C 1
ATOM 2743 O O . VAL B 1 142 ? -17.844 -17.219 -5.199 1 92.56 142 VAL B O 1
ATOM 2746 N N . LEU B 1 143 ? -17.109 -15.641 -3.818 1 94.5 143 LEU B N 1
ATOM 2747 C CA . LEU B 1 143 ? -16.031 -16.469 -3.301 1 94.5 143 LEU B CA 1
ATOM 2748 C C . LEU B 1 143 ? -16.562 -17.734 -2.646 1 94.5 143 LEU B C 1
ATOM 2750 O O . LEU B 1 143 ? -16.062 -18.828 -2.887 1 94.5 143 LEU B O 1
ATOM 2754 N N . SER B 1 144 ? -17.609 -17.578 -1.911 1 94.19 144 SER B N 1
ATOM 2755 C CA . SER B 1 144 ? -18.234 -18.719 -1.264 1 94.19 144 SER B CA 1
ATOM 2756 C C . SER B 1 144 ? -18.797 -19.703 -2.291 1 94.19 144 SER B C 1
ATOM 2758 O O . SER B 1 144 ? -18.688 -20.906 -2.135 1 94.19 144 SER B O 1
ATOM 2760 N N . SER B 1 145 ? -19.344 -19.188 -3.309 1 92.75 145 SER B N 1
ATOM 2761 C CA . SER B 1 145 ? -19.984 -20.016 -4.328 1 92.75 145 SER B CA 1
ATOM 2762 C C . SER B 1 145 ? -18.953 -20.859 -5.074 1 92.75 145 SER B C 1
ATOM 2764 O O . SER B 1 145 ? -19.297 -21.906 -5.641 1 92.75 145 SER B O 1
ATOM 2766 N N . ILE B 1 146 ? -17.719 -20.453 -5.078 1 90.62 146 ILE B N 1
ATOM 2767 C CA . ILE B 1 146 ? -16.719 -21.219 -5.805 1 90.62 146 ILE B CA 1
ATOM 2768 C C . ILE B 1 146 ? -15.844 -22 -4.816 1 90.62 146 ILE B C 1
ATOM 2770 O O . ILE B 1 146 ? -14.75 -22.453 -5.164 1 90.62 146 ILE B O 1
ATOM 2774 N N . GLY B 1 147 ? -16.281 -22 -3.592 1 92.31 147 GLY B N 1
ATOM 2775 C CA . GLY B 1 147 ? -15.625 -22.828 -2.586 1 92.31 147 GLY B CA 1
ATOM 2776 C C . GLY B 1 147 ? -14.43 -22.141 -1.954 1 92.31 147 GLY B C 1
ATOM 2777 O O . GLY B 1 147 ? -13.602 -22.797 -1.311 1 92.31 147 GLY B O 1
ATOM 2778 N N . ALA B 1 148 ? -14.312 -20.875 -2.189 1 92.31 148 ALA B N 1
ATOM 2779 C CA . ALA B 1 148 ? -13.227 -20.109 -1.585 1 92.31 148 ALA B CA 1
ATOM 2780 C C . ALA B 1 148 ? -13.625 -19.594 -0.205 1 92.31 148 ALA B C 1
ATOM 2782 O O . ALA B 1 148 ? -14.805 -19.531 0.13 1 92.31 148 ALA B O 1
ATOM 2783 N N . ASP B 1 149 ? -12.625 -19.328 0.542 1 93.31 149 ASP B N 1
ATOM 2784 C CA . ASP B 1 149 ? -12.82 -18.719 1.854 1 93.31 149 ASP B CA 1
ATOM 2785 C C . ASP B 1 149 ? -12.797 -17.188 1.759 1 93.31 149 ASP B C 1
ATOM 2787 O O . ASP B 1 149 ? -11.727 -16.594 1.601 1 93.31 149 ASP B O 1
ATOM 2791 N N . PRO B 1 150 ? -13.93 -16.594 1.922 1 93.94 150 PRO B N 1
ATOM 2792 C CA . PRO B 1 150 ? -13.961 -15.148 1.753 1 93.94 150 PRO B CA 1
ATOM 2793 C C . PRO B 1 150 ? -12.992 -14.422 2.682 1 93.94 150 PRO B C 1
ATOM 2795 O O . PRO B 1 150 ? -12.414 -13.398 2.299 1 93.94 150 PRO B O 1
ATOM 2798 N N . GLU B 1 151 ? -12.789 -14.828 3.906 1 88.56 151 GLU B N 1
ATOM 2799 C CA . GLU B 1 151 ? -11.914 -14.172 4.871 1 88.56 151 GLU B CA 1
ATOM 2800 C C . GLU B 1 151 ? -10.477 -14.109 4.359 1 88.56 151 GLU B C 1
ATOM 2802 O O . GLU B 1 151 ? -9.812 -13.086 4.504 1 88.56 151 GLU B O 1
ATOM 2807 N N . VAL B 1 152 ? -10.094 -15.141 3.709 1 89.25 152 VAL B N 1
ATOM 2808 C CA . VAL B 1 152 ? -8.711 -15.234 3.252 1 89.25 152 VAL B CA 1
ATOM 2809 C C . VAL B 1 152 ? -8.617 -14.781 1.795 1 89.25 152 VAL B C 1
ATOM 2811 O O . VAL B 1 152 ? -7.754 -13.984 1.438 1 89.25 152 VAL B O 1
ATOM 2814 N N . ASP B 1 153 ? -9.539 -15.227 1.017 1 94.12 153 ASP B N 1
ATOM 2815 C CA . ASP B 1 153 ? -9.414 -15.078 -0.43 1 94.12 153 ASP B CA 1
ATOM 2816 C C . ASP B 1 153 ? -9.75 -13.648 -0.861 1 94.12 153 ASP B C 1
ATOM 2818 O O . ASP B 1 153 ? -9.211 -13.148 -1.851 1 94.12 153 ASP B O 1
ATOM 2822 N N . ALA B 1 154 ? -10.641 -12.984 -0.11 1 95 154 ALA B N 1
ATOM 2823 C CA . ALA B 1 154 ? -10.898 -11.578 -0.408 1 95 154 ALA B CA 1
ATOM 2824 C C . ALA B 1 154 ? -9.633 -10.734 -0.219 1 95 154 ALA B C 1
ATOM 2826 O O . ALA B 1 154 ? -9.375 -9.82 -0.996 1 95 154 ALA B O 1
ATOM 2827 N N . GLN B 1 155 ? -8.852 -11.07 0.807 1 92.88 155 GLN B N 1
ATOM 2828 C CA . GLN B 1 155 ? -7.602 -10.359 1.061 1 92.88 155 GLN B CA 1
ATOM 2829 C C . GLN B 1 155 ? -6.59 -10.609 -0.057 1 92.88 155 GLN B C 1
ATOM 2831 O O . GLN B 1 155 ? -5.883 -9.695 -0.479 1 92.88 155 GLN B O 1
ATOM 2836 N N . ILE B 1 156 ? -6.543 -11.797 -0.478 1 93.19 156 ILE B N 1
ATOM 2837 C CA . ILE B 1 156 ? -5.633 -12.141 -1.566 1 93.19 156 ILE B CA 1
ATOM 2838 C C . ILE B 1 156 ? -5.996 -11.344 -2.814 1 93.19 156 ILE B C 1
ATOM 2840 O O . ILE B 1 156 ? -5.121 -10.766 -3.467 1 93.19 156 ILE B O 1
ATOM 2844 N N . LEU B 1 157 ? -7.246 -11.273 -3.123 1 95 157 LEU B N 1
ATOM 2845 C CA . LEU B 1 157 ? -7.684 -10.539 -4.305 1 95 157 LEU B CA 1
ATOM 2846 C C . LEU B 1 157 ? -7.43 -9.047 -4.141 1 95 157 LEU B C 1
ATOM 2848 O O . LEU B 1 157 ? -7.074 -8.359 -5.105 1 95 157 LEU B O 1
ATOM 2852 N N . TRP B 1 158 ? -7.633 -8.531 -2.939 1 95 158 TRP B N 1
ATOM 2853 C CA . TRP B 1 158 ? -7.254 -7.148 -2.664 1 95 158 TRP B CA 1
ATOM 2854 C C . TRP B 1 158 ? -5.781 -6.914 -2.979 1 95 158 TRP B C 1
ATOM 2856 O O . TRP B 1 158 ? -5.438 -5.98 -3.707 1 95 158 TRP B O 1
ATOM 2866 N N . ASP B 1 159 ? -4.957 -7.762 -2.486 1 93.5 159 ASP B N 1
ATOM 2867 C CA . ASP B 1 159 ? -3.51 -7.613 -2.602 1 93.5 159 ASP B CA 1
ATOM 2868 C C . ASP B 1 159 ? -3.057 -7.766 -4.051 1 93.5 159 ASP B C 1
ATOM 2870 O O . ASP B 1 159 ? -2.066 -7.16 -4.465 1 93.5 159 ASP B O 1
ATOM 2874 N N . LEU B 1 160 ? -3.807 -8.484 -4.824 1 93.44 160 LEU B N 1
ATOM 2875 C CA . LEU B 1 160 ? -3.42 -8.766 -6.203 1 93.44 160 LEU B CA 1
ATOM 2876 C C . LEU B 1 160 ? -3.975 -7.707 -7.152 1 93.44 160 LEU B C 1
ATOM 2878 O O . LEU B 1 160 ? -3.34 -7.371 -8.156 1 93.44 160 LEU B O 1
ATOM 2882 N N . VAL B 1 161 ? -5.117 -7.199 -6.844 1 95.94 161 VAL B N 1
ATOM 2883 C CA . VAL B 1 161 ? -5.848 -6.512 -7.898 1 95.94 161 VAL B CA 1
ATOM 2884 C C . VAL B 1 161 ? -6.027 -5.039 -7.531 1 95.94 161 VAL B C 1
ATOM 2886 O O . VAL B 1 161 ? -5.73 -4.152 -8.336 1 95.94 161 VAL B O 1
ATOM 2889 N N . VAL B 1 162 ? -6.449 -4.777 -6.324 1 95.75 162 VAL B N 1
ATOM 2890 C CA . VAL B 1 162 ? -6.891 -3.426 -5.988 1 95.75 162 VAL B CA 1
ATOM 2891 C C . VAL B 1 162 ? -5.777 -2.684 -5.254 1 95.75 162 VAL B C 1
ATOM 2893 O O . VAL B 1 162 ? -5.414 -1.567 -5.629 1 95.75 162 VAL B O 1
ATOM 2896 N N . GLY B 1 163 ? -5.258 -3.305 -4.266 1 94 163 GLY B N 1
ATOM 2897 C CA . GLY B 1 163 ? -4.277 -2.699 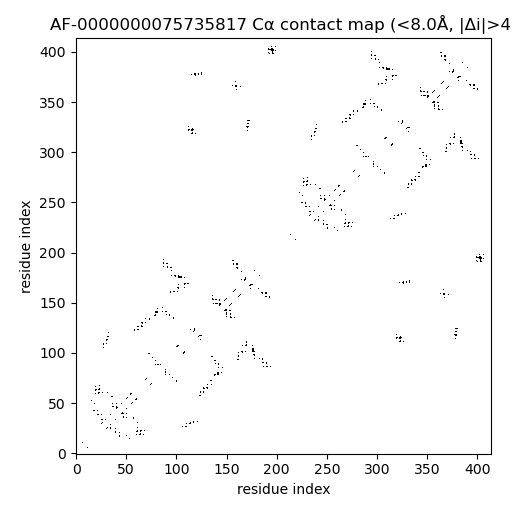-3.381 1 94 163 GLY B CA 1
ATOM 2898 C C . GLY B 1 163 ? -3.109 -2.078 -4.121 1 94 163 GLY B C 1
ATOM 2899 O O . GLY B 1 163 ? -2.801 -0.899 -3.928 1 94 163 GLY B O 1
ATOM 2900 N N . PRO B 1 164 ? -2.52 -2.891 -5.008 1 92.62 164 PRO B N 1
ATOM 2901 C CA . PRO B 1 164 ? -1.358 -2.361 -5.73 1 92.62 164 PRO B CA 1
ATOM 2902 C C . PRO B 1 164 ? -1.704 -1.155 -6.602 1 92.62 164 PRO B C 1
ATOM 2904 O O . PRO B 1 164 ? -0.905 -0.222 -6.711 1 92.62 164 PRO B O 1
ATOM 2907 N N . ARG B 1 165 ? -2.838 -1.12 -7.211 1 94.5 165 ARG B N 1
ATOM 2908 C CA . ARG B 1 165 ? -3.248 0.001 -8.055 1 94.5 165 ARG B CA 1
ATOM 2909 C C . ARG B 1 165 ? -3.525 1.243 -7.211 1 94.5 165 ARG B C 1
ATOM 2911 O O . ARG B 1 165 ? -3.205 2.361 -7.621 1 94.5 165 ARG B O 1
ATOM 2918 N N . MET B 1 166 ? -4.121 0.977 -6.105 1 93 166 MET B N 1
ATOM 2919 C CA . MET B 1 166 ? -4.398 2.092 -5.203 1 93 166 MET B CA 1
ATOM 2920 C C . MET B 1 166 ? -3.102 2.734 -4.723 1 93 166 MET B C 1
ATOM 2922 O O . MET B 1 166 ? -2.982 3.961 -4.699 1 93 166 MET B O 1
ATOM 2926 N N . ARG B 1 167 ? -2.182 1.943 -4.316 1 88.38 167 ARG B N 1
ATOM 2927 C CA . ARG B 1 167 ? -0.885 2.457 -3.881 1 88.38 167 ARG B CA 1
ATOM 2928 C C . ARG B 1 167 ? -0.195 3.223 -5.004 1 88.38 167 ARG B C 1
ATOM 2930 O O . ARG B 1 167 ? 0.342 4.309 -4.781 1 88.38 167 ARG B O 1
ATOM 2937 N N . ALA B 1 168 ? -0.183 2.646 -6.203 1 89.62 168 ALA B N 1
ATOM 2938 C CA . ALA B 1 168 ? 0.443 3.295 -7.352 1 89.62 168 ALA B CA 1
ATOM 2939 C C . ALA B 1 168 ? -0.202 4.648 -7.637 1 89.62 168 ALA B C 1
ATOM 2941 O O . ALA B 1 168 ? 0.494 5.629 -7.91 1 89.62 168 ALA B O 1
ATOM 2942 N N . ALA B 1 169 ? -1.489 4.727 -7.555 1 91.94 169 ALA B N 1
ATOM 2943 C CA . ALA B 1 169 ? -2.203 5.977 -7.785 1 91.94 169 ALA B CA 1
ATOM 2944 C C . ALA B 1 169 ? -1.887 7 -6.695 1 91.94 169 ALA B C 1
ATOM 2946 O O . ALA B 1 169 ? -1.696 8.18 -6.98 1 91.94 169 ALA B O 1
ATOM 2947 N N . ALA B 1 170 ? -1.84 6.52 -5.457 1 87.56 170 ALA B N 1
ATOM 2948 C CA . ALA B 1 170 ? -1.526 7.398 -4.336 1 87.56 170 ALA B CA 1
ATOM 2949 C C . ALA B 1 170 ? -0.133 8 -4.484 1 87.56 170 ALA B C 1
ATOM 2951 O O . ALA B 1 170 ? 0.107 9.141 -4.066 1 87.56 170 ALA B O 1
ATOM 2952 N N . LEU B 1 171 ? 0.727 7.254 -5.141 1 85.75 171 LEU B N 1
ATOM 2953 C CA . LEU B 1 171 ? 2.092 7.719 -5.352 1 85.75 171 LEU B CA 1
ATOM 2954 C C . LEU B 1 171 ? 2.207 8.484 -6.664 1 85.75 171 LEU B C 1
ATOM 2956 O O . LEU B 1 171 ? 3.291 8.953 -7.02 1 85.75 171 LEU B O 1
ATOM 2960 N N . GLY B 1 172 ? 1.144 8.492 -7.398 1 86.88 172 GLY B N 1
ATOM 2961 C CA . GLY B 1 172 ? 1.155 9.211 -8.664 1 86.88 172 GLY B CA 1
ATOM 2962 C C . GLY B 1 172 ? 1.775 8.414 -9.797 1 86.88 172 GLY B C 1
ATOM 2963 O O . GLY B 1 172 ? 2.178 8.984 -10.812 1 86.88 172 GLY B O 1
ATOM 2964 N N . LEU B 1 173 ? 1.884 7.098 -9.625 1 88.12 173 LEU B N 1
ATOM 2965 C CA . LEU B 1 173 ? 2.535 6.246 -10.617 1 88.12 173 LEU B CA 1
ATOM 2966 C C . LEU B 1 173 ? 1.543 5.801 -11.688 1 88.12 173 LEU B C 1
ATOM 2968 O O . LEU B 1 173 ? 1.943 5.293 -12.734 1 88.12 173 LEU B O 1
ATOM 2972 N N . CYS B 1 174 ? 0.328 5.949 -11.453 1 90.38 174 CYS B N 1
ATOM 2973 C CA . CYS B 1 174 ? -0.726 5.672 -12.422 1 90.38 174 CYS B CA 1
ATOM 2974 C C . CYS B 1 174 ? -1.91 6.609 -12.227 1 90.38 174 CYS B C 1
ATOM 2976 O O . CYS B 1 174 ? -2.002 7.293 -11.203 1 90.38 174 CYS B O 1
ATOM 2978 N N . PRO B 1 175 ? -2.766 6.688 -13.172 1 93.5 175 PRO B N 1
ATOM 2979 C CA . PRO B 1 175 ? -3.91 7.59 -13.047 1 93.5 175 PRO B CA 1
ATOM 2980 C C . PRO B 1 175 ? -4.914 7.133 -11.992 1 93.5 175 PRO B C 1
ATOM 2982 O O . PRO B 1 175 ? -4.984 5.941 -11.68 1 93.5 175 PRO B O 1
ATOM 2985 N N . CYS B 1 176 ? -5.582 8.125 -11.477 1 93.56 176 CYS B N 1
ATOM 2986 C CA . CYS B 1 176 ? -6.691 7.852 -10.578 1 93.56 176 CYS B CA 1
ATOM 2987 C C . CYS B 1 176 ? -7.945 7.469 -11.359 1 93.56 176 CYS B C 1
ATOM 2989 O O . CYS B 1 176 ? -8.961 8.172 -11.289 1 93.56 176 CYS B O 1
ATOM 2991 N N . ALA B 1 177 ? -7.867 6.488 -12.125 1 95.38 177 ALA B N 1
ATOM 2992 C CA . ALA B 1 177 ? -8.945 5.984 -12.977 1 95.38 177 ALA B CA 1
ATOM 2993 C C . ALA B 1 177 ? -8.688 4.535 -13.383 1 95.38 177 ALA B C 1
ATOM 2995 O O . ALA B 1 177 ? -7.555 4.055 -13.312 1 95.38 177 ALA B O 1
ATOM 2996 N N . VAL B 1 178 ? -9.75 3.918 -13.719 1 96.06 178 VAL B N 1
ATOM 2997 C CA . VAL B 1 178 ? -9.617 2.562 -14.242 1 96.06 178 VAL B CA 1
ATOM 2998 C C . VAL B 1 178 ? -9.266 2.615 -15.727 1 96.06 178 VAL B C 1
ATOM 3000 O O . VAL B 1 178 ? -10.102 2.979 -16.547 1 96.06 178 VAL B O 1
ATOM 3003 N N . THR B 1 179 ? -8.07 2.27 -16.047 1 96.69 179 THR B N 1
ATOM 3004 C CA . THR B 1 179 ? -7.586 2.258 -17.422 1 96.69 179 THR B CA 1
ATOM 3005 C C . THR B 1 179 ? -7.691 0.856 -18.016 1 96.69 179 THR B C 1
ATOM 3007 O O . THR B 1 179 ? -7.969 -0.109 -17.297 1 96.69 179 THR B O 1
ATOM 3010 N N . ASP B 1 180 ? -7.449 0.787 -19.281 1 96.56 180 ASP B N 1
ATOM 3011 C CA . ASP B 1 180 ? -7.402 -0.516 -19.938 1 96.56 180 ASP B CA 1
ATOM 3012 C C . ASP B 1 180 ? -6.289 -1.384 -19.359 1 96.56 180 ASP B C 1
ATOM 3014 O O . ASP B 1 180 ? -6.445 -2.6 -19.234 1 96.56 180 ASP B O 1
ATOM 3018 N N . GLU B 1 181 ? -5.27 -0.741 -19.016 1 94.44 181 GLU B N 1
ATOM 3019 C CA . GLU B 1 181 ? -4.156 -1.459 -18.406 1 94.44 181 GLU B CA 1
ATOM 3020 C C . GLU B 1 181 ? -4.555 -2.061 -17.062 1 94.44 181 GLU B C 1
ATOM 3022 O O . GLU B 1 181 ? -4.219 -3.207 -16.766 1 94.44 181 GLU B O 1
ATOM 3027 N N . ALA B 1 182 ? -5.258 -1.25 -16.281 1 96.06 182 ALA B N 1
ATOM 3028 C CA . ALA B 1 182 ? -5.715 -1.732 -14.984 1 96.06 182 ALA B CA 1
ATOM 3029 C C . ALA B 1 182 ? -6.641 -2.936 -15.141 1 96.06 182 ALA B C 1
ATOM 3031 O O . ALA B 1 182 ? -6.559 -3.893 -14.367 1 96.06 182 ALA B O 1
ATOM 3032 N N . LEU B 1 183 ? -7.473 -2.871 -16.172 1 97.06 183 LEU B N 1
ATOM 3033 C CA . LEU B 1 183 ? -8.414 -3.959 -16.406 1 97.06 183 LEU B CA 1
ATOM 3034 C C . LEU B 1 183 ? -7.684 -5.219 -16.859 1 97.06 183 LEU B C 1
ATOM 3036 O O . LEU B 1 183 ? -8.008 -6.324 -16.422 1 97.06 183 LEU B O 1
ATOM 3040 N N . ALA B 1 184 ? -6.691 -5.035 -17.734 1 96 184 ALA B N 1
ATOM 3041 C CA . ALA B 1 184 ? -5.898 -6.172 -18.188 1 96 184 ALA B CA 1
ATOM 3042 C C . ALA B 1 184 ? -5.148 -6.828 -17.047 1 96 184 ALA B C 1
ATOM 3044 O O . ALA B 1 184 ? -5.09 -8.062 -16.953 1 96 184 ALA B O 1
ATOM 3045 N N . LEU B 1 185 ? -4.629 -6.047 -16.203 1 94.12 185 LEU B N 1
ATOM 3046 C CA . LEU B 1 185 ? -3.91 -6.562 -15.039 1 94.12 185 LEU B CA 1
ATOM 3047 C C . LEU B 1 185 ? -4.855 -7.293 -14.094 1 94.12 185 LEU B C 1
ATOM 3049 O O . LEU B 1 185 ? -4.512 -8.352 -13.555 1 94.12 185 LEU B O 1
ATOM 3053 N N . ALA B 1 186 ? -6.02 -6.711 -13.898 1 96.75 186 ALA B N 1
ATOM 3054 C CA . ALA B 1 186 ? -7.008 -7.363 -13.055 1 96.75 186 ALA B CA 1
ATOM 3055 C C . ALA B 1 186 ? -7.352 -8.758 -13.586 1 96.75 186 ALA B C 1
ATOM 3057 O O . ALA B 1 186 ? -7.418 -9.719 -12.812 1 96.75 186 ALA B O 1
ATOM 3058 N N . ARG B 1 187 ? -7.57 -8.867 -14.867 1 96.56 187 ARG B N 1
ATOM 3059 C CA . ARG B 1 187 ? -7.879 -10.156 -15.477 1 96.56 187 ARG B CA 1
ATOM 3060 C C . ARG B 1 187 ? -6.754 -11.156 -15.25 1 96.56 187 ARG B C 1
ATOM 3062 O O . ARG B 1 187 ? -7 -12.312 -14.898 1 96.56 187 ARG B O 1
ATOM 3069 N N . GLN B 1 188 ? -5.598 -10.672 -15.469 1 92.69 188 GLN B N 1
ATOM 3070 C CA . GLN B 1 188 ? -4.434 -11.531 -15.289 1 92.69 188 GLN B CA 1
ATOM 3071 C C . GLN B 1 188 ? -4.328 -12.031 -13.852 1 92.69 188 GLN B C 1
ATOM 3073 O O . GLN B 1 188 ? -4.062 -13.211 -13.617 1 92.69 188 GLN B O 1
ATOM 3078 N N . ARG B 1 189 ? -4.512 -11.172 -12.914 1 94.12 189 ARG B N 1
ATOM 3079 C CA . ARG B 1 189 ? -4.355 -11.508 -11.5 1 94.12 189 ARG B CA 1
ATOM 3080 C C . ARG B 1 189 ? -5.492 -12.406 -11.023 1 94.12 189 ARG B C 1
ATOM 3082 O O . ARG B 1 189 ? -5.277 -13.297 -10.195 1 94.12 189 ARG B O 1
ATOM 3089 N N . ILE B 1 190 ? -6.641 -12.156 -11.523 1 95.19 190 ILE B N 1
ATOM 3090 C CA . ILE B 1 190 ? -7.766 -13.023 -11.188 1 95.19 190 ILE B CA 1
ATOM 3091 C C . ILE B 1 190 ? -7.516 -14.43 -11.719 1 95.19 190 ILE B C 1
ATOM 3093 O O . ILE B 1 190 ? -7.773 -15.422 -11.031 1 95.19 190 ILE B O 1
ATOM 3097 N N . ALA B 1 191 ? -7.016 -14.523 -12.945 1 92.56 191 ALA B N 1
ATOM 3098 C CA . ALA B 1 191 ? -6.672 -15.82 -13.516 1 92.56 191 ALA B CA 1
ATOM 3099 C C . ALA B 1 191 ? -5.637 -16.547 -12.656 1 92.56 191 ALA B C 1
ATOM 3101 O O . ALA B 1 191 ? -5.742 -17.75 -12.43 1 92.56 191 ALA B O 1
ATOM 3102 N N . LEU B 1 192 ? -4.723 -15.805 -12.188 1 90.19 192 LEU B N 1
ATOM 3103 C CA . LEU B 1 192 ? -3.701 -16.359 -11.312 1 90.19 192 LEU B CA 1
ATOM 3104 C C . LEU B 1 192 ? -4.324 -16.875 -10.016 1 90.19 192 LEU B C 1
ATOM 3106 O O . LEU B 1 192 ? -4.008 -17.984 -9.57 1 90.19 192 LEU B O 1
ATOM 3110 N N . PHE B 1 193 ? -5.18 -16.141 -9.438 1 93.12 193 PHE B N 1
ATOM 3111 C CA . PHE B 1 193 ? -5.875 -16.5 -8.203 1 93.12 193 PHE B CA 1
ATOM 3112 C C . PHE B 1 193 ? -6.66 -17.797 -8.391 1 93.12 193 PHE B C 1
ATOM 3114 O O . PHE B 1 193 ? -6.582 -18.703 -7.559 1 93.12 193 PHE B O 1
ATOM 3121 N N . LEU B 1 194 ? -7.328 -17.859 -9.523 1 93.19 194 LEU B N 1
ATOM 3122 C CA . LEU B 1 194 ? -8.18 -19.016 -9.773 1 93.19 194 LEU B CA 1
ATOM 3123 C C . LEU B 1 194 ? -7.348 -20.25 -10.117 1 93.19 194 LEU B C 1
ATOM 3125 O O . LEU B 1 194 ? -7.711 -21.375 -9.758 1 93.19 194 LEU B O 1
ATOM 3129 N N . ALA B 1 195 ? -6.277 -20.078 -10.867 1 87.44 195 ALA B N 1
ATOM 3130 C CA . ALA B 1 195 ? -5.391 -21.172 -11.211 1 87.44 195 ALA B CA 1
ATOM 3131 C C . ALA B 1 195 ? -4.82 -21.828 -9.953 1 87.44 195 ALA B C 1
ATOM 3133 O O . ALA B 1 195 ? -4.629 -23.047 -9.914 1 87.44 195 ALA B O 1
ATOM 3134 N N . ALA B 1 196 ? -4.609 -21.078 -8.969 1 83.88 196 ALA B N 1
ATOM 3135 C CA . ALA B 1 196 ? -4.047 -21.578 -7.723 1 83.88 196 ALA B CA 1
ATOM 3136 C C . ALA B 1 196 ? -5.078 -22.406 -6.953 1 83.88 196 ALA B C 1
ATOM 3138 O O . ALA B 1 196 ? -4.723 -23.188 -6.062 1 83.88 196 ALA B O 1
ATOM 3139 N N . ARG B 1 197 ? -6.23 -22.219 -7.176 1 79.44 197 ARG B N 1
ATOM 3140 C CA . ARG B 1 197 ? -7.285 -22.922 -6.461 1 79.44 197 ARG B CA 1
ATOM 3141 C C . ARG B 1 197 ? -7.633 -24.234 -7.16 1 79.44 197 ARG B C 1
ATOM 3143 O O . ARG B 1 197 ? -8.148 -25.156 -6.531 1 79.44 197 ARG B O 1
ATOM 3150 N N . HIS B 1 198 ? -7.598 -24.312 -8.578 1 66.44 198 HIS B N 1
ATOM 3151 C CA . HIS B 1 198 ? -7.934 -25.516 -9.32 1 66.44 198 HIS B CA 1
ATOM 3152 C C . HIS B 1 198 ? -6.836 -26.578 -9.18 1 66.44 198 HIS B C 1
ATOM 3154 O O . HIS B 1 198 ? -6.898 -27.625 -9.82 1 66.44 198 HIS B O 1
ATOM 3160 N N . GLU B 1 199 ? -5.719 -26.469 -8.57 1 53.19 199 GLU B N 1
ATOM 3161 C CA . GLU B 1 199 ? -4.785 -27.594 -8.617 1 53.19 199 GLU B CA 1
ATOM 3162 C C . GLU B 1 199 ? -5.469 -28.891 -8.227 1 53.19 199 GLU B C 1
ATOM 3164 O O . GLU B 1 199 ? -6.086 -28.984 -7.16 1 53.19 199 GLU B O 1
ATOM 3169 N N . PRO B 1 200 ? -5.695 -29.703 -9.125 1 44 200 PRO B N 1
ATOM 3170 C CA . PRO B 1 200 ? -6.156 -31.094 -9 1 44 200 PRO B CA 1
ATOM 3171 C C . PRO B 1 200 ? -5.48 -31.828 -7.848 1 44 200 PRO B C 1
ATOM 3173 O O . PRO B 1 200 ? -4.34 -31.531 -7.496 1 44 200 PRO B O 1
ATOM 3176 N N . SER B 1 201 ? -6.16 -32.062 -6.734 1 39.19 201 SER B N 1
ATOM 3177 C CA . SER B 1 201 ? -5.75 -33.219 -5.922 1 39.19 201 SER B CA 1
ATOM 3178 C C . SER B 1 201 ? -4.98 -34.219 -6.754 1 39.19 201 SER B C 1
ATOM 3180 O O . S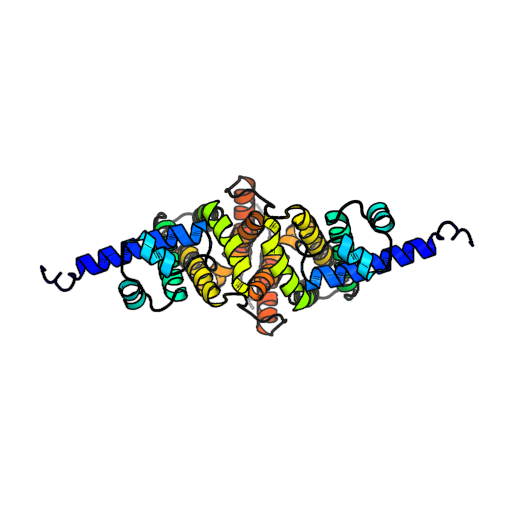ER B 1 201 ? -5.43 -34.625 -7.832 1 39.19 201 SER B O 1
ATOM 3182 N N . SER B 1 202 ? -3.65 -34.375 -6.695 1 38.75 202 SER B N 1
ATOM 3183 C CA . SER B 1 202 ? -2.926 -35.531 -7.207 1 38.75 202 SER B CA 1
ATOM 3184 C C . SER B 1 202 ? -3.842 -36.75 -7.34 1 38.75 202 SER B C 1
ATOM 3186 O O . SER B 1 202 ? -4.887 -36.812 -6.688 1 38.75 202 SER B O 1
ATOM 3188 N N . CYS B 1 203 ? -3.453 -37.75 -8.273 1 36.72 203 CYS B N 1
ATOM 3189 C CA . CYS B 1 203 ? -3.527 -39.156 -8.727 1 36.72 203 CYS B CA 1
ATOM 3190 C C . CYS B 1 203 ? -3.619 -40.094 -7.539 1 36.72 203 CYS B C 1
ATOM 3192 O O . CYS B 1 203 ? -2.635 -40.312 -6.828 1 36.72 203 CYS B O 1
ATOM 3194 N N . SER B 1 204 ? -4.66 -40.062 -6.715 1 34.31 204 SER B N 1
ATOM 3195 C CA . SER B 1 204 ? -4.863 -41.281 -5.961 1 34.31 204 SER B CA 1
ATOM 3196 C C . SER B 1 204 ? -4.406 -42.5 -6.766 1 34.31 204 SER B C 1
ATOM 3198 O O . SER B 1 204 ? -4.832 -42.688 -7.906 1 34.31 204 SER B O 1
ATOM 3200 N N . ASN B 1 205 ? -3.141 -42.969 -6.605 1 31.3 205 ASN B N 1
ATOM 3201 C CA . ASN B 1 205 ? -2.721 -44.344 -6.875 1 31.3 205 ASN B CA 1
ATOM 3202 C C . ASN B 1 205 ? -3.85 -45.344 -6.621 1 31.3 205 ASN B C 1
ATOM 3204 O O . ASN B 1 205 ? -4.266 -45.531 -5.477 1 31.3 205 ASN B O 1
ATOM 3208 N N . SER B 1 206 ? -4.77 -45.469 -7.508 1 29.31 206 SER B N 1
ATOM 3209 C CA . SER B 1 206 ? -5.406 -46.781 -7.605 1 29.31 206 SER B CA 1
ATOM 3210 C C . SER B 1 206 ? -4.379 -47.906 -7.52 1 29.31 206 SER B C 1
ATOM 3212 O O . SER B 1 206 ? -3.537 -48.031 -8.406 1 29.31 206 SER B O 1
ATOM 3214 N N . ARG B 1 207 ? -3.625 -48.062 -6.301 1 28.73 207 ARG B N 1
ATOM 3215 C CA . ARG B 1 207 ? -3.615 -49.5 -6.055 1 28.73 207 ARG B CA 1
ATOM 3216 C C . ARG B 1 207 ? -4.98 -50 -5.578 1 28.73 207 ARG B C 1
ATOM 3218 O O . ARG B 1 207 ? -5.652 -49.312 -4.809 1 28.73 207 ARG B O 1
#

Organism: Rhodopseudomonas palustris (strain ATCC BAA-98 / CGA009) (NCBI:txid258594)

Nearest PDB structures (foldseek):
  3bti-assembly1_A  TM=7.127E-01  e=2.171E-04  Staphylococcus aureus subsp. aureus Mu50
  3bqz-assembly1_A  TM=6.951E-01  e=3.436E-04  Staphylococcus aureus
  3br0-assembly1_A  TM=6.630E-01  e=3.281E-04  Staphylococcus aureus
  6yj2-assembly1_A  TM=5.325E-01  e=4.525E-04  Mycobacterium tuberculosis H37Rv
  5n1i-assembly1_B  TM=5.772E-01  e=5.396E-03  Mycobacterium tuberculosis H37Rv

Sequence (414 aa):
MSRRGRPTLEQSEELTERIIAVAIEMFLEKGFAETTIDELAVRLGVAKRSLYSRFPSKAELFRAAANSYAASRIDALPPVEPDDRPPAEQLFDICVVLLNYFLHPDIIAMERRFLAEAVRFPQIVPVLEDVRLRAMSRLDAVLSSIGADPEVDAQILWDLVVGPRMRAAALGLCPCAVTDEALALARQRIALFLAARHEPSSCSNSRMSRRGRPTLEQSEELTERIIAVAIEMFLEKGFAETTIDELAVRLGVAKRSLYSRFPSKAELFRAAANSYAASRIDALPPVEPDDRPPAEQLFDICVVLLNYFLHPDIIAMERRFLAEAVRFPQIVPVLEDVRLRAMSRLDAVLSSIGADPEVDAQILWDLVVGPRMRAAALGLCPCAVTDEALALARQRIALFLAARHEPSSCSNSR

Solvent-accessible surface area (backbone atoms only — not comparable to full-atom values): 22868 Å² total; per-residue (Å²): 129,82,74,79,63,83,71,49,74,65,54,48,50,52,48,51,50,50,50,34,54,52,47,39,52,42,38,68,72,59,27,71,85,71,49,47,70,67,58,50,19,62,75,69,70,48,59,60,66,63,48,39,75,76,31,82,38,70,64,53,42,47,40,52,20,50,49,51,53,43,44,63,55,54,66,65,43,77,85,67,69,71,68,91,62,57,66,67,59,55,52,45,57,54,48,51,53,49,36,50,53,49,24,26,57,69,45,31,52,44,49,36,51,44,58,46,38,23,75,83,39,56,76,53,42,62,45,56,50,50,48,52,51,58,55,46,53,60,48,32,58,44,31,45,74,73,71,42,52,37,86,59,50,40,52,51,48,35,33,60,46,42,47,55,52,38,53,32,27,46,53,63,74,41,68,57,53,78,43,72,66,55,52,54,49,36,52,53,39,50,50,38,58,51,36,32,67,62,62,68,77,78,80,75,72,83,120,129,80,73,78,63,80,71,48,73,65,56,48,51,50,49,51,51,50,50,34,54,52,45,39,53,43,38,66,73,58,27,71,85,70,48,47,69,65,56,49,20,62,75,69,71,48,60,60,65,63,49,41,73,77,31,82,37,71,64,53,42,46,41,52,19,51,49,51,53,42,46,62,57,53,66,64,43,79,83,68,68,70,68,91,62,57,66,68,58,56,52,46,55,54,48,50,53,49,36,50,54,52,24,25,57,70,45,30,53,44,50,36,51,45,56,46,38,23,75,83,39,52,79,51,39,62,45,55,49,49,47,52,51,57,55,45,53,59,46,32,58,44,31,46,74,74,73,42,51,39,84,59,50,42,53,51,48,35,33,59,46,41,47,55,51,38,51,33,29,48,53,63,74,41,70,57,53,79,44,72,65,55,51,53,49,36,53,52,40,50,50,37,57,51,36,33,66,61,62,68,77,78,81,75,72,82,118